Protein AF-0000000078899440 (afdb_homodimer)

Radius of gyration: 37.87 Å; Cα contacts (8 Å, |Δi|>4): 318; chains: 2; bounding box: 97×77×196 Å

Sequence (400 aa):
MSDMSRPGFLLPLARHGSLLAPALVLLGMLVLPAGARGQGDTRTAVVLPPDDREHLLEEMRGFLVYTTATLEAALDSDMARVQQLEQQMRPPLARARQLASDDPLPTPAMAGRGAAVGGGPGGGPGGGQPTRFERMRRNLPQTFRLLMLQMREDIAEIGRDAVSRNDPAHTLRQLHKVQTVCIACHEAYRLEAGIPDAQRMSDMSRPGFLLPLARHGSLLAPALVLLGMLVLPAGARGQGDTRTAVVLPPDDREHLLEEMRGFLVYTTATLEAALDSDMARVQQLEQQMRPPLARARQLASDDPLPTPAMAGRGAAVGGGPGGGPGGGQPTRFERMRRNLPQTFRLLMLQMREDIAEIGRDAVSRNDPAHTLRQLHKVQTVCIACHEAYRLEAGIPDAQR

Structure (mmCIF, N/CA/C/O backbone):
data_AF-0000000078899440-model_v1
#
loop_
_entity.id
_entity.type
_entity.pdbx_description
1 polymer 'Cytochrome c'
#
loop_
_atom_site.group_PDB
_atom_site.id
_atom_site.type_symbol
_atom_site.label_atom_id
_atom_site.label_alt_id
_atom_site.label_comp_id
_atom_site.label_asym_id
_atom_site.label_entity_id
_atom_site.label_seq_id
_atom_site.pdbx_PDB_ins_code
_atom_site.Cartn_x
_atom_site.Cartn_y
_atom_site.Cartn_z
_atom_site.occupancy
_atom_site.B_iso_or_equiv
_atom_site.auth_seq_id
_atom_site.auth_comp_id
_atom_site.auth_asym_id
_atom_site.auth_atom_id
_atom_site.pdbx_PDB_model_num
ATOM 1 N N . MET A 1 1 ? 56.875 21.5 -101.812 1 32.03 1 MET A N 1
ATOM 2 C CA . MET A 1 1 ? 56.406 20.422 -100.938 1 32.03 1 MET A CA 1
ATOM 3 C C . MET A 1 1 ? 56.531 20.812 -99.438 1 32.03 1 MET A C 1
ATOM 5 O O . MET A 1 1 ? 57.594 20.625 -98.875 1 32.03 1 MET A O 1
ATOM 9 N N . SER A 1 2 ? 56.094 22.141 -99.188 1 30.72 2 SER A N 1
ATOM 10 C CA . SER A 1 2 ? 56.344 22.984 -98 1 30.72 2 SER A CA 1
ATOM 11 C C . SER A 1 2 ? 55.781 22.359 -96.75 1 30.72 2 SER A C 1
ATOM 13 O O . SER A 1 2 ? 54.844 21.547 -96.812 1 30.72 2 SER A O 1
ATOM 15 N N . ASP A 1 3 ? 56.344 22.719 -95.562 1 28.05 3 ASP A N 1
ATOM 16 C CA . ASP A 1 3 ? 56.719 22.438 -94.188 1 28.05 3 ASP A CA 1
ATOM 17 C C . ASP A 1 3 ? 55.531 22.672 -93.25 1 28.05 3 ASP A C 1
ATOM 19 O O . ASP A 1 3 ? 55.031 23.797 -93.125 1 28.05 3 ASP A O 1
ATOM 23 N N . MET A 1 4 ? 54.469 21.797 -93.25 1 34.22 4 MET A N 1
ATOM 24 C CA . MET A 1 4 ? 53.188 21.703 -92.562 1 34.22 4 MET A CA 1
ATOM 25 C C . MET A 1 4 ? 53.406 21.594 -91 1 34.22 4 MET A C 1
ATOM 27 O O . MET A 1 4 ? 53.438 20.5 -90.5 1 34.22 4 MET A O 1
ATOM 31 N N . SER A 1 5 ? 54.344 22.516 -90.438 1 30.41 5 SER A N 1
ATOM 32 C CA . SER A 1 5 ? 54.812 22.328 -89.062 1 30.41 5 SER A CA 1
ATOM 33 C C . SER A 1 5 ? 53.656 22.484 -88.062 1 30.41 5 SER A C 1
ATOM 35 O O . SER A 1 5 ? 53 23.531 -88.062 1 30.41 5 SER A O 1
ATOM 37 N N . ARG A 1 6 ? 52.969 21.422 -87.688 1 33.56 6 ARG A N 1
ATOM 38 C CA . ARG A 1 6 ? 51.75 21.172 -86.875 1 33.56 6 ARG A CA 1
ATOM 39 C C . ARG A 1 6 ? 51.969 21.562 -85.438 1 33.56 6 ARG A C 1
ATOM 41 O O . ARG A 1 6 ? 52.719 20.922 -84.75 1 33.56 6 ARG A O 1
ATOM 48 N N . PRO A 1 7 ? 52.156 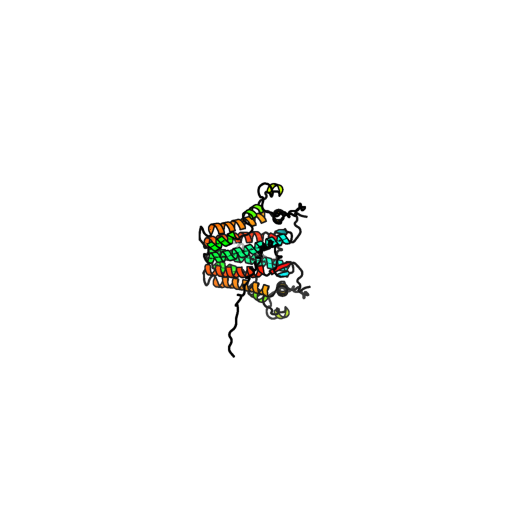22.969 -85.062 1 34.56 7 PRO A N 1
ATOM 49 C CA . PRO A 1 7 ? 52.656 23.125 -83.688 1 34.56 7 PRO A CA 1
ATOM 50 C C . PRO A 1 7 ? 51.719 22.531 -82.625 1 34.56 7 PRO A C 1
ATOM 52 O O . PRO A 1 7 ? 50.531 22.375 -82.875 1 34.56 7 PRO A O 1
ATOM 55 N N . GLY A 1 8 ? 52.188 21.609 -81.75 1 30.39 8 GLY A N 1
ATOM 56 C CA . GLY A 1 8 ? 51.781 20.766 -80.625 1 30.39 8 GLY A CA 1
ATOM 57 C C . GLY A 1 8 ? 51.25 21.562 -79.438 1 30.39 8 GLY A C 1
ATOM 58 O O . GLY A 1 8 ? 51.906 22.453 -78.938 1 30.39 8 GLY A O 1
ATOM 59 N N . PHE A 1 9 ? 49.938 22.078 -79.562 1 32.25 9 PHE A N 1
ATOM 60 C CA . PHE A 1 9 ? 49.281 22.938 -78.562 1 32.25 9 PHE A CA 1
ATOM 61 C C . PHE A 1 9 ? 49.281 22.281 -77.188 1 32.25 9 PHE A C 1
ATOM 63 O O . PHE A 1 9 ? 48.875 21.125 -77.062 1 32.25 9 PHE A O 1
ATOM 70 N N . LEU A 1 10 ? 50.25 22.734 -76.312 1 30.78 10 LEU A N 1
ATOM 71 C CA . LEU A 1 10 ? 50.562 22.391 -74.875 1 30.78 10 LEU A CA 1
ATOM 72 C C . LEU A 1 10 ? 49.312 22.562 -74 1 30.78 10 LEU A C 1
ATOM 74 O O . LEU A 1 10 ? 48.688 23.625 -74.062 1 30.78 10 LEU A O 1
ATOM 78 N N . LEU A 1 11 ? 48.562 21.5 -73.75 1 34.66 11 LEU A N 1
ATOM 79 C CA . LEU A 1 11 ? 47.375 21.406 -72.875 1 34.66 11 LEU A CA 1
ATOM 80 C C . LEU A 1 11 ? 47.688 21.781 -71.438 1 34.66 11 LEU A C 1
ATOM 82 O O . LEU A 1 11 ? 48.562 21.188 -70.875 1 34.66 11 LEU A O 1
ATOM 86 N N . PRO A 1 12 ? 47.562 23.109 -71 1 34.69 12 PRO A N 1
ATOM 87 C CA . PRO A 1 12 ? 47.969 23.422 -69.625 1 34.69 12 PRO A CA 1
ATOM 88 C C . PRO A 1 12 ? 47.125 22.625 -68.562 1 34.69 12 PRO A C 1
ATOM 90 O O . PRO A 1 12 ? 46 22.281 -68.875 1 34.69 12 PRO A O 1
ATOM 93 N N . LEU A 1 13 ? 47.75 21.875 -67.75 1 32.56 13 LEU A N 1
ATOM 94 C CA . LEU A 1 13 ? 47.375 21.047 -66.562 1 32.56 13 LEU A CA 1
ATOM 95 C C . LEU A 1 13 ? 46.688 21.891 -65.5 1 32.56 13 LEU A C 1
ATOM 97 O O . LEU A 1 13 ? 47.25 22.859 -65 1 32.56 13 LEU A O 1
ATOM 101 N N . ALA A 1 14 ? 45.344 22.094 -65.625 1 33.84 14 ALA A N 1
ATOM 102 C CA . ALA A 1 14 ? 44.562 22.828 -64.625 1 33.84 14 ALA A CA 1
ATOM 103 C C . ALA A 1 14 ? 44.719 22.188 -63.25 1 33.84 14 ALA A C 1
ATOM 105 O O . ALA A 1 14 ? 44.562 20.969 -63.125 1 33.84 14 ALA A O 1
ATOM 106 N N . ARG A 1 15 ? 45.469 22.812 -62.344 1 33.22 15 ARG A N 1
ATOM 107 C CA . ARG A 1 15 ? 45.75 22.562 -60.938 1 33.22 15 ARG A CA 1
ATOM 108 C C . ARG A 1 15 ? 44.438 22.438 -60.156 1 33.22 15 ARG A C 1
ATOM 110 O O . ARG A 1 15 ? 43.625 23.375 -60.156 1 33.22 15 ARG A O 1
ATOM 117 N N . HIS A 1 16 ? 43.781 21.25 -60.156 1 37.12 16 HIS A N 1
ATOM 118 C CA . HIS A 1 16 ? 42.625 20.922 -59.312 1 37.12 16 HIS A CA 1
ATOM 119 C C . HIS A 1 16 ? 42.875 21.281 -57.875 1 37.12 16 HIS A C 1
ATOM 121 O O . HIS A 1 16 ? 43.812 20.766 -57.25 1 37.12 16 HIS A O 1
ATOM 127 N N . GLY A 1 17 ? 42.844 22.594 -57.438 1 33.19 17 GLY A N 1
ATOM 128 C CA . GLY A 1 17 ? 42.906 22.953 -56.031 1 33.19 17 GLY A CA 1
ATOM 129 C C . GLY A 1 17 ? 41.938 22.219 -55.156 1 33.19 17 GLY A C 1
ATOM 130 O O . GLY A 1 17 ? 40.75 22.141 -55.5 1 33.19 17 GLY A O 1
ATOM 131 N N . SER A 1 18 ? 42.344 21.094 -54.531 1 37.5 18 SER A N 1
ATOM 132 C CA . SER A 1 18 ? 41.656 20.25 -53.562 1 37.5 18 SER A CA 1
ATOM 133 C C . SER A 1 18 ? 41.125 21.078 -52.406 1 37.5 18 SER A C 1
ATOM 135 O O . SER A 1 18 ? 41.875 21.703 -51.688 1 37.5 18 SER A O 1
ATOM 137 N N . LEU A 1 19 ? 40.031 21.812 -52.656 1 36.66 19 LEU A N 1
ATOM 138 C CA . LEU A 1 19 ? 39.406 22.484 -51.5 1 36.66 19 LEU A CA 1
ATOM 139 C C . LEU A 1 19 ? 39.094 21.484 -50.406 1 36.66 19 LEU A C 1
ATOM 141 O O . LEU A 1 19 ? 38.375 20.516 -50.594 1 36.66 19 LEU A O 1
ATOM 145 N N . LEU A 1 20 ? 40.094 21.234 -49.531 1 38.06 20 LEU A N 1
ATOM 146 C CA . LEU A 1 20 ? 39.906 20.516 -48.281 1 38.06 20 LEU A CA 1
ATOM 147 C C . LEU A 1 20 ? 38.781 21.141 -47.469 1 38.06 20 LEU A C 1
ATOM 149 O O . LEU A 1 20 ? 38.875 22.328 -47.094 1 38.06 20 LEU A O 1
ATOM 153 N N . ALA A 1 21 ? 37.531 20.844 -47.719 1 41.41 21 ALA A N 1
ATOM 154 C CA . ALA A 1 21 ? 36.469 21.281 -46.875 1 41.41 21 ALA A CA 1
ATOM 155 C C . ALA A 1 21 ? 36.688 20.859 -45.406 1 41.41 21 ALA A C 1
ATOM 157 O O . ALA A 1 21 ? 37.062 19.703 -45.156 1 41.41 21 ALA A O 1
ATOM 158 N N . PRO A 1 22 ? 37.062 21.797 -44.531 1 41.62 22 PRO A N 1
ATOM 159 C CA . PRO A 1 22 ? 37.156 21.422 -43.125 1 41.62 22 PRO A CA 1
ATOM 160 C C . PRO A 1 22 ? 35.906 20.703 -42.625 1 41.62 22 PRO A C 1
ATOM 162 O O . PRO A 1 22 ? 34.781 21.156 -42.875 1 41.62 22 PRO A O 1
ATOM 165 N N . ALA A 1 23 ? 35.969 19.375 -42.562 1 39.38 23 ALA A N 1
ATOM 166 C CA . ALA A 1 23 ? 34.969 18.578 -41.875 1 39.38 23 ALA A CA 1
ATOM 167 C C . ALA A 1 23 ? 34.656 19.156 -40.5 1 39.38 23 ALA A C 1
ATOM 169 O O . ALA A 1 23 ? 35.562 19.234 -39.656 1 39.38 23 ALA A O 1
ATOM 170 N N . LEU A 1 24 ? 33.781 20.141 -40.469 1 40.72 24 LEU A N 1
ATOM 171 C CA . LEU A 1 24 ? 33.25 20.547 -39.188 1 40.72 24 LEU A CA 1
ATOM 172 C C . LEU A 1 24 ? 32.75 19.344 -38.375 1 40.72 24 LEU A C 1
ATOM 174 O O . LEU A 1 24 ? 31.828 18.656 -38.812 1 40.72 24 LEU A O 1
ATOM 178 N N . VAL A 1 25 ? 33.688 18.672 -37.688 1 38.16 25 VAL A N 1
ATOM 179 C CA . VAL A 1 25 ? 33.312 17.672 -36.688 1 38.16 25 VAL A CA 1
ATOM 180 C C . VAL A 1 25 ? 32.25 18.234 -35.75 1 38.16 25 VAL A C 1
ATOM 182 O O . VAL A 1 25 ? 32.5 19.172 -35 1 38.16 25 VAL A O 1
ATOM 185 N N . LEU A 1 26 ? 30.969 18.203 -36.188 1 38.22 26 LEU A N 1
ATOM 186 C CA . LEU A 1 26 ? 29.891 18.453 -35.25 1 38.22 26 LEU A CA 1
ATOM 187 C C . LEU A 1 26 ? 30.062 17.578 -34 1 38.22 26 LEU A C 1
ATOM 189 O O . LEU A 1 26 ? 29.969 16.359 -34.094 1 38.22 26 LEU A O 1
ATOM 193 N N . LEU A 1 27 ? 31.016 17.969 -33.125 1 39.62 27 LEU A N 1
ATOM 194 C CA . LEU A 1 27 ? 30.984 17.391 -31.781 1 39.62 27 LEU A CA 1
ATOM 195 C C . LEU A 1 27 ? 29.578 17.469 -31.188 1 39.62 27 LEU A C 1
ATOM 197 O O . LEU A 1 27 ? 29.109 18.547 -30.844 1 39.62 27 LEU A O 1
ATOM 201 N N . GLY A 1 28 ? 28.641 16.625 -31.688 1 37.34 28 GLY A N 1
ATOM 202 C CA . GLY A 1 28 ? 27.406 16.453 -30.953 1 37.34 28 GLY A CA 1
ATOM 203 C C . GLY A 1 28 ? 27.609 16.203 -29.469 1 37.34 28 GLY A C 1
ATOM 204 O O . GLY A 1 28 ? 28.172 15.18 -29.078 1 37.34 28 GLY A O 1
ATOM 205 N N . MET A 1 29 ? 27.812 17.281 -28.703 1 37.06 29 MET A N 1
ATOM 206 C CA . MET A 1 29 ? 27.766 17.141 -27.25 1 37.06 29 MET A CA 1
ATOM 207 C C . MET A 1 29 ? 26.531 16.344 -26.828 1 37.06 29 MET A C 1
ATOM 209 O O . MET A 1 29 ? 25.406 16.781 -27.062 1 37.06 29 MET A O 1
ATOM 213 N N . LEU A 1 30 ? 26.625 15.062 -26.734 1 36.19 30 LEU A N 1
ATOM 214 C CA . LEU A 1 30 ? 25.641 14.273 -26 1 36.19 30 LEU A CA 1
ATOM 215 C C . LEU A 1 30 ? 25.359 14.891 -24.641 1 36.19 30 LEU A C 1
ATOM 217 O O . LEU A 1 30 ? 26.219 14.891 -23.75 1 36.19 30 LEU A O 1
ATOM 221 N N . VAL A 1 31 ? 24.609 15.969 -24.594 1 37.72 31 VAL A N 1
ATOM 222 C CA . VAL A 1 31 ? 24.062 16.391 -23.312 1 37.72 31 VAL A CA 1
ATOM 223 C C . VAL A 1 31 ? 23.5 15.18 -22.562 1 37.72 31 VAL A C 1
ATOM 225 O O . VAL A 1 31 ? 22.547 14.547 -23.031 1 37.72 31 VAL A O 1
ATOM 228 N N . LEU A 1 32 ? 24.281 14.438 -21.875 1 35.81 32 LEU A N 1
ATOM 229 C CA . LEU A 1 32 ? 23.719 13.5 -20.906 1 35.81 32 LEU A CA 1
ATOM 230 C C . LEU A 1 32 ? 22.562 14.148 -20.125 1 35.81 32 LEU A C 1
ATOM 232 O O . LEU A 1 32 ? 22.641 15.328 -19.781 1 35.81 32 LEU A O 1
ATOM 236 N N . PRO A 1 33 ? 21.312 13.594 -20.312 1 35.91 33 PRO A N 1
ATOM 237 C CA . PRO A 1 33 ? 20.281 14.141 -19.438 1 35.91 33 PRO A CA 1
ATOM 238 C C . PRO A 1 33 ? 20.766 14.352 -18 1 35.91 33 PRO A C 1
ATOM 240 O O . PRO A 1 33 ? 21.594 13.578 -17.516 1 35.91 33 PRO A O 1
ATOM 243 N N . ALA A 1 34 ? 21.047 15.562 -17.594 1 35.03 34 ALA A N 1
ATOM 244 C CA . ALA A 1 34 ? 21.203 15.898 -16.172 1 35.03 34 ALA A CA 1
ATOM 245 C C . ALA A 1 34 ? 20.391 14.938 -15.297 1 35.03 34 ALA A C 1
ATOM 247 O O . ALA A 1 34 ? 19.391 14.359 -15.75 1 35.03 34 ALA A O 1
ATOM 248 N N . GLY A 1 35 ? 20.891 14.328 -14.367 1 33.69 35 GLY A N 1
ATOM 249 C CA . GLY A 1 35 ? 20.25 13.539 -13.336 1 33.69 35 GLY A CA 1
ATOM 250 C C . GLY A 1 35 ? 18.859 14.031 -12.992 1 33.69 35 GLY A C 1
ATOM 251 O O . GLY A 1 35 ? 18.594 15.234 -13.047 1 33.69 35 GLY A O 1
ATOM 252 N N . ALA A 1 36 ? 17.875 13.281 -13.297 1 37.41 36 ALA A N 1
ATOM 253 C CA . ALA A 1 36 ? 16.5 13.508 -12.867 1 37.41 36 ALA A CA 1
ATOM 254 C C . ALA A 1 36 ? 16.453 14.203 -11.516 1 37.41 36 ALA A C 1
ATOM 256 O O . ALA A 1 36 ? 16.812 13.617 -10.492 1 37.41 36 ALA A O 1
ATOM 257 N N . ARG A 1 37 ? 16.875 15.336 -11.297 1 39.47 37 ARG A N 1
ATOM 258 C CA . ARG A 1 37 ? 16.359 16.016 -10.117 1 39.47 37 ARG A CA 1
ATOM 259 C C . ARG A 1 37 ? 15.023 15.414 -9.672 1 39.47 37 ARG A C 1
ATOM 261 O O . ARG A 1 37 ? 14.258 14.922 -10.5 1 39.47 37 ARG A O 1
ATOM 268 N N . GLY A 1 38 ? 14.875 14.695 -8.516 1 44.31 38 GLY A N 1
ATOM 269 C CA . GLY A 1 38 ? 13.68 14.133 -7.902 1 44.31 38 GLY A CA 1
ATOM 270 C C . GLY A 1 38 ? 12.414 14.867 -8.289 1 44.31 38 GLY A C 1
ATOM 271 O O . GLY A 1 38 ? 12.195 16 -7.871 1 44.31 38 GLY A O 1
ATOM 272 N N . GLN A 1 39 ? 11.945 14.891 -9.492 1 53.34 39 GLN A N 1
ATOM 273 C CA . GLN A 1 39 ? 10.703 15.539 -9.891 1 53.34 39 GLN A CA 1
ATOM 274 C C . GLN A 1 39 ? 9.68 15.516 -8.75 1 53.34 39 GLN A C 1
ATOM 276 O O . GLN A 1 39 ? 9.586 14.531 -8.016 1 53.34 39 GLN A O 1
ATOM 281 N N . GLY A 1 40 ? 9.258 16.703 -8.062 1 73.38 40 GLY A N 1
ATOM 282 C CA . GLY A 1 40 ? 8.227 16.891 -7.059 1 73.38 40 GLY A CA 1
ATOM 283 C C . GLY A 1 40 ? 7.059 15.938 -7.215 1 73.38 40 GLY A C 1
ATOM 284 O O . GLY A 1 40 ? 6.902 15.305 -8.266 1 73.38 40 GLY A O 1
ATOM 285 N N . ASP A 1 41 ? 6.473 15.398 -6.227 1 87.12 41 ASP A N 1
ATOM 286 C CA . ASP A 1 41 ? 5.266 14.578 -6.223 1 87.12 41 ASP A CA 1
ATOM 287 C C . ASP A 1 41 ? 4.168 15.211 -7.074 1 87.12 41 ASP A C 1
ATOM 289 O O . ASP A 1 41 ? 3.623 16.25 -6.719 1 87.12 41 ASP A O 1
ATOM 293 N N . THR A 1 42 ? 3.908 14.641 -8.352 1 92.12 42 THR A N 1
ATOM 294 C CA . THR A 1 42 ? 2.986 15.203 -9.336 1 92.12 42 THR A CA 1
ATOM 295 C C . THR A 1 42 ? 1.562 14.727 -9.078 1 92.12 42 THR A C 1
ATOM 297 O O . THR A 1 42 ? 0.634 15.102 -9.797 1 92.12 42 THR A O 1
ATOM 300 N N . ARG A 1 43 ? 1.38 13.938 -8.07 1 96.75 43 ARG A N 1
ATOM 301 C CA . ARG A 1 43 ? 0.052 13.43 -7.746 1 96.75 43 ARG A CA 1
ATOM 302 C C . ARG A 1 43 ? -0.855 14.547 -7.246 1 96.75 43 ARG A C 1
ATOM 304 O O . ARG A 1 43 ? -0.375 15.562 -6.73 1 96.75 43 ARG A O 1
ATOM 311 N N . THR A 1 44 ? -2.227 14.406 -7.469 1 97.31 44 THR A N 1
ATOM 312 C CA . THR A 1 44 ? -3.215 15.344 -6.949 1 97.31 44 THR A CA 1
ATOM 313 C C . THR A 1 44 ? -3.359 15.195 -5.438 1 97.31 44 THR A C 1
ATOM 315 O O . THR A 1 44 ? -3.598 14.094 -4.938 1 97.31 44 THR A O 1
ATOM 318 N N . ALA A 1 45 ? -3.234 16.297 -4.754 1 96.5 45 ALA A N 1
ATOM 319 C CA . ALA A 1 45 ? -3.424 16.281 -3.305 1 96.5 45 ALA A CA 1
ATOM 320 C C . ALA A 1 45 ? -4.906 16.281 -2.945 1 96.5 45 ALA A C 1
ATOM 322 O O . ALA A 1 45 ? -5.668 17.125 -3.402 1 96.5 45 ALA A O 1
ATOM 323 N N . VAL A 1 46 ? -5.336 15.336 -2.238 1 97.88 46 VAL A N 1
ATOM 324 C CA . VAL A 1 46 ? -6.664 15.297 -1.636 1 97.88 46 VAL A CA 1
ATOM 325 C C . VAL A 1 46 ? -6.574 15.68 -0.161 1 97.88 46 VAL A C 1
ATOM 327 O O . VAL A 1 46 ? -6.082 14.906 0.663 1 97.88 46 VAL A O 1
ATOM 330 N N . VAL A 1 47 ? -7.094 16.922 0.152 1 97 47 VAL A N 1
ATOM 331 C CA . VAL A 1 47 ? -6.98 17.453 1.507 1 97 47 VAL A CA 1
ATOM 332 C C . VAL A 1 47 ? -8.211 17.062 2.322 1 97 47 VAL A C 1
ATOM 334 O O . VAL A 1 47 ? -9.344 17.328 1.922 1 97 47 VAL A O 1
ATOM 337 N N . LEU A 1 48 ? -7.961 16.375 3.402 1 96.94 48 LEU A N 1
ATOM 338 C CA . LEU A 1 48 ? -9.008 15.883 4.285 1 96.94 48 LEU A CA 1
ATOM 339 C C . LEU A 1 48 ? -8.727 16.266 5.734 1 96.94 48 LEU A C 1
ATOM 341 O O . LEU A 1 48 ? -7.57 16.438 6.121 1 96.94 48 LEU A O 1
ATOM 345 N N . PRO A 1 49 ? -9.883 16.453 6.492 1 94.94 49 PRO A N 1
ATOM 346 C CA . PRO A 1 49 ? -9.625 16.516 7.934 1 94.94 49 PRO A CA 1
ATOM 347 C C . PRO A 1 49 ? -8.805 15.328 8.438 1 94.94 49 PRO A C 1
ATOM 349 O O . PRO A 1 49 ? -8.93 14.219 7.914 1 94.94 49 PRO A O 1
ATOM 352 N N . PRO A 1 50 ? -7.965 15.547 9.43 1 93.88 50 PRO A N 1
ATOM 353 C CA . PRO A 1 50 ? -7.027 14.516 9.875 1 93.88 50 PRO A CA 1
ATOM 354 C C . PRO A 1 50 ? -7.715 13.188 10.164 1 93.88 50 PRO A C 1
ATOM 356 O O . PRO A 1 50 ? -7.195 12.125 9.797 1 93.88 50 PRO A O 1
ATOM 359 N N . ASP A 1 51 ? -8.859 13.234 10.789 1 94 51 ASP A N 1
ATOM 360 C CA . ASP A 1 51 ? -9.547 11.992 11.141 1 94 51 ASP A CA 1
ATOM 361 C C . ASP A 1 51 ? -10.023 11.258 9.891 1 94 51 ASP A C 1
ATOM 363 O O . ASP A 1 51 ? -9.992 10.031 9.844 1 94 51 ASP A O 1
ATOM 367 N N . ASP A 1 52 ? -10.508 11.969 8.922 1 96.06 52 ASP A N 1
ATOM 368 C CA . ASP A 1 52 ? -10.977 11.359 7.68 1 96.06 52 ASP A CA 1
ATOM 369 C C . ASP A 1 52 ? -9.812 10.758 6.891 1 96.06 52 ASP A C 1
ATOM 371 O O . ASP A 1 52 ? -9.938 9.672 6.328 1 96.06 52 ASP A O 1
ATOM 375 N N . ARG A 1 53 ? -8.727 11.461 6.855 1 96.62 53 ARG A N 1
ATOM 376 C CA . ARG A 1 53 ? -7.523 10.953 6.207 1 96.62 53 ARG A CA 1
ATOM 377 C C . ARG A 1 53 ? -7.062 9.648 6.848 1 96.62 53 ARG A C 1
ATOM 379 O O . ARG A 1 53 ? -6.738 8.688 6.148 1 96.62 53 ARG A O 1
ATOM 386 N N . GLU A 1 54 ? -7.039 9.648 8.156 1 95.38 54 GLU A N 1
ATOM 387 C CA . GLU A 1 54 ? -6.609 8.445 8.867 1 95.38 54 GLU A CA 1
ATOM 388 C C . GLU A 1 54 ? -7.547 7.273 8.578 1 95.38 54 GLU A C 1
ATOM 390 O O . GLU A 1 54 ? -7.098 6.137 8.422 1 95.38 54 GLU A O 1
ATOM 395 N N . HIS A 1 55 ? -8.766 7.574 8.562 1 95.5 55 HIS A N 1
ATOM 396 C CA . HIS A 1 55 ? -9.742 6.535 8.234 1 95.5 55 HIS A CA 1
ATOM 397 C C . HIS A 1 55 ? -9.445 5.91 6.875 1 95.5 55 HIS A C 1
ATOM 399 O O . HIS A 1 55 ? -9.422 4.684 6.742 1 95.5 55 HIS A O 1
ATOM 405 N N . LEU A 1 56 ? -9.219 6.703 5.863 1 96.81 56 LEU A N 1
ATOM 406 C CA . LEU A 1 56 ? -8.914 6.203 4.527 1 96.81 56 LEU A CA 1
ATOM 407 C C . LEU A 1 56 ? -7.617 5.406 4.527 1 96.81 56 LEU A C 1
ATOM 409 O O . LEU A 1 56 ? -7.523 4.363 3.873 1 96.81 56 LEU A O 1
ATOM 413 N N . LEU A 1 57 ? -6.652 5.883 5.254 1 97.19 57 LEU A N 1
ATOM 414 C CA . LEU A 1 57 ? -5.383 5.172 5.332 1 97.19 57 LEU A CA 1
ATOM 415 C C . LEU A 1 57 ? -5.559 3.82 6.016 1 97.19 57 LEU A C 1
ATOM 417 O O . LEU A 1 57 ? -4.93 2.834 5.625 1 97.19 57 LEU A O 1
ATOM 421 N N . GLU A 1 58 ? -6.383 3.793 6.996 1 96.88 58 GLU A N 1
ATOM 422 C CA . GLU A 1 58 ? -6.703 2.523 7.641 1 96.88 58 GLU A CA 1
ATOM 423 C C . GLU A 1 58 ? -7.359 1.558 6.656 1 96.88 58 GLU A C 1
ATOM 425 O O . GLU A 1 58 ? -7.031 0.369 6.637 1 96.88 58 GLU A O 1
ATOM 430 N N . GLU A 1 59 ? -8.25 2.049 5.852 1 96.94 59 GLU A N 1
ATOM 431 C CA . GLU A 1 59 ? -8.867 1.214 4.828 1 96.94 59 GLU A CA 1
ATOM 432 C C . GLU A 1 59 ? -7.836 0.686 3.84 1 96.94 59 GLU A C 1
ATOM 434 O O . GLU A 1 59 ? -7.883 -0.482 3.447 1 96.94 59 GLU A O 1
ATOM 439 N N . MET A 1 60 ? -6.871 1.548 3.439 1 98.12 60 MET A N 1
ATOM 440 C CA . MET A 1 60 ? -5.824 1.14 2.506 1 98.12 60 MET A CA 1
ATOM 441 C C . MET A 1 60 ? -4.992 0.001 3.086 1 98.12 60 MET A C 1
ATOM 443 O O . MET A 1 60 ? -4.645 -0.945 2.375 1 98.12 60 MET A O 1
ATOM 447 N N . ARG A 1 61 ? -4.715 0.095 4.395 1 97.69 61 ARG A N 1
ATOM 448 C CA . ARG A 1 61 ? -4 -0.991 5.055 1 97.69 61 ARG A CA 1
ATOM 449 C C . ARG A 1 61 ? -4.84 -2.262 5.086 1 97.69 61 ARG A C 1
ATOM 451 O O . ARG A 1 61 ? -4.312 -3.367 4.938 1 97.69 61 ARG A O 1
ATOM 458 N N . GLY A 1 62 ? -6.109 -2.104 5.301 1 98.06 62 GLY A N 1
ATOM 459 C CA . GLY A 1 62 ? -7.008 -3.244 5.238 1 98.06 62 GLY A CA 1
ATOM 460 C C . GLY A 1 62 ? -7.02 -3.922 3.881 1 98.06 62 GLY A C 1
ATOM 461 O O . GLY A 1 62 ? -7.074 -5.152 3.795 1 98.06 62 GLY A O 1
ATOM 462 N N . PHE A 1 63 ? -6.949 -3.158 2.826 1 98.5 63 PHE A N 1
ATOM 463 C CA . PHE A 1 63 ? -6.918 -3.73 1.485 1 98.5 63 PHE A CA 1
ATOM 464 C C . PHE A 1 63 ? -5.613 -4.48 1.249 1 98.5 63 PHE A C 1
ATOM 466 O O . PHE A 1 63 ? -5.598 -5.516 0.577 1 98.5 63 PHE A O 1
ATOM 473 N N . LEU A 1 64 ? -4.508 -3.961 1.775 1 98.38 64 LEU A N 1
ATOM 474 C CA . LEU A 1 64 ? -3.24 -4.684 1.707 1 98.38 64 LEU A CA 1
ATOM 475 C C . LEU A 1 64 ? -3.35 -6.039 2.395 1 98.38 64 LEU A C 1
ATOM 477 O O . LEU A 1 64 ? -2.92 -7.055 1.846 1 98.38 64 LEU A O 1
ATOM 481 N N . VAL A 1 65 ? -3.967 -6.086 3.547 1 98.75 65 VAL A N 1
ATOM 482 C CA . VAL A 1 65 ? -4.164 -7.336 4.277 1 98.75 65 VAL A CA 1
ATOM 483 C C . VAL A 1 65 ? -5.043 -8.281 3.461 1 98.75 65 VAL A C 1
ATOM 485 O O . VAL A 1 65 ? -4.734 -9.469 3.332 1 98.75 65 VAL A O 1
ATOM 488 N N . TYR A 1 66 ? -6.105 -7.758 2.92 1 98.88 66 TYR A N 1
ATOM 489 C CA . TYR A 1 66 ? -7.02 -8.562 2.121 1 98.88 66 TYR A CA 1
ATOM 490 C C . TYR A 1 66 ? -6.289 -9.219 0.953 1 98.88 66 TYR A C 1
ATOM 492 O O . TYR A 1 66 ? -6.426 -10.422 0.722 1 98.88 66 TYR A O 1
ATOM 500 N N . THR A 1 67 ? -5.531 -8.391 0.164 1 98.81 67 THR A N 1
ATOM 501 C CA . THR A 1 67 ? -4.906 -8.922 -1.043 1 98.81 67 THR A CA 1
ATOM 502 C C . THR A 1 67 ? -3.855 -9.969 -0.693 1 98.81 67 THR A C 1
ATOM 504 O O . THR A 1 67 ? -3.742 -10.992 -1.373 1 98.81 67 THR A O 1
ATOM 507 N N . THR A 1 68 ? -3.152 -9.758 0.442 1 98.81 68 THR A N 1
ATOM 508 C CA . THR A 1 68 ? -2.139 -10.711 0.887 1 98.81 68 THR A CA 1
ATOM 509 C C . THR A 1 68 ? -2.783 -12.023 1.333 1 98.81 68 THR A C 1
ATOM 511 O O . THR A 1 68 ? -2.324 -13.102 0.962 1 98.81 68 THR A O 1
ATOM 514 N N . ALA A 1 69 ? -3.869 -11.922 2.041 1 98.94 69 ALA A N 1
ATOM 515 C CA . ALA A 1 69 ? -4.566 -13.109 2.529 1 98.94 69 ALA A CA 1
ATOM 516 C C . ALA A 1 69 ? -5.215 -13.875 1.381 1 98.94 69 ALA A C 1
ATOM 518 O O . ALA A 1 69 ? -5.246 -15.102 1.389 1 98.94 69 ALA A O 1
ATOM 519 N N . THR A 1 70 ? -5.73 -13.164 0.459 1 98.94 70 THR A N 1
ATOM 520 C CA . THR A 1 70 ? -6.371 -13.805 -0.686 1 98.94 70 THR A CA 1
ATOM 521 C C . THR A 1 70 ? -5.34 -14.547 -1.535 1 98.94 70 THR A C 1
ATOM 523 O O . THR A 1 70 ? -5.609 -15.641 -2.027 1 98.94 70 THR A O 1
ATOM 526 N N . LEU A 1 71 ? -4.172 -13.953 -1.733 1 98.88 71 LEU A N 1
ATOM 527 C CA . LEU A 1 71 ? -3.082 -14.633 -2.422 1 98.88 71 LEU A CA 1
ATOM 528 C C . LEU A 1 71 ? -2.768 -15.969 -1.755 1 98.88 71 LEU A C 1
ATOM 530 O O . LEU A 1 71 ? -2.719 -17 -2.42 1 98.88 71 LEU A O 1
ATOM 534 N N . GLU A 1 72 ? -2.656 -15.953 -0.474 1 98.81 72 GLU A N 1
ATOM 535 C CA . GLU A 1 72 ? -2.334 -17.156 0.273 1 98.81 72 GLU A CA 1
ATOM 536 C C . GLU A 1 72 ? -3.443 -18.203 0.14 1 98.81 72 GLU A C 1
ATOM 538 O O . GLU A 1 72 ? -3.174 -19.375 -0.131 1 98.81 72 GLU A O 1
ATOM 543 N N . ALA A 1 73 ? -4.641 -17.766 0.367 1 98.94 73 ALA A N 1
ATOM 544 C CA . ALA A 1 73 ? -5.77 -18.688 0.298 1 98.94 73 ALA A CA 1
ATOM 545 C C . ALA A 1 73 ? -5.867 -19.328 -1.079 1 98.94 73 ALA A C 1
ATOM 547 O O . ALA A 1 73 ? -6.137 -20.531 -1.19 1 98.94 73 ALA A O 1
ATOM 548 N N . ALA A 1 74 ? -5.656 -18.578 -2.121 1 98.81 74 ALA A N 1
ATOM 549 C CA . ALA A 1 74 ? -5.707 -19.109 -3.482 1 98.81 74 ALA A CA 1
ATOM 550 C C . ALA A 1 74 ? -4.57 -20.094 -3.727 1 98.81 74 ALA A C 1
ATOM 552 O O . ALA A 1 74 ? -4.777 -21.156 -4.344 1 98.81 74 ALA A O 1
ATOM 553 N N . LEU A 1 75 ? -3.367 -19.781 -3.277 1 98.38 75 LEU A N 1
ATOM 554 C CA . LEU A 1 75 ? -2.229 -20.672 -3.424 1 98.38 75 LEU A CA 1
ATOM 555 C C . LEU A 1 75 ? -2.494 -22.016 -2.736 1 98.38 75 LEU A C 1
ATOM 557 O O . LEU A 1 75 ? -2.025 -23.047 -3.193 1 98.38 75 LEU A O 1
ATOM 561 N N . ASP A 1 76 ? -3.289 -21.953 -1.675 1 98.44 76 ASP A N 1
ATOM 562 C CA . ASP A 1 76 ? -3.635 -23.156 -0.927 1 98.44 76 ASP A CA 1
ATOM 563 C C . ASP A 1 76 ? -4.887 -23.812 -1.499 1 98.44 76 ASP A C 1
ATOM 565 O O . ASP A 1 76 ? -5.375 -24.812 -0.953 1 98.44 76 ASP A O 1
ATOM 569 N N . SER A 1 77 ? -5.43 -23.266 -2.506 1 98.44 77 SER A N 1
ATOM 570 C CA . SER A 1 77 ? -6.664 -23.734 -3.129 1 98.44 77 SER A CA 1
ATOM 571 C C . SER A 1 77 ? -7.816 -23.75 -2.127 1 98.44 77 SER A C 1
ATOM 573 O O . SER A 1 77 ? -8.688 -24.609 -2.193 1 98.44 77 SER A O 1
ATOM 575 N N . ASP A 1 78 ? -7.684 -22.906 -1.133 1 98.69 78 ASP A N 1
ATOM 576 C CA . ASP A 1 78 ? -8.766 -22.734 -0.163 1 98.69 78 ASP A CA 1
ATOM 577 C C . ASP A 1 78 ? -9.766 -21.672 -0.633 1 98.69 78 ASP A C 1
ATOM 579 O O . ASP A 1 78 ? -9.781 -20.547 -0.115 1 98.69 78 ASP A O 1
ATOM 583 N N . MET A 1 79 ? -10.633 -22.141 -1.525 1 98.75 79 MET A N 1
ATOM 584 C CA . MET A 1 79 ? -11.508 -21.172 -2.193 1 98.75 79 MET A CA 1
ATOM 585 C C . MET A 1 79 ? -12.641 -20.734 -1.272 1 98.75 79 MET A C 1
ATOM 587 O O . MET A 1 79 ? -13.203 -19.656 -1.445 1 98.75 79 MET A O 1
ATOM 591 N N . ALA A 1 80 ? -13.008 -21.562 -0.342 1 98.75 80 ALA A N 1
ATOM 592 C CA . ALA A 1 80 ? -13.953 -21.141 0.686 1 98.75 80 ALA A CA 1
ATOM 593 C C . ALA A 1 80 ? -13.398 -19.953 1.479 1 98.75 80 ALA A C 1
ATOM 595 O O . ALA A 1 80 ? -14.125 -19.016 1.78 1 98.75 80 ALA A O 1
ATOM 596 N N . ARG A 1 81 ? -12.141 -20.031 1.814 1 98.88 81 ARG A N 1
ATOM 597 C CA . ARG A 1 81 ? -11.5 -18.938 2.527 1 98.88 81 ARG A CA 1
ATOM 598 C C . ARG A 1 81 ? -11.438 -17.688 1.655 1 98.88 81 ARG A C 1
ATOM 600 O O . ARG A 1 81 ? -11.617 -16.562 2.148 1 98.88 81 ARG A O 1
ATOM 607 N N . VAL A 1 82 ? -11.141 -17.812 0.348 1 98.94 82 VAL A N 1
ATOM 608 C CA . VAL A 1 82 ? -11.148 -16.688 -0.574 1 98.94 82 VAL A CA 1
ATOM 609 C C . VAL A 1 82 ? -12.492 -15.969 -0.505 1 98.94 82 VAL A C 1
ATOM 611 O O . VAL A 1 82 ? -12.547 -14.734 -0.395 1 98.94 82 VAL A O 1
ATOM 614 N N . GLN A 1 83 ? -13.539 -16.75 -0.594 1 98.88 83 GLN A N 1
ATOM 615 C CA . GLN A 1 83 ? -14.883 -16.188 -0.521 1 98.88 83 GLN A CA 1
ATOM 616 C C . GLN A 1 83 ? -15.117 -15.5 0.825 1 98.88 83 GLN A C 1
ATOM 618 O O . GLN A 1 83 ? -15.672 -14.406 0.883 1 98.88 83 GLN A O 1
ATOM 623 N N . GLN A 1 84 ? -14.719 -16.078 1.889 1 98.75 84 GLN A N 1
ATOM 624 C CA . GLN A 1 84 ? -14.906 -15.547 3.234 1 98.75 84 GLN A CA 1
ATOM 625 C C . GLN A 1 84 ? -14.188 -14.211 3.4 1 98.75 84 GLN A C 1
ATOM 627 O O . GLN A 1 84 ? -14.695 -13.305 4.059 1 98.75 84 GLN A O 1
ATOM 632 N N . LEU A 1 85 ? -12.992 -14.117 2.91 1 98.88 85 LEU A N 1
ATOM 633 C CA . LEU A 1 85 ? -12.219 -12.883 2.994 1 98.88 85 LEU A CA 1
ATOM 634 C C . LEU A 1 85 ? -12.969 -11.727 2.346 1 98.88 85 LEU A C 1
ATOM 636 O O . LEU A 1 85 ? -12.992 -10.617 2.883 1 98.88 85 LEU A O 1
ATOM 640 N N . GLU A 1 86 ? -13.562 -11.977 1.17 1 98.69 86 GLU A N 1
ATOM 641 C CA . GLU A 1 86 ? -14.375 -10.953 0.525 1 98.69 86 GLU A CA 1
ATOM 642 C C . GLU A 1 86 ? -15.562 -10.562 1.4 1 98.69 86 GLU A C 1
ATOM 644 O O . GLU A 1 86 ? -15.875 -9.383 1.542 1 98.69 86 GLU A O 1
ATOM 649 N N . GLN A 1 87 ? -16.203 -11.531 1.999 1 97.94 87 GLN A N 1
ATOM 650 C CA . GLN A 1 87 ? -17.391 -11.297 2.805 1 97.94 87 GLN A CA 1
ATOM 651 C C . GLN A 1 87 ? -17.078 -10.461 4.039 1 97.94 87 GLN A C 1
ATOM 653 O O . GLN A 1 87 ? -17.953 -9.812 4.602 1 97.94 87 GLN A O 1
ATOM 658 N N . GLN A 1 88 ? -15.844 -10.43 4.445 1 97 88 GLN A N 1
ATOM 659 C CA . GLN A 1 88 ? -15.422 -9.703 5.633 1 97 88 GLN A CA 1
ATOM 660 C C . GLN A 1 88 ? -15.078 -8.258 5.297 1 97 88 GLN A C 1
ATOM 662 O O . GLN A 1 88 ? -14.891 -7.434 6.195 1 97 88 GLN A O 1
ATOM 667 N N . MET A 1 89 ? -15.125 -7.957 4.004 1 96.12 89 MET A N 1
ATOM 668 C CA . MET A 1 89 ? -14.719 -6.613 3.59 1 96.12 89 MET A CA 1
ATOM 669 C C . MET A 1 89 ? -15.734 -5.574 4.059 1 96.12 89 MET A C 1
ATOM 671 O O . MET A 1 89 ? -16.938 -5.797 3.973 1 96.12 89 MET A O 1
ATOM 675 N N . ARG A 1 90 ? -15.148 -4.547 4.664 1 91.88 90 ARG A N 1
ATOM 676 C CA . ARG A 1 90 ? -15.938 -3.389 5.082 1 91.88 90 ARG A CA 1
ATOM 677 C C . ARG A 1 90 ? -15.367 -2.102 4.496 1 91.88 90 ARG A C 1
ATOM 679 O O . ARG A 1 90 ? -14.164 -2.01 4.242 1 91.88 90 ARG A O 1
ATOM 686 N N . PRO A 1 91 ? -16.266 -1.113 4.332 1 91.81 91 PRO A N 1
ATOM 687 C CA . PRO A 1 91 ? -17.734 -1.154 4.402 1 91.81 91 PRO A CA 1
ATOM 688 C C . PRO A 1 91 ? -18.344 -2.006 3.299 1 91.81 91 PRO A C 1
ATOM 690 O O . PRO A 1 91 ? -17.656 -2.428 2.375 1 91.81 91 PRO A O 1
ATOM 693 N N . PRO A 1 92 ? -19.641 -2.336 3.379 1 94.62 92 PRO A N 1
ATOM 694 C CA . PRO A 1 92 ? -20.281 -3.129 2.326 1 94.62 92 PRO A CA 1
ATOM 695 C C . PRO A 1 92 ? -20.219 -2.451 0.958 1 94.62 92 PRO A C 1
ATOM 697 O O . PRO A 1 92 ? -20.141 -1.224 0.877 1 94.62 92 PRO A O 1
ATOM 700 N N . LEU A 1 93 ? -20.312 -3.26 -0.088 1 96.88 93 LEU A N 1
ATOM 701 C CA . LEU A 1 93 ? -20.219 -2.787 -1.464 1 96.88 93 LEU A CA 1
ATOM 702 C C . LEU A 1 93 ? -21.25 -1.708 -1.745 1 96.88 93 LEU A C 1
ATOM 704 O O . LEU A 1 93 ? -20.984 -0.748 -2.469 1 96.88 93 LEU A O 1
ATOM 708 N N . ALA A 1 94 ? -22.406 -1.875 -1.162 1 95.06 94 ALA A N 1
ATOM 709 C CA . ALA A 1 94 ? -23.484 -0.896 -1.354 1 95.06 94 ALA A CA 1
ATOM 710 C C . ALA A 1 94 ? -23.031 0.494 -0.909 1 95.06 94 ALA A C 1
ATOM 712 O O . ALA A 1 94 ? -23.406 1.497 -1.526 1 95.06 94 ALA A O 1
ATOM 713 N N . ARG A 1 95 ? -22.312 0.564 0.155 1 93.94 95 ARG A N 1
ATOM 714 C CA . ARG A 1 95 ? -21.844 1.848 0.657 1 93.94 95 ARG A CA 1
ATOM 715 C C . ARG A 1 95 ? -20.828 2.471 -0.304 1 93.94 95 ARG A C 1
ATOM 717 O O . ARG A 1 95 ? -20.812 3.689 -0.484 1 93.94 95 ARG A O 1
ATOM 724 N N . ALA A 1 96 ? -19.984 1.674 -0.883 1 95.12 96 ALA A N 1
ATOM 725 C CA . ALA A 1 96 ? -19.047 2.164 -1.895 1 95.12 96 ALA A CA 1
ATOM 726 C C . ALA A 1 96 ? -19.797 2.734 -3.098 1 95.12 96 ALA A C 1
ATOM 728 O O . ALA A 1 96 ? -19.391 3.748 -3.668 1 95.12 96 ALA A O 1
ATOM 729 N N . ARG A 1 97 ? -20.875 2.08 -3.49 1 96.69 97 ARG A N 1
ATOM 730 C CA . ARG A 1 97 ? -21.703 2.572 -4.582 1 96.69 97 ARG A CA 1
ATOM 731 C C . ARG A 1 97 ? -22.328 3.924 -4.238 1 96.69 97 ARG A C 1
ATOM 733 O O . ARG A 1 97 ? -22.359 4.828 -5.074 1 96.69 97 ARG A O 1
ATOM 740 N N . GLN A 1 98 ? -22.734 4.023 -3.02 1 95.06 98 GLN A N 1
ATOM 741 C CA . GLN A 1 98 ? -23.297 5.289 -2.57 1 95.06 98 GLN A CA 1
ATOM 742 C C . GLN A 1 98 ? -22.25 6.395 -2.568 1 95.06 98 GLN A C 1
ATOM 744 O O . GLN A 1 98 ? -22.516 7.523 -2.979 1 95.06 98 GLN A O 1
ATOM 749 N N . LEU A 1 99 ? -21.109 6.051 -2.139 1 95.44 99 LEU A N 1
ATOM 750 C CA . LEU A 1 99 ? -20.016 7.023 -2.09 1 95.44 99 LEU A CA 1
ATOM 751 C C . LEU A 1 99 ? -19.672 7.52 -3.488 1 95.44 99 LEU A C 1
ATOM 753 O O . LEU A 1 99 ? -19.359 8.695 -3.674 1 95.44 99 LEU A O 1
ATOM 757 N N . ALA A 1 100 ? -19.75 6.66 -4.461 1 96.12 100 ALA A N 1
ATOM 758 C CA . ALA A 1 100 ? -19.344 6.98 -5.828 1 96.12 100 ALA A CA 1
ATOM 759 C C . ALA A 1 100 ? -20.453 7.742 -6.559 1 96.12 100 ALA A C 1
ATOM 761 O O . ALA A 1 100 ? -20.203 8.383 -7.582 1 96.12 100 ALA A O 1
ATOM 762 N N . SER A 1 101 ? -21.656 7.664 -6.051 1 93.25 101 SER A N 1
ATOM 763 C CA . SER A 1 101 ? -22.797 8.281 -6.715 1 93.25 101 SER A CA 1
ATOM 764 C C . SER A 1 101 ? -22.797 9.789 -6.531 1 93.25 101 SER A C 1
ATOM 766 O O . SER A 1 101 ? -22.406 10.297 -5.477 1 93.25 101 SER A O 1
ATOM 768 N N . ASP A 1 102 ? -23.156 10.516 -7.555 1 87.38 102 ASP A N 1
ATOM 769 C CA . ASP A 1 102 ? -23.328 11.961 -7.449 1 87.38 102 ASP A CA 1
ATOM 770 C C . ASP A 1 102 ? -24.75 12.32 -7.062 1 87.38 102 ASP A C 1
ATOM 772 O O . ASP A 1 102 ? -25.109 13.5 -6.977 1 87.38 102 ASP A O 1
ATOM 776 N N . ASP A 1 103 ? -25.469 11.336 -6.828 1 84.56 103 ASP A N 1
ATOM 777 C CA . ASP A 1 103 ? -26.844 11.578 -6.395 1 84.56 103 ASP A CA 1
ATOM 778 C C . ASP A 1 103 ? -26.859 12.211 -5.004 1 84.56 103 ASP A C 1
ATOM 780 O O . ASP A 1 103 ? -26.016 11.922 -4.168 1 84.56 103 ASP A O 1
ATOM 784 N N . PRO A 1 104 ? -27.859 13.141 -4.887 1 81 104 PRO A N 1
ATOM 785 C CA . PRO A 1 104 ? -27.969 13.703 -3.539 1 81 104 PRO A CA 1
ATOM 786 C C . PRO A 1 104 ? -28.219 12.641 -2.471 1 81 104 PRO A C 1
ATOM 788 O O . PRO A 1 104 ? -28.906 11.648 -2.73 1 81 104 PRO A O 1
ATOM 791 N N . LEU A 1 105 ? -27.547 12.742 -1.372 1 73.06 105 LEU A N 1
ATOM 792 C CA . LEU A 1 105 ? -27.812 11.859 -0.244 1 73.06 105 LEU A CA 1
ATOM 793 C C . LEU A 1 105 ? -29.219 12.094 0.307 1 73.06 105 LEU A C 1
ATOM 795 O O . LEU A 1 105 ? -29.719 13.227 0.286 1 73.06 105 LEU A O 1
ATOM 799 N N . PRO A 1 106 ? -29.781 10.938 0.638 1 64.94 106 PRO A N 1
ATOM 800 C CA . PRO A 1 106 ? -31.094 11.188 1.252 1 64.94 106 PRO A CA 1
ATOM 801 C C . PRO A 1 106 ? -31 12.07 2.49 1 64.94 106 PRO A C 1
ATOM 803 O O . PRO A 1 106 ? -30.031 12 3.242 1 64.94 106 PRO A O 1
ATOM 806 N N . THR A 1 107 ? -31.641 13.172 2.508 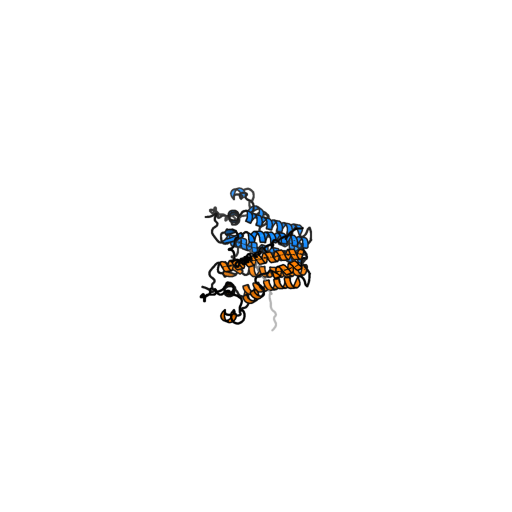1 58.34 107 THR A N 1
ATOM 807 C CA . THR A 1 107 ? -31.734 14.039 3.678 1 58.34 107 THR A CA 1
ATOM 808 C C . THR A 1 107 ? -32.281 13.273 4.879 1 58.34 107 THR A C 1
ATOM 810 O O . THR A 1 107 ? -33 12.281 4.715 1 58.34 107 THR A O 1
ATOM 813 N N . PRO A 1 108 ? -31.609 13.484 6.082 1 55.44 108 PRO A N 1
ATOM 814 C CA . PRO A 1 108 ? -32.188 12.812 7.246 1 55.44 108 PRO A CA 1
ATOM 815 C C . PRO A 1 108 ? -33.719 12.789 7.207 1 55.44 108 PRO A C 1
ATOM 817 O O . PRO A 1 108 ? -34.344 11.836 7.695 1 55.44 108 PRO A O 1
ATOM 820 N N . ALA A 1 109 ? -34.375 13.836 6.762 1 53.44 109 ALA A N 1
ATOM 821 C CA . ALA A 1 109 ? -35.812 13.867 6.648 1 53.44 109 ALA A CA 1
ATOM 822 C C . ALA A 1 109 ? -36.344 12.773 5.715 1 53.44 109 ALA A C 1
ATOM 824 O O . ALA A 1 109 ? -37.406 12.195 5.945 1 53.44 109 ALA A O 1
ATOM 825 N N . MET A 1 110 ? -35.656 12.539 4.648 1 50.22 110 MET A N 1
ATOM 826 C CA . MET A 1 110 ? -36.031 11.523 3.682 1 50.22 110 MET A CA 1
ATOM 827 C C . MET A 1 110 ? -35.75 10.125 4.203 1 50.22 110 MET A C 1
ATOM 829 O O . MET A 1 110 ? -36.312 9.141 3.725 1 50.22 110 MET A O 1
ATOM 833 N N . ALA A 1 111 ? -34.625 10.117 4.988 1 50.44 111 ALA A N 1
ATOM 834 C CA . ALA A 1 111 ? -34.25 8.844 5.59 1 50.44 111 ALA A CA 1
ATOM 835 C C . ALA A 1 111 ? -35.281 8.406 6.637 1 50.44 111 ALA A C 1
ATOM 837 O O . ALA A 1 111 ? -35.344 7.223 6.984 1 50.44 111 ALA A O 1
ATOM 838 N N . GLY A 1 112 ? -35.969 9.227 7.344 1 43.59 112 GLY A N 1
ATOM 839 C CA . GLY A 1 112 ? -37 8.984 8.367 1 43.59 112 GLY A CA 1
ATOM 840 C C . GLY A 1 112 ? -38.125 8.102 7.887 1 43.59 112 GLY A C 1
ATOM 841 O O . GLY A 1 112 ? -38.844 7.508 8.695 1 43.59 112 GLY A O 1
ATOM 842 N N . ARG A 1 113 ? -38.719 8.375 6.707 1 41.22 113 ARG A N 1
ATOM 843 C CA . ARG A 1 113 ? -39.906 7.578 6.438 1 41.22 113 ARG A CA 1
ATOM 844 C C . ARG A 1 113 ? -39.594 6.09 6.414 1 41.22 113 ARG A C 1
ATOM 846 O O . ARG A 1 113 ? -40.375 5.27 6.91 1 41.22 113 ARG A O 1
ATOM 853 N N . GLY A 1 114 ? -38.781 5.504 5.508 1 36.34 114 GLY A N 1
ATOM 854 C CA . GLY A 1 114 ? -38.656 4.059 5.43 1 36.34 114 GLY A CA 1
ATOM 855 C C . GLY A 1 114 ? -37.562 3.518 6.344 1 36.34 114 GLY A C 1
ATOM 85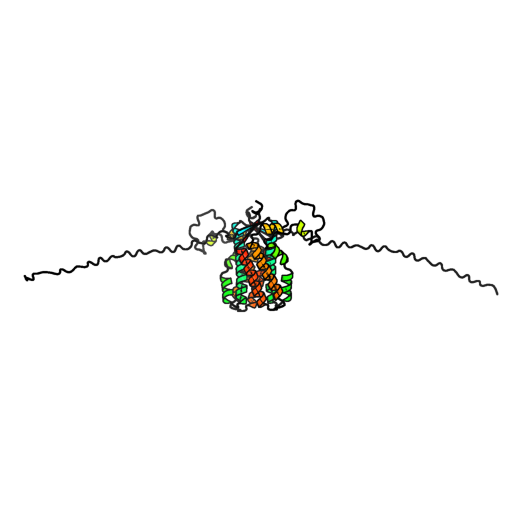6 O O . GLY A 1 114 ? -37.5 2.309 6.574 1 36.34 114 GLY A O 1
ATOM 857 N N . ALA A 1 115 ? -36.312 4.035 6.336 1 36.12 115 ALA A N 1
ATOM 858 C CA . ALA A 1 115 ? -35.188 3.352 6.992 1 36.12 115 ALA A CA 1
ATOM 859 C C . ALA A 1 115 ? -35.094 3.742 8.461 1 36.12 115 ALA A C 1
ATOM 861 O O . ALA A 1 115 ? -34.656 4.848 8.789 1 36.12 115 ALA A O 1
ATOM 862 N N . ALA A 1 116 ? -36 3.355 9.359 1 33.38 116 ALA A N 1
ATOM 863 C CA . ALA A 1 116 ? -35.75 3.369 10.797 1 33.38 116 ALA A CA 1
ATOM 864 C C . ALA A 1 116 ? -34.375 2.766 11.133 1 33.38 116 ALA A C 1
ATOM 866 O O . ALA A 1 116 ? -34.25 1.543 11.227 1 33.38 116 ALA A O 1
ATOM 867 N N . VAL A 1 117 ? -33.344 2.895 10.375 1 33.34 117 VAL A N 1
ATOM 868 C CA . VAL A 1 117 ? -32.125 2.361 10.969 1 33.34 117 VAL A CA 1
ATOM 869 C C . VAL A 1 117 ? -31.984 2.84 12.406 1 33.34 117 VAL A C 1
ATOM 871 O O . VAL A 1 117 ? -32.469 3.928 12.75 1 33.34 117 VAL A O 1
ATOM 874 N N . GLY A 1 118 ? -31.922 1.918 13.383 1 32.03 118 GLY A N 1
ATOM 875 C CA . GLY A 1 118 ? -31.859 1.992 14.828 1 32.03 118 GLY A CA 1
ATOM 876 C C . GLY A 1 118 ? -30.875 3.049 15.328 1 32.03 118 GLY A C 1
ATOM 877 O O . GLY A 1 118 ? -29.719 2.75 15.594 1 32.03 118 GLY A O 1
ATOM 878 N N . GLY A 1 119 ? -30.781 4.184 14.727 1 32.09 119 GLY A N 1
ATOM 879 C CA . GLY A 1 119 ? -29.922 5.145 15.398 1 32.09 119 GLY A CA 1
ATOM 880 C C . GLY A 1 119 ? -30.391 5.504 16.781 1 32.09 119 GLY A C 1
ATOM 881 O O . GLY A 1 119 ? -31.594 5.57 17.031 1 32.09 119 GLY A O 1
ATOM 882 N N . GLY A 1 120 ? -29.875 4.961 17.922 1 32 120 GLY A N 1
ATOM 883 C CA . GLY A 1 120 ? -30.234 5.395 19.266 1 32 120 GLY A CA 1
ATOM 884 C C . GLY A 1 120 ? -30.516 6.883 19.344 1 32 120 GLY A C 1
ATOM 885 O O . GLY A 1 120 ? -30.172 7.641 18.438 1 32 120 GLY A O 1
ATOM 886 N N . PRO A 1 121 ? -31.422 7.34 20.25 1 33.31 121 PRO A N 1
ATOM 887 C CA . PRO A 1 121 ? -32.062 8.641 20.5 1 33.31 121 PRO A CA 1
ATOM 888 C C . PRO A 1 121 ? -31.047 9.789 20.547 1 33.31 121 PRO A C 1
ATOM 890 O O . PRO A 1 121 ? -31.438 10.953 20.656 1 33.31 121 PRO A O 1
ATOM 893 N N . GLY A 1 122 ? -29.844 9.477 21.062 1 33.97 122 GLY A N 1
ATOM 894 C CA . GLY A 1 122 ? -29.062 10.656 21.422 1 33.97 122 GLY A CA 1
ATOM 895 C C . GLY A 1 122 ? -28.844 11.602 20.25 1 33.97 122 GLY A C 1
ATOM 896 O O . GLY A 1 122 ? -27.859 12.336 20.219 1 33.97 122 GLY A O 1
ATOM 897 N N . GLY A 1 123 ? -29.641 11.469 19.141 1 35.78 123 GLY A N 1
ATOM 898 C CA . GLY A 1 123 ? -29.453 12.508 18.141 1 35.78 123 GLY A CA 1
ATOM 899 C C . GLY A 1 123 ? -29.984 13.859 18.578 1 35.78 123 GLY A C 1
ATOM 900 O O . GLY A 1 123 ? -31.203 14.062 18.641 1 35.78 123 GLY A O 1
ATOM 901 N N . GLY A 1 124 ? -29.641 14.438 19.75 1 36.19 124 GLY A N 1
ATOM 902 C CA . GLY A 1 124 ? -30.094 15.812 19.906 1 36.19 124 GLY A CA 1
ATOM 903 C C . GLY A 1 124 ? -30.172 16.562 18.594 1 36.19 124 GLY A C 1
ATOM 904 O O . GLY A 1 124 ? -29.625 16.109 17.578 1 36.19 124 GLY A O 1
ATOM 905 N N . PRO A 1 125 ? -31.141 17.547 18.484 1 37.62 125 PRO A N 1
ATOM 906 C CA . PRO A 1 125 ? -31.234 18.344 17.281 1 37.62 125 PRO A CA 1
ATOM 907 C C . PRO A 1 125 ? -29.875 18.812 16.75 1 37.62 125 PRO A C 1
ATOM 909 O O . PRO A 1 125 ? -29.797 19.766 15.977 1 37.62 125 PRO A O 1
ATOM 912 N N . GLY A 1 126 ? -28.75 18.344 17.312 1 40.44 126 GLY A N 1
ATOM 913 C CA . GLY A 1 126 ? -27.422 18.922 17.25 1 40.44 126 GLY A CA 1
ATOM 914 C C . GLY A 1 126 ? -27.094 19.5 15.891 1 40.44 126 GLY A C 1
ATOM 915 O O . GLY A 1 126 ? -27.594 19.031 14.867 1 40.44 126 GLY A O 1
ATOM 916 N N . GLY A 1 127 ? -27.125 20.859 15.586 1 46.91 127 GLY A N 1
ATOM 917 C CA . GLY A 1 127 ? -26.656 21.531 14.383 1 46.91 127 GLY A CA 1
ATOM 918 C C . GLY A 1 127 ? -25.703 20.688 13.57 1 46.91 127 GLY A C 1
ATOM 919 O O . GLY A 1 127 ? -24.516 20.562 13.914 1 46.91 127 GLY A O 1
ATOM 920 N N . GLY A 1 128 ? -25.922 19.391 13.18 1 56 128 GLY A N 1
ATOM 921 C CA . GLY A 1 128 ? -25.469 18.016 13.055 1 56 128 GLY A CA 1
ATOM 922 C C . GLY A 1 128 ? -24.25 17.875 12.148 1 56 128 GLY A C 1
ATOM 923 O O . GLY A 1 128 ? -24.234 18.406 11.031 1 56 128 GLY A O 1
ATOM 924 N N . GLN A 1 129 ? -23.062 18.016 12.75 1 77.31 129 GLN A N 1
ATOM 925 C CA . GLN A 1 129 ? -21.844 17.859 11.984 1 77.31 129 GLN A CA 1
ATOM 926 C C . GLN A 1 129 ? -21.969 16.719 10.969 1 77.31 129 GLN A C 1
ATOM 928 O O . GLN A 1 129 ? -22.578 15.688 11.266 1 77.31 129 GLN A O 1
ATOM 933 N N . PRO A 1 130 ? -21.797 17.078 9.75 1 87.88 130 PRO A N 1
ATOM 934 C CA . PRO A 1 130 ? -21.844 16.016 8.75 1 87.88 130 PRO A CA 1
ATOM 935 C C . PRO A 1 130 ? -21.109 14.75 9.195 1 87.88 130 PRO A C 1
ATOM 937 O O . PRO A 1 130 ? -20.109 14.836 9.914 1 87.88 130 PRO A O 1
ATOM 940 N N . THR A 1 131 ? -21.703 13.656 8.891 1 90.81 131 THR A N 1
ATOM 941 C CA . THR A 1 131 ? -21.047 12.375 9.133 1 90.81 131 THR A CA 1
ATOM 942 C C . THR A 1 131 ? -19.766 12.266 8.32 1 90.81 131 THR A C 1
ATOM 944 O O . THR A 1 131 ? -19.547 13.039 7.387 1 90.81 131 THR A O 1
ATOM 947 N N . ARG A 1 132 ? -18.922 11.336 8.672 1 93 132 ARG A N 1
ATOM 948 C CA . ARG A 1 132 ? -17.719 11.094 7.895 1 93 132 ARG A CA 1
ATOM 949 C C . ARG A 1 132 ? -18.062 10.773 6.441 1 93 132 ARG A C 1
ATOM 951 O O . ARG A 1 132 ? -17.391 11.258 5.523 1 93 132 ARG A O 1
ATOM 958 N N . PHE A 1 133 ? -19.094 9.977 6.285 1 92.94 133 PHE A N 1
ATOM 959 C CA . PHE A 1 133 ? -19.531 9.609 4.941 1 92.94 133 PHE A CA 1
ATOM 960 C C . PHE A 1 133 ? -19.844 10.852 4.117 1 92.94 133 PHE A C 1
ATOM 962 O O . PHE A 1 133 ? -19.406 10.969 2.971 1 92.94 133 PHE A O 1
ATOM 969 N N . GLU A 1 134 ? -20.531 11.742 4.742 1 91.94 134 GLU A N 1
ATOM 970 C CA . GLU A 1 134 ? -20.906 12.969 4.055 1 91.94 134 GLU A CA 1
ATOM 971 C C . GLU A 1 134 ? -19.688 13.82 3.73 1 91.94 134 GLU A C 1
ATOM 973 O O . GLU A 1 134 ? -19.594 14.391 2.643 1 91.94 134 GLU A O 1
ATOM 978 N N . ARG A 1 135 ? -18.781 13.883 4.625 1 93.44 135 ARG A N 1
ATOM 979 C CA . ARG A 1 135 ? -17.562 14.648 4.398 1 93.44 135 ARG A CA 1
ATOM 980 C C . ARG A 1 135 ? -16.719 14.016 3.303 1 93.44 135 ARG A C 1
ATOM 982 O O . ARG A 1 135 ? -16.172 14.719 2.447 1 93.44 135 ARG A O 1
ATOM 989 N N . MET A 1 136 ? -16.688 12.703 3.318 1 94.38 136 MET A N 1
ATOM 990 C CA . MET A 1 136 ? -15.93 12.008 2.283 1 94.38 136 MET A CA 1
ATOM 991 C C . MET A 1 136 ? -16.547 12.242 0.907 1 94.38 136 MET A C 1
ATOM 993 O O . MET A 1 136 ? -15.82 12.492 -0.061 1 94.38 136 MET A O 1
ATOM 997 N N . ARG A 1 137 ? -17.812 12.18 0.841 1 93.5 137 ARG A N 1
ATOM 998 C CA . ARG A 1 137 ? -18.484 12.422 -0.427 1 93.5 137 ARG A CA 1
ATOM 999 C C . ARG A 1 137 ? -18.203 13.828 -0.943 1 93.5 137 ARG A C 1
ATOM 1001 O O . ARG A 1 137 ? -18.047 14.031 -2.148 1 93.5 137 ARG A O 1
ATOM 1008 N N . ARG A 1 138 ? -18.156 14.703 -0.05 1 92.25 138 ARG A N 1
ATOM 1009 C CA . ARG A 1 138 ? -17.969 16.109 -0.404 1 92.25 138 ARG A CA 1
ATOM 1010 C C . ARG A 1 138 ? -16.531 16.391 -0.786 1 92.25 138 ARG A C 1
ATOM 1012 O O . ARG A 1 138 ? -16.266 17.156 -1.716 1 92.25 138 ARG A O 1
ATOM 1019 N N . ASN A 1 139 ? -15.602 15.797 -0.131 1 94.88 139 ASN A N 1
ATOM 1020 C CA . ASN A 1 139 ? -14.219 16.234 -0.198 1 94.88 139 ASN A CA 1
ATOM 1021 C C . ASN A 1 139 ? -13.398 15.383 -1.156 1 94.88 139 ASN A C 1
ATOM 1023 O O . ASN A 1 139 ? -12.32 15.789 -1.602 1 94.88 139 ASN A O 1
ATOM 1027 N N . LEU A 1 140 ? -13.836 14.133 -1.465 1 96.56 140 LEU A N 1
ATOM 1028 C CA . LEU A 1 140 ? -13.102 13.281 -2.393 1 96.56 140 LEU A CA 1
ATOM 1029 C C . LEU A 1 140 ? -13.461 13.609 -3.836 1 96.56 140 LEU A C 1
ATOM 1031 O O . LEU A 1 140 ? -14.641 13.742 -4.172 1 96.56 140 LEU A O 1
ATOM 1035 N N . PRO A 1 141 ? -12.398 13.703 -4.738 1 96 141 PRO A N 1
ATOM 1036 C CA . PRO A 1 141 ? -12.711 13.828 -6.164 1 96 141 PRO A CA 1
ATOM 1037 C C . PRO A 1 141 ? -13.547 12.664 -6.684 1 96 141 PRO A C 1
ATOM 1039 O O . PRO A 1 141 ? -13.391 11.531 -6.227 1 96 141 PRO A O 1
ATOM 1042 N N . GLN A 1 142 ? -14.406 12.984 -7.66 1 94.88 142 GLN A N 1
ATOM 1043 C CA . GLN A 1 142 ? -15.273 11.953 -8.227 1 94.88 142 GLN A CA 1
ATOM 1044 C C . GLN A 1 142 ? -14.453 10.773 -8.742 1 94.88 142 GLN A C 1
ATOM 1046 O O . GLN A 1 142 ? -14.82 9.617 -8.539 1 94.88 142 GLN A O 1
ATOM 1051 N N . THR A 1 143 ? -13.391 11.023 -9.445 1 97.25 143 THR A N 1
ATOM 1052 C CA . THR A 1 143 ? -12.578 9.961 -10.016 1 97.25 143 THR A CA 1
ATOM 1053 C C . THR A 1 143 ? -11.961 9.102 -8.922 1 97.25 143 THR A C 1
ATOM 1055 O O . THR A 1 143 ? -11.797 7.891 -9.086 1 97.25 143 THR A O 1
ATOM 1058 N N . PHE A 1 144 ? -11.625 9.734 -7.773 1 98.31 144 PHE A N 1
ATOM 1059 C CA . PHE A 1 144 ? -11.156 8.969 -6.625 1 98.31 144 PHE A CA 1
ATOM 1060 C C . PHE A 1 144 ? -12.227 7.988 -6.152 1 98.31 144 PHE A C 1
ATOM 1062 O O . PHE A 1 144 ? -11.945 6.801 -5.965 1 98.31 144 PHE A O 1
ATOM 1069 N N . ARG A 1 145 ? -13.391 8.438 -5.988 1 98.06 145 ARG A N 1
ATOM 1070 C CA . ARG A 1 145 ? -14.516 7.629 -5.527 1 98.06 145 ARG A CA 1
ATOM 1071 C C . ARG A 1 145 ? -14.828 6.516 -6.52 1 98.06 145 ARG A C 1
ATOM 1073 O O . ARG A 1 145 ? -15.164 5.395 -6.121 1 98.06 145 ARG A O 1
ATOM 1080 N N . LEU A 1 146 ? -14.672 6.766 -7.766 1 98.25 146 LEU A N 1
ATOM 1081 C CA . LEU A 1 146 ? -14.93 5.762 -8.797 1 98.25 146 LEU A CA 1
ATOM 1082 C C . LEU A 1 146 ? -13.859 4.676 -8.781 1 98.25 146 LEU A C 1
ATOM 1084 O O . LEU A 1 146 ? -14.164 3.504 -9.016 1 98.25 146 LEU A O 1
ATOM 1088 N N . LEU A 1 147 ? -12.633 5.059 -8.531 1 98.69 147 LEU A N 1
ATOM 1089 C CA . LEU A 1 147 ? -11.586 4.055 -8.398 1 98.69 147 LEU A CA 1
ATOM 1090 C C . LEU A 1 147 ? -11.828 3.17 -7.184 1 98.69 147 LEU A C 1
ATOM 1092 O O . LEU A 1 147 ? -11.633 1.953 -7.246 1 98.69 147 LEU A O 1
ATOM 1096 N N . MET A 1 148 ? -12.305 3.818 -6.094 1 98.38 148 MET A N 1
ATOM 1097 C CA . MET A 1 148 ? -12.664 3.045 -4.91 1 98.38 148 MET A CA 1
ATOM 1098 C C . MET A 1 148 ? -13.766 2.039 -5.234 1 98.38 148 MET A C 1
ATOM 1100 O O . MET A 1 148 ? -13.68 0.871 -4.855 1 98.38 148 MET A O 1
ATOM 1104 N N . LEU A 1 149 ? -14.688 2.484 -5.93 1 98.62 149 LEU A N 1
ATOM 1105 C CA . LEU A 1 149 ? -15.789 1.609 -6.309 1 98.62 149 LEU A CA 1
ATOM 1106 C C . LEU A 1 149 ? -15.305 0.48 -7.211 1 98.62 149 LEU A C 1
ATOM 1108 O O . LEU A 1 149 ? -15.688 -0.677 -7.023 1 98.62 149 LEU A O 1
ATOM 1112 N N . GLN A 1 150 ? -14.547 0.815 -8.18 1 98.81 150 GLN A N 1
ATOM 1113 C CA . GLN A 1 150 ? -14.023 -0.212 -9.078 1 98.81 150 GLN A CA 1
ATOM 1114 C C . GLN A 1 150 ? -13.273 -1.292 -8.297 1 98.81 150 GLN A C 1
ATOM 1116 O O . GLN A 1 150 ? -13.469 -2.484 -8.547 1 98.81 150 GLN A O 1
ATOM 1121 N N . MET A 1 151 ? -12.422 -0.893 -7.391 1 98.81 151 MET A N 1
ATOM 1122 C CA . MET A 1 151 ? -11.688 -1.848 -6.562 1 98.81 151 MET A CA 1
ATOM 1123 C C . MET A 1 151 ? -12.656 -2.756 -5.805 1 98.81 151 MET A C 1
ATOM 1125 O O . MET A 1 151 ? -12.484 -3.977 -5.797 1 98.81 151 MET A O 1
ATOM 1129 N N . ARG A 1 152 ? -13.648 -2.18 -5.25 1 98.75 152 ARG A N 1
ATOM 1130 C CA . ARG A 1 152 ? -14.594 -2.938 -4.441 1 98.75 152 ARG A CA 1
ATOM 1131 C C . ARG A 1 152 ? -15.414 -3.891 -5.309 1 98.75 152 ARG A C 1
ATOM 1133 O O . ARG A 1 152 ? -15.727 -5.004 -4.887 1 98.75 152 ARG A O 1
ATOM 1140 N N . GLU A 1 153 ? -15.758 -3.484 -6.453 1 98.81 153 GLU A N 1
ATOM 1141 C CA . GLU A 1 153 ? -16.469 -4.355 -7.383 1 98.81 153 GLU A CA 1
ATOM 1142 C C . GLU A 1 153 ? -15.602 -5.527 -7.824 1 98.81 153 GLU A C 1
ATOM 1144 O O . GLU A 1 153 ? -16.078 -6.66 -7.922 1 98.81 153 GLU A O 1
ATOM 1149 N N . ASP A 1 154 ? -14.375 -5.191 -8.109 1 98.88 154 ASP A N 1
ATOM 1150 C CA . ASP A 1 154 ? -13.438 -6.254 -8.477 1 98.88 154 ASP A CA 1
ATOM 1151 C C . ASP A 1 154 ? -13.266 -7.25 -7.332 1 98.88 154 ASP A C 1
ATOM 1153 O O . ASP A 1 154 ? -13.203 -8.461 -7.562 1 98.88 154 ASP A O 1
ATOM 1157 N N . ILE A 1 155 ? -13.211 -6.758 -6.098 1 98.88 155 ILE A N 1
ATOM 1158 C CA . ILE A 1 155 ? -13.109 -7.621 -4.926 1 98.88 155 ILE A CA 1
ATOM 1159 C C . ILE A 1 155 ? -14.375 -8.477 -4.801 1 98.88 155 ILE A C 1
ATOM 1161 O O . ILE A 1 155 ? -14.297 -9.672 -4.535 1 98.88 155 ILE A O 1
ATOM 1165 N N . ALA A 1 156 ? -15.5 -7.887 -5.031 1 98.75 156 ALA A N 1
ATOM 1166 C CA . ALA A 1 156 ? -16.766 -8.625 -4.977 1 98.75 156 ALA A CA 1
ATOM 1167 C C . ALA A 1 156 ? -16.797 -9.727 -6.027 1 98.75 156 ALA A C 1
ATOM 1169 O O . ALA A 1 156 ? -17.312 -10.82 -5.77 1 98.75 156 ALA A O 1
ATOM 1170 N N . GLU A 1 157 ? -16.297 -9.43 -7.16 1 98.69 157 GLU A N 1
ATOM 1171 C CA . GLU A 1 157 ? -16.234 -10.43 -8.227 1 98.69 157 GLU A CA 1
ATOM 1172 C C . GLU A 1 157 ? -15.391 -11.625 -7.812 1 98.69 157 GLU A C 1
ATOM 1174 O O . GLU A 1 157 ? -15.742 -12.773 -8.109 1 98.69 157 GLU A O 1
ATOM 1179 N N . ILE A 1 158 ? -14.289 -11.398 -7.137 1 98.88 158 ILE A N 1
ATOM 1180 C CA . ILE A 1 158 ? -13.453 -12.477 -6.629 1 98.88 158 ILE A CA 1
ATOM 1181 C C . ILE A 1 158 ? -14.273 -13.375 -5.711 1 98.88 158 ILE A C 1
ATOM 1183 O O . ILE A 1 158 ? -14.25 -14.602 -5.848 1 98.88 158 ILE A O 1
ATOM 1187 N N . GLY A 1 159 ? -14.992 -12.781 -4.77 1 98.69 159 GLY A N 1
ATOM 1188 C CA . GLY A 1 159 ? -15.82 -13.555 -3.854 1 98.69 159 GLY A CA 1
ATOM 1189 C C . GLY A 1 159 ? -16.859 -14.391 -4.559 1 98.69 159 GLY A C 1
ATOM 1190 O O . GLY A 1 159 ? -17.047 -15.57 -4.23 1 98.69 159 GLY A O 1
ATOM 1191 N N . ARG A 1 160 ? -17.5 -13.828 -5.523 1 98.12 160 ARG A N 1
ATOM 1192 C CA . ARG A 1 160 ? -18.562 -14.508 -6.262 1 98.12 160 ARG A CA 1
ATOM 1193 C C . ARG A 1 160 ? -18.016 -15.719 -7.008 1 98.12 160 ARG A C 1
ATOM 1195 O O . ARG A 1 160 ? -18.656 -16.781 -7.027 1 98.12 160 ARG A O 1
ATOM 1202 N N . ASP A 1 161 ? -16.859 -15.523 -7.527 1 98.69 161 ASP A N 1
ATOM 1203 C CA . ASP A 1 161 ? -16.328 -16.547 -8.422 1 98.69 161 ASP A CA 1
ATOM 1204 C C . ASP A 1 161 ? -15.586 -17.625 -7.641 1 98.69 161 ASP A C 1
ATOM 1206 O O . ASP A 1 161 ? -15.367 -18.734 -8.148 1 98.69 161 ASP A O 1
ATOM 1210 N N . ALA A 1 162 ? -15.172 -17.359 -6.422 1 98.5 162 ALA A N 1
ATOM 1211 C CA . ALA A 1 162 ? -14.227 -18.203 -5.703 1 98.5 162 ALA A CA 1
ATOM 1212 C C . ALA A 1 162 ? -14.734 -19.641 -5.613 1 98.5 162 ALA A C 1
ATOM 1214 O O . ALA A 1 162 ? -14.062 -20.578 -6.047 1 98.5 162 ALA A O 1
ATOM 1215 N N . VAL A 1 163 ? -15.992 -19.859 -5.207 1 96 163 VAL A N 1
ATOM 1216 C CA . VAL A 1 163 ? -16.5 -21.203 -4.992 1 96 163 VAL A CA 1
ATOM 1217 C C . VAL A 1 163 ? -17.141 -21.734 -6.273 1 96 163 VAL A C 1
ATOM 1219 O O . VAL A 1 163 ? -16.984 -22.906 -6.625 1 96 163 VAL A O 1
ATOM 1222 N N . SER A 1 164 ? -17.734 -20.891 -6.953 1 96.94 164 SER A N 1
ATOM 1223 C CA . SER A 1 164 ? -18.469 -21.312 -8.148 1 96.94 164 SER A CA 1
ATOM 1224 C C . SER A 1 164 ? -17.5 -21.781 -9.234 1 96.94 164 SER A C 1
ATOM 1226 O O . SER A 1 164 ? -17.734 -22.828 -9.867 1 96.94 164 SER A O 1
ATOM 1228 N N . ARG A 1 165 ? -16.438 -21.062 -9.445 1 97.38 165 ARG A N 1
ATOM 1229 C CA . ARG A 1 165 ? -15.461 -21.438 -10.469 1 97.38 165 ARG A CA 1
ATOM 1230 C C . ARG A 1 165 ? -14.398 -22.375 -9.898 1 97.38 165 ARG A C 1
ATOM 1232 O O . ARG A 1 165 ? -13.844 -23.203 -10.617 1 97.38 165 ARG A O 1
ATOM 1239 N N . ASN A 1 166 ? -14.125 -22.172 -8.617 1 97.81 166 ASN A N 1
ATOM 1240 C CA . ASN A 1 166 ? -13.148 -23 -7.922 1 97.81 166 ASN A CA 1
ATOM 1241 C C . ASN A 1 166 ? -11.852 -23.141 -8.719 1 97.81 166 ASN A C 1
ATOM 1243 O O . ASN A 1 166 ? -11.383 -24.25 -8.969 1 97.81 166 ASN A O 1
ATOM 1247 N N . ASP A 1 167 ? -11.328 -22.062 -9.188 1 98.25 167 ASP A N 1
ATOM 1248 C CA . ASP A 1 167 ? -10.125 -21.953 -10.008 1 98.25 167 ASP A CA 1
ATOM 1249 C C . ASP A 1 167 ? -9.148 -20.938 -9.422 1 98.25 167 ASP A C 1
ATOM 1251 O O . ASP A 1 167 ? -9.25 -19.75 -9.688 1 98.25 167 ASP A O 1
ATOM 1255 N N . PRO A 1 168 ? -8.172 -21.438 -8.742 1 98.31 168 PRO A N 1
ATOM 1256 C CA . PRO A 1 168 ? -7.223 -20.547 -8.078 1 98.31 168 PRO A CA 1
ATOM 1257 C C . PRO A 1 168 ? -6.504 -19.625 -9.062 1 98.31 168 PRO A C 1
ATOM 1259 O O . PRO A 1 168 ? -6.246 -18.453 -8.742 1 98.31 168 PRO A O 1
ATOM 1262 N N . ALA A 1 169 ? -6.172 -20.078 -10.188 1 97.69 169 ALA A N 1
ATOM 1263 C CA . ALA A 1 169 ? -5.488 -19.234 -11.164 1 97.69 169 ALA A CA 1
ATOM 1264 C C . ALA A 1 169 ? -6.371 -18.062 -11.594 1 97.69 169 ALA A C 1
ATOM 1266 O O . ALA A 1 169 ? -5.891 -16.938 -11.75 1 97.69 169 ALA A O 1
ATOM 1267 N N . HIS A 1 170 ? -7.633 -18.406 -11.836 1 98.62 170 HIS A N 1
ATOM 1268 C CA . HIS A 1 170 ? -8.594 -17.359 -12.156 1 98.62 170 HIS A CA 1
ATOM 1269 C C . HIS A 1 170 ? -8.672 -16.312 -11.047 1 98.62 170 HIS A C 1
ATOM 1271 O O . HIS A 1 170 ? -8.648 -15.109 -11.305 1 98.62 170 HIS A O 1
ATOM 1277 N N . THR A 1 171 ? -8.727 -16.734 -9.828 1 98.81 171 THR A N 1
ATOM 1278 C CA . THR A 1 171 ? -8.773 -15.859 -8.664 1 98.81 171 THR A CA 1
ATOM 1279 C C . THR A 1 171 ? -7.531 -14.977 -8.602 1 98.81 171 THR A C 1
ATOM 1281 O O . THR A 1 171 ? -7.629 -13.781 -8.32 1 98.81 171 THR A O 1
ATOM 1284 N N . LEU A 1 172 ? -6.398 -15.547 -8.852 1 98.88 172 LEU A N 1
ATOM 1285 C CA . LEU A 1 172 ? -5.156 -14.781 -8.805 1 98.88 172 LEU A CA 1
ATOM 1286 C C . LEU A 1 172 ? -5.121 -13.734 -9.914 1 98.88 172 LEU A C 1
ATOM 1288 O O . LEU A 1 172 ? -4.586 -12.641 -9.719 1 98.88 172 LEU A O 1
ATOM 1292 N N . ARG A 1 173 ? -5.691 -13.977 -11.031 1 98.88 173 ARG A N 1
ATOM 1293 C CA . ARG A 1 173 ? -5.793 -12.977 -12.086 1 98.88 173 ARG A CA 1
ATOM 1294 C C . ARG A 1 173 ? -6.73 -11.844 -11.68 1 98.88 173 ARG A C 1
ATOM 1296 O O . ARG A 1 173 ? -6.461 -10.68 -11.969 1 98.88 173 ARG A O 1
ATOM 1303 N N . GLN A 1 174 ? -7.832 -12.203 -11.078 1 98.94 174 GLN A N 1
ATOM 1304 C CA . GLN A 1 174 ? -8.734 -11.18 -10.562 1 98.94 174 GLN A CA 1
ATOM 1305 C C . GLN A 1 174 ? -8.055 -10.32 -9.5 1 98.94 174 GLN A C 1
ATOM 1307 O O . GLN A 1 174 ? -8.281 -9.117 -9.43 1 98.94 174 GLN A O 1
ATOM 1312 N N . LEU A 1 175 ? -7.246 -10.992 -8.664 1 98.94 175 LEU A N 1
ATOM 1313 C CA . LEU A 1 175 ? -6.488 -10.258 -7.66 1 98.94 175 LEU A CA 1
ATOM 1314 C C . LEU A 1 175 ? -5.539 -9.258 -8.312 1 98.94 175 LEU A C 1
ATOM 1316 O O . LEU A 1 175 ? -5.406 -8.125 -7.836 1 98.94 175 LEU A O 1
ATOM 1320 N N . HIS A 1 176 ? -4.918 -9.656 -9.383 1 98.88 176 HIS A N 1
ATOM 1321 C CA . HIS A 1 176 ? -4.078 -8.742 -10.148 1 98.88 176 HIS A CA 1
ATOM 1322 C C . HIS A 1 176 ? -4.871 -7.531 -10.625 1 98.88 176 HIS A C 1
ATOM 1324 O O . HIS A 1 176 ? -4.383 -6.398 -10.547 1 98.88 176 HIS A O 1
ATOM 1330 N N . LYS A 1 177 ? -6.027 -7.762 -11.117 1 98.88 177 LYS A N 1
ATOM 1331 C CA . LYS A 1 177 ? -6.895 -6.672 -11.555 1 98.88 177 LYS A CA 1
ATOM 1332 C C . LYS A 1 177 ? -7.168 -5.695 -10.414 1 98.88 177 LYS A C 1
ATOM 1334 O O . LYS A 1 177 ? -7.102 -4.48 -10.602 1 98.88 177 LYS A O 1
ATOM 1339 N N . VAL A 1 178 ? -7.441 -6.195 -9.258 1 98.94 178 VAL A N 1
ATOM 1340 C CA . VAL A 1 178 ? -7.66 -5.363 -8.078 1 98.94 178 VAL A CA 1
ATOM 1341 C C . VAL A 1 178 ? -6.422 -4.512 -7.809 1 98.94 178 VAL A C 1
ATOM 1343 O O . VAL A 1 178 ? -6.527 -3.301 -7.598 1 98.94 178 VAL A O 1
ATOM 1346 N N . GLN A 1 179 ? -5.273 -5.133 -7.824 1 98.88 179 GLN A N 1
ATOM 1347 C CA . GLN A 1 179 ? -4.027 -4.449 -7.488 1 98.88 179 GLN A CA 1
ATOM 1348 C C . GLN A 1 179 ? -3.684 -3.387 -8.531 1 98.88 179 GLN A C 1
ATOM 1350 O O . GLN A 1 179 ? -3.107 -2.35 -8.195 1 98.88 179 GLN A O 1
ATOM 1355 N N . THR A 1 180 ? -4.121 -3.561 -9.797 1 98.88 180 THR A N 1
ATOM 1356 C CA . THR A 1 180 ? -3.893 -2.553 -10.828 1 98.88 180 THR A CA 1
ATOM 1357 C C . THR A 1 180 ? -4.715 -1.297 -10.547 1 98.88 180 THR A C 1
ATOM 1359 O O . THR A 1 180 ? -4.273 -0.183 -10.844 1 98.88 180 THR A O 1
ATOM 1362 N N . VAL A 1 181 ? -5.859 -1.435 -9.945 1 98.88 181 VAL A N 1
ATOM 1363 C CA . VAL A 1 181 ? -6.656 -0.279 -9.547 1 98.88 181 VAL A CA 1
ATOM 1364 C C . VAL A 1 181 ? -5.965 0.461 -8.406 1 98.88 181 VAL A C 1
ATOM 1366 O O . VAL A 1 181 ? -5.965 1.694 -8.367 1 98.88 181 VAL A O 1
ATOM 1369 N N . CYS A 1 182 ? -5.352 -0.361 -7.391 1 98.88 182 CYS A N 1
ATOM 1370 C CA . CYS A 1 182 ? -4.566 0.262 -6.328 1 98.88 182 CYS A CA 1
ATOM 1371 C C . CYS A 1 182 ? -3.502 1.185 -6.906 1 98.88 182 CYS A C 1
ATOM 1373 O O . CYS A 1 182 ? -3.373 2.334 -6.484 1 98.88 182 CYS A O 1
ATOM 1375 N N . ILE A 1 183 ? -2.805 0.698 -7.941 1 98.88 183 ILE A N 1
ATOM 1376 C CA . ILE A 1 183 ? -1.704 1.437 -8.547 1 98.88 183 ILE A CA 1
ATOM 1377 C C . ILE A 1 183 ? -2.24 2.691 -9.234 1 98.88 183 ILE A C 1
ATOM 1379 O O . ILE A 1 183 ? -1.671 3.775 -9.094 1 98.88 183 ILE A O 1
ATOM 1383 N N . ALA A 1 184 ? -3.318 2.566 -9.969 1 98.81 184 ALA A N 1
ATOM 1384 C CA . ALA A 1 184 ? -3.9 3.713 -10.656 1 98.81 184 ALA A CA 1
ATOM 1385 C C . ALA A 1 184 ? -4.254 4.824 -9.672 1 98.81 184 ALA A C 1
ATOM 1387 O O . ALA A 1 184 ? -3.971 6 -9.93 1 98.81 184 ALA A O 1
ATOM 1388 N N . CYS A 1 185 ? -4.766 4.5 -8.547 1 98.81 185 CYS A N 1
ATOM 1389 C CA . CYS A 1 185 ? -5.176 5.477 -7.543 1 98.81 185 CYS A CA 1
ATOM 1390 C C . CYS A 1 185 ? -3.963 6.062 -6.828 1 98.81 185 CYS A C 1
ATOM 1392 O O . CYS A 1 185 ? -3.881 7.277 -6.629 1 98.81 185 CYS A O 1
ATOM 1394 N N . HIS A 1 186 ? -2.975 5.242 -6.504 1 98.44 186 HIS A N 1
ATOM 1395 C CA . HIS A 1 186 ? -1.81 5.691 -5.75 1 98.44 186 HIS A CA 1
ATOM 1396 C C . HIS A 1 186 ? -0.858 6.492 -6.633 1 98.44 186 HIS A C 1
ATOM 1398 O O . HIS A 1 186 ? -0.035 7.258 -6.129 1 98.44 186 HIS A O 1
ATOM 1404 N N . GLU A 1 187 ? -1.045 6.379 -7.934 1 97.75 187 GLU A N 1
ATOM 1405 C CA . GLU A 1 187 ? -0.269 7.188 -8.867 1 97.75 187 GLU A CA 1
ATOM 1406 C C . GLU A 1 187 ? -0.942 8.531 -9.125 1 97.75 187 GLU A C 1
ATOM 1408 O O . GLU A 1 187 ? -0.291 9.492 -9.547 1 97.75 187 GLU A O 1
ATOM 1413 N N . ALA A 1 188 ? -2.191 8.594 -8.867 1 98.31 188 ALA A N 1
ATOM 1414 C CA . ALA A 1 188 ? -2.963 9.789 -9.219 1 98.31 188 ALA A CA 1
ATOM 1415 C C . ALA A 1 188 ? -3.121 10.711 -8.023 1 98.31 188 ALA A C 1
ATOM 1417 O O . ALA A 1 188 ? -3.164 11.938 -8.172 1 98.31 188 ALA A O 1
ATOM 1418 N N . TYR A 1 189 ? -3.154 10.062 -6.777 1 98.38 189 TYR A N 1
ATOM 1419 C CA . TYR A 1 189 ? -3.576 10.875 -5.645 1 98.38 189 TYR A CA 1
ATOM 1420 C C . TYR A 1 189 ? -2.631 10.703 -4.461 1 98.38 189 TYR A C 1
ATOM 1422 O O . TYR A 1 189 ? -2.031 9.641 -4.293 1 98.38 189 TYR A O 1
ATOM 1430 N N . ARG A 1 190 ? -2.49 11.672 -3.701 1 97.38 190 ARG A N 1
ATOM 1431 C CA . ARG A 1 190 ? -1.907 11.648 -2.363 1 97.38 190 ARG A CA 1
ATOM 1432 C C . ARG A 1 190 ? -2.85 12.273 -1.342 1 97.38 190 ARG A C 1
ATOM 1434 O O . ARG A 1 190 ? -3.582 13.211 -1.66 1 97.38 190 ARG A O 1
ATOM 1441 N N . LEU A 1 191 ? -2.824 11.789 -0.112 1 97.06 191 LEU A N 1
ATOM 1442 C CA . LEU A 1 191 ? -3.68 12.32 0.945 1 97.06 191 LEU A CA 1
ATOM 1443 C C . LEU A 1 191 ? -2.914 13.305 1.823 1 97.06 191 LEU A C 1
ATOM 1445 O O . LEU A 1 191 ? -1.761 13.055 2.182 1 97.06 191 LEU A O 1
ATOM 1449 N N . GLU A 1 192 ? -3.604 14.414 2.146 1 95.19 192 GLU A N 1
ATOM 1450 C CA . GLU A 1 192 ? -3.043 15.43 3.033 1 95.19 192 GLU A CA 1
ATOM 1451 C C . GLU A 1 192 ? -4.039 15.82 4.125 1 95.19 192 GLU A C 1
ATOM 1453 O O . GLU A 1 192 ? -5.238 15.938 3.865 1 95.19 192 GLU A O 1
ATOM 1458 N N . ALA A 1 193 ? -3.445 15.984 5.297 1 94.38 193 ALA A N 1
ATOM 1459 C CA . ALA A 1 193 ? -4.285 16.469 6.387 1 94.38 193 ALA A CA 1
ATOM 1460 C C . ALA A 1 193 ? -4.395 18 6.359 1 94.38 193 ALA A C 1
ATOM 1462 O O . ALA A 1 193 ? -3.387 18.688 6.227 1 94.38 193 ALA A O 1
ATOM 1463 N N . GLY A 1 194 ? -5.539 18.453 6.41 1 93.5 194 GLY A N 1
ATOM 1464 C CA . GLY A 1 194 ? -5.797 19.875 6.418 1 93.5 194 GLY A CA 1
ATOM 1465 C C . GLY A 1 194 ? -7.27 20.219 6.305 1 93.5 194 GLY A C 1
ATOM 1466 O O . GLY A 1 194 ? -8.133 19.391 6.598 1 93.5 194 GLY A O 1
ATOM 1467 N N . ILE A 1 195 ? -7.539 21.453 6.055 1 90.31 195 ILE A N 1
ATOM 1468 C CA . ILE A 1 195 ? -8.898 21.938 5.828 1 90.31 195 ILE A CA 1
ATOM 1469 C C . ILE A 1 195 ? -9.227 21.859 4.34 1 90.31 195 ILE A C 1
ATOM 1471 O O . ILE A 1 195 ? -8.578 22.516 3.521 1 90.31 195 ILE A O 1
ATOM 1475 N N . PRO A 1 196 ? -10.219 21.016 3.992 1 89.31 196 PRO A N 1
ATOM 1476 C CA . PRO A 1 196 ? -10.547 20.891 2.572 1 89.31 196 PRO A CA 1
ATOM 1477 C C . PRO A 1 196 ? -11.023 22.188 1.947 1 89.31 196 PRO A C 1
ATOM 1479 O O . PRO A 1 196 ? -11.578 23.047 2.645 1 89.31 196 PRO A O 1
ATOM 1482 N N . ASP A 1 197 ? -10.773 22.266 0.686 1 75 197 ASP A N 1
ATOM 1483 C CA . ASP A 1 197 ? -11.141 23.469 -0.051 1 75 197 ASP A CA 1
ATOM 1484 C C . ASP A 1 197 ? -12.648 23.719 0.002 1 75 197 ASP A C 1
ATOM 1486 O O . ASP A 1 197 ? -13.094 24.859 0.051 1 75 197 ASP A O 1
ATOM 1490 N N . ALA A 1 198 ? -13.391 22.594 -0.04 1 70.62 198 ALA A N 1
ATOM 1491 C CA . ALA A 1 198 ? -14.844 22.734 0.003 1 70.62 198 ALA A CA 1
ATOM 1492 C C . ALA A 1 198 ? -15.289 23.453 1.277 1 70.62 198 ALA A C 1
ATOM 1494 O O . ALA A 1 198 ? -16.422 23.938 1.367 1 70.62 198 ALA A O 1
ATOM 1495 N N . GLN A 1 199 ? -14.453 23.562 2.213 1 63.81 199 GLN A N 1
ATOM 1496 C CA . GLN A 1 199 ? -14.789 24.156 3.5 1 63.81 199 GLN A CA 1
ATOM 1497 C C . GLN A 1 199 ? -14.055 25.484 3.707 1 63.81 199 GLN A C 1
ATOM 1499 O O . GLN A 1 199 ? -14.156 26.094 4.77 1 63.81 199 GLN A O 1
ATOM 1504 N N . ARG A 1 200 ? -13.258 25.781 2.664 1 57.38 200 ARG A N 1
ATOM 1505 C CA . ARG A 1 200 ? -12.641 27.109 2.768 1 57.38 200 ARG A CA 1
ATOM 1506 C C . ARG A 1 200 ? -13.594 28.188 2.277 1 57.38 200 ARG A C 1
ATOM 1508 O O . ARG A 1 200 ? -14.438 27.938 1.416 1 57.38 200 ARG A O 1
ATOM 1515 N N . MET B 1 1 ? -26.359 -49.938 96.312 1 25.5 1 MET B N 1
ATOM 1516 C CA . MET B 1 1 ? -25.625 -49.562 95.062 1 25.5 1 MET B CA 1
ATOM 1517 C C . MET B 1 1 ? -26.594 -49.094 94 1 25.5 1 MET B C 1
ATOM 1519 O O . MET B 1 1 ? -26.297 -48.156 93.25 1 25.5 1 MET B O 1
ATOM 1523 N N . SER B 1 2 ? -27.609 -49.875 93.625 1 23.05 2 SER B N 1
ATOM 1524 C CA . SER B 1 2 ? -27.906 -50.219 92.25 1 23.05 2 SER B CA 1
ATOM 1525 C C . SER B 1 2 ? -28.969 -49.281 91.688 1 23.05 2 SER B C 1
ATOM 1527 O O . SER B 1 2 ? -29.328 -49.375 90.5 1 23.05 2 SER B O 1
ATOM 1529 N N . ASP B 1 3 ? -29.812 -48.688 92.5 1 25.16 3 ASP B N 1
ATOM 1530 C CA . ASP B 1 3 ? -31.109 -48.531 91.875 1 25.16 3 ASP B CA 1
ATOM 1531 C C . ASP B 1 3 ? -31.031 -47.531 90.75 1 25.16 3 ASP B C 1
ATOM 1533 O O . ASP B 1 3 ? -30.312 -46.531 90.812 1 25.16 3 ASP B O 1
ATOM 1537 N N . MET B 1 4 ? -31.656 -47.719 89.5 1 27.62 4 MET B N 1
ATOM 1538 C CA . MET B 1 4 ? -31.844 -47.719 88.062 1 27.62 4 MET B CA 1
ATOM 1539 C C . MET B 1 4 ? -32.594 -46.5 87.625 1 27.62 4 MET B C 1
ATOM 1541 O O . MET B 1 4 ? -32.969 -46.375 86.438 1 27.62 4 MET B O 1
ATOM 1545 N N . SER B 1 5 ? -32.906 -45.531 88.562 1 24.83 5 SER B N 1
ATOM 1546 C CA . SER B 1 5 ? -34.156 -44.938 88.062 1 24.83 5 SER B CA 1
ATOM 1547 C C . SER B 1 5 ? -33.938 -44.281 86.688 1 24.83 5 SER B C 1
ATOM 1549 O O . SER B 1 5 ? -32.781 -43.938 86.375 1 24.83 5 SER B O 1
ATOM 1551 N N . ARG B 1 6 ? -34.844 -43.219 86.375 1 23.84 6 ARG B N 1
ATOM 1552 C CA . ARG B 1 6 ? -35.875 -43.062 85.312 1 23.84 6 ARG B CA 1
ATOM 1553 C C . ARG B 1 6 ? -35.344 -42.406 84.062 1 23.84 6 ARG B C 1
ATOM 1555 O O . ARG B 1 6 ? -34.25 -41.812 84.125 1 23.84 6 ARG B O 1
ATOM 1562 N N . PRO B 1 7 ? -35.906 -41.094 83.562 1 29.39 7 PRO B N 1
ATOM 1563 C CA . PRO B 1 7 ? -36.812 -40.969 82.438 1 29.39 7 PRO B CA 1
ATOM 1564 C C . PRO B 1 7 ? -36.062 -40.531 81.188 1 29.39 7 PRO B C 1
ATOM 1566 O O . PRO B 1 7 ? -34.906 -40.188 81.188 1 29.39 7 PRO B O 1
ATOM 1569 N N . GLY B 1 8 ? -36.812 -39.812 80.25 1 25.42 8 GLY B N 1
ATOM 1570 C CA . GLY B 1 8 ? -37.344 -39.625 78.938 1 25.42 8 GLY B CA 1
ATOM 1571 C C . GLY B 1 8 ? -36.469 -38.719 78.062 1 25.42 8 GLY B C 1
ATOM 1572 O O . GLY B 1 8 ? -35.875 -37.781 78.562 1 25.42 8 GLY B O 1
ATOM 1573 N N . PHE B 1 9 ? -36 -39.312 76.938 1 29.83 9 PHE B N 1
ATOM 1574 C CA . PHE B 1 9 ? -35.094 -39 75.875 1 29.83 9 PHE B CA 1
ATOM 1575 C C . PHE B 1 9 ? -35.656 -37.875 75 1 29.83 9 PHE B C 1
ATOM 1577 O O . PHE B 1 9 ? -35.656 -37.969 73.75 1 29.83 9 PHE B O 1
ATOM 1584 N N . LEU B 1 10 ? -36.344 -36.812 75.688 1 30.17 10 LEU B N 1
ATOM 1585 C CA . LEU B 1 10 ? -37.031 -36 74.688 1 30.17 10 LEU B CA 1
ATOM 1586 C C . LEU B 1 10 ? -36.062 -35.531 73.562 1 30.17 10 LEU B C 1
ATOM 1588 O O . LEU B 1 10 ? -34.938 -35.156 73.875 1 30.17 10 LEU B O 1
ATOM 1592 N N . LEU B 1 11 ? -36.375 -36.094 72.375 1 29.52 11 LEU B N 1
ATOM 1593 C CA . LEU B 1 11 ? -35.781 -36 71.062 1 29.52 11 LEU B CA 1
ATOM 1594 C C . LEU B 1 11 ? -35.625 -34.531 70.625 1 29.52 11 LEU B C 1
ATOM 1596 O O . LEU B 1 11 ? -36.438 -33.688 71 1 29.52 11 LEU B O 1
ATOM 1600 N N . PRO B 1 12 ? -34.438 -34.188 70.062 1 36 12 PRO B N 1
ATOM 1601 C CA . PRO B 1 12 ? -33.781 -32.969 69.562 1 36 12 PRO B CA 1
ATOM 1602 C C . PRO B 1 12 ? -34.469 -32.375 68.375 1 36 12 PRO B C 1
ATOM 1604 O O . PRO B 1 12 ? -34.562 -33 67.312 1 36 12 PRO B O 1
ATOM 1607 N N . LEU B 1 13 ? -35.75 -31.828 68.5 1 29.3 13 LEU B N 1
ATOM 1608 C CA . LEU B 1 13 ? -36.375 -31.297 67.312 1 29.3 13 LEU B CA 1
ATOM 1609 C C . LEU B 1 13 ? -35.406 -30.422 66.562 1 29.3 13 LEU B C 1
ATOM 1611 O O . LEU B 1 13 ? -34.875 -29.453 67.062 1 29.3 13 LEU B O 1
ATOM 1615 N N . ALA B 1 14 ? -34.812 -30.953 65.5 1 32.69 14 ALA B N 1
ATOM 1616 C CA . ALA B 1 14 ? -33.906 -30.391 64.5 1 32.69 14 ALA B CA 1
ATOM 1617 C C . ALA B 1 14 ? -34.594 -29.297 63.656 1 32.69 14 ALA B C 1
ATOM 1619 O O . ALA B 1 14 ? -35.5 -29.578 62.875 1 32.69 14 ALA B O 1
ATOM 1620 N N . ARG B 1 15 ? -35.219 -28.219 64.312 1 32.44 15 ARG B N 1
ATOM 1621 C CA . ARG B 1 15 ? -35.875 -27.25 63.406 1 32.44 15 ARG B CA 1
ATOM 1622 C C . ARG B 1 15 ? -34.969 -26.859 62.25 1 32.44 15 ARG B C 1
ATOM 1624 O O . ARG B 1 15 ? -33.875 -26.344 62.469 1 32.44 15 ARG B O 1
ATOM 1631 N N . HIS B 1 16 ? -34.969 -27.672 61.156 1 36.06 16 HIS B N 1
ATOM 1632 C CA . HIS B 1 16 ? -34.312 -27.375 59.906 1 36.06 16 HIS B CA 1
ATOM 1633 C C . HIS B 1 16 ? -34.75 -26.031 59.344 1 36.06 16 HIS B C 1
ATOM 1635 O O . HIS B 1 16 ? -35.938 -25.828 59.062 1 36.06 16 HIS B O 1
ATOM 1641 N N . GLY B 1 17 ? -34.469 -24.859 60.031 1 32.75 17 GLY B N 1
ATOM 1642 C CA . GLY B 1 17 ? -34.781 -23.578 59.406 1 32.75 17 GLY B CA 1
ATOM 1643 C C . GLY B 1 17 ? -34.344 -23.484 57.969 1 32.75 17 GLY B C 1
ATOM 1644 O O . GLY B 1 17 ? -33.281 -23.922 57.594 1 32.75 17 GLY B O 1
ATOM 1645 N N . SER B 1 18 ? -35.344 -23.656 57.031 1 37.56 18 SER B N 1
ATOM 1646 C CA . SER B 1 18 ? -35.312 -23.484 55.594 1 37.56 18 SER B CA 1
ATOM 1647 C C . SER B 1 18 ? -34.625 -22.156 55.188 1 37.56 18 SER B C 1
ATOM 1649 O O . SER B 1 18 ? -35.156 -21.078 55.531 1 37.56 18 SER B O 1
ATOM 1651 N N . LEU B 1 19 ? -33.344 -22.078 55.344 1 35.59 19 LEU B N 1
ATOM 1652 C CA . LEU B 1 19 ? -32.656 -20.875 54.844 1 35.59 19 LEU B CA 1
ATOM 1653 C C . LEU B 1 19 ? -32.969 -20.641 53.375 1 35.59 19 LEU B C 1
ATOM 1655 O O . LEU B 1 19 ? -32.625 -21.469 52.531 1 35.59 19 LEU B O 1
ATOM 1659 N N . LEU B 1 20 ? -34.188 -20.141 53.125 1 38.69 20 LEU B N 1
ATOM 1660 C CA . LEU B 1 20 ? -34.469 -19.672 51.781 1 38.69 20 LEU B CA 1
ATOM 1661 C C . LEU B 1 20 ? -33.375 -18.719 51.312 1 38.69 20 LEU B C 1
ATOM 1663 O O . LEU B 1 20 ? -33.156 -17.688 51.938 1 38.69 20 LEU B O 1
ATOM 1667 N N . ALA B 1 21 ? -32.312 -19.25 50.781 1 39.53 21 ALA B N 1
ATOM 1668 C CA . ALA B 1 21 ? -31.25 -18.422 50.188 1 39.53 21 ALA B CA 1
ATOM 1669 C C . ALA B 1 21 ? -31.812 -17.547 49.062 1 39.53 21 ALA B C 1
ATOM 1671 O O . ALA B 1 21 ? -32.531 -18.031 48.188 1 39.53 21 ALA B O 1
ATOM 1672 N N . PRO B 1 22 ? -32.062 -16.266 49.375 1 42.47 22 PRO B N 1
ATOM 1673 C CA . PRO B 1 22 ? -32.469 -15.406 48.25 1 42.47 22 PRO B CA 1
ATOM 1674 C C . PRO B 1 22 ? -31.531 -15.57 47.031 1 42.47 22 PRO B C 1
ATOM 1676 O O . PRO B 1 22 ? -30.312 -15.609 47.188 1 42.47 22 PRO B O 1
ATOM 1679 N N . ALA B 1 23 ? -32.031 -16.359 46.062 1 39.69 23 ALA B N 1
ATOM 1680 C CA . ALA B 1 23 ? -31.375 -16.422 44.781 1 39.69 23 ALA B CA 1
ATOM 1681 C C . ALA B 1 23 ? -31.109 -15.016 44.219 1 39.69 23 ALA B C 1
ATOM 1683 O O . ALA B 1 23 ? -32.031 -14.25 43.969 1 39.69 23 ALA B O 1
ATOM 1684 N N . LEU B 1 24 ? -30.047 -14.398 44.719 1 40.47 24 LEU B N 1
ATOM 1685 C CA . LEU B 1 24 ? -29.578 -13.188 44.062 1 40.47 24 LEU B CA 1
ATOM 1686 C C . LEU B 1 24 ? -29.422 -13.406 42.562 1 40.47 24 LEU B C 1
ATOM 1688 O O . LEU B 1 24 ? -28.625 -14.242 42.125 1 40.47 24 LEU B O 1
ATOM 1692 N N . VAL B 1 25 ? -30.547 -13.25 41.812 1 39.16 25 VAL B N 1
ATOM 1693 C CA . VAL B 1 25 ? -30.5 -13.172 40.375 1 39.16 25 VAL B CA 1
ATOM 1694 C C . VAL B 1 25 ? -29.422 -12.188 39.938 1 39.16 25 VAL B C 1
ATOM 1696 O O . VAL B 1 25 ? -29.531 -10.984 40.188 1 39.16 25 VAL B O 1
ATOM 1699 N N . LEU B 1 26 ? -28.156 -12.68 39.875 1 38.09 26 LEU B N 1
ATOM 1700 C CA . LEU B 1 26 ? -27.109 -11.906 39.219 1 38.09 26 LEU B CA 1
ATOM 1701 C C . LEU B 1 26 ? -27.547 -11.484 37.812 1 38.09 26 LEU B C 1
ATOM 1703 O O . LEU B 1 26 ? -27.719 -12.328 36.938 1 38.09 26 LEU B O 1
ATOM 1707 N N . LEU B 1 27 ? -28.469 -10.477 37.75 1 40.62 27 LEU B N 1
ATOM 1708 C CA . LEU B 1 27 ? -28.656 -9.82 36.438 1 40.62 27 LEU B CA 1
ATOM 1709 C C . LEU B 1 27 ? -27.297 -9.469 35.844 1 40.62 27 LEU B C 1
ATOM 1711 O O . LEU B 1 27 ? -26.609 -8.562 36.312 1 40.62 27 LEU B O 1
ATOM 1715 N N . GLY B 1 28 ? -26.578 -10.469 35.312 1 37.16 28 GLY B N 1
ATOM 1716 C CA . GLY B 1 28 ? -25.438 -10.18 34.438 1 37.16 28 GLY B CA 1
ATOM 1717 C C . GLY B 1 28 ? -25.75 -9.156 33.375 1 37.16 28 GLY B C 1
ATOM 1718 O O . GLY B 1 28 ? -26.516 -9.43 32.438 1 37.16 28 GLY B O 1
ATOM 1719 N N . MET B 1 29 ? -25.766 -7.887 33.75 1 37.66 29 MET B N 1
ATOM 1720 C CA . MET B 1 29 ? -25.781 -6.855 32.719 1 37.66 29 MET B CA 1
ATOM 1721 C C . MET B 1 29 ? -24.734 -7.148 31.641 1 37.66 29 MET B C 1
ATOM 1723 O O . MET B 1 29 ? -23.547 -7.168 31.938 1 37.66 29 MET B O 1
ATOM 1727 N N . LEU B 1 30 ? -25.094 -7.871 30.625 1 36.62 30 LEU B N 1
ATOM 1728 C CA . LEU B 1 30 ? -24.312 -7.91 29.391 1 36.62 30 LEU B CA 1
ATOM 1729 C C . LEU B 1 30 ? -23.922 -6.508 28.953 1 36.62 30 LEU B C 1
ATOM 1731 O O . LEU B 1 30 ? -24.766 -5.719 28.547 1 36.62 30 LEU B O 1
ATOM 1735 N N . VAL B 1 31 ? -22.953 -5.898 29.625 1 37.88 31 VAL B N 1
ATOM 1736 C CA . VAL B 1 31 ? -22.344 -4.707 29.031 1 37.88 31 VAL B CA 1
ATOM 1737 C C . VAL B 1 31 ? -22.047 -4.961 27.562 1 37.88 31 VAL B C 1
ATOM 1739 O O . VAL B 1 31 ? -21.219 -5.812 27.234 1 37.88 31 VAL B O 1
ATOM 1742 N N . LEU B 1 32 ? -22.969 -4.809 26.672 1 36.38 32 LEU B N 1
ATOM 1743 C CA . LEU B 1 32 ? -22.594 -4.723 25.266 1 36.38 32 LEU B CA 1
ATOM 1744 C C . LEU B 1 32 ? -21.359 -3.861 25.078 1 36.38 32 LEU B C 1
ATOM 1746 O O . LEU B 1 32 ? -21.188 -2.844 25.766 1 36.38 32 LEU B O 1
ATOM 1750 N N . PRO B 1 33 ? -20.219 -4.484 24.578 1 36.25 33 PRO B N 1
ATOM 1751 C CA . PRO B 1 33 ? -19.109 -3.59 24.266 1 36.25 33 PRO B CA 1
ATOM 1752 C C . PRO B 1 33 ? -19.547 -2.309 23.562 1 36.25 33 PRO B C 1
ATOM 1754 O O . PRO B 1 33 ? -20.484 -2.334 22.766 1 36.25 33 PRO B O 1
ATOM 1757 N N . ALA B 1 34 ? -19.656 -1.218 24.25 1 35.66 34 ALA B N 1
ATOM 1758 C CA . ALA B 1 34 ? -19.734 0.086 23.594 1 35.66 34 ALA B CA 1
ATOM 1759 C C . ALA B 1 34 ? -19.062 0.06 22.234 1 35.66 34 ALA B C 1
ATOM 1761 O O . ALA B 1 34 ? -18.172 -0.759 21.984 1 35.66 34 ALA B O 1
ATOM 1762 N N . GLY B 1 35 ? -19.641 0.425 21.219 1 33.97 35 GLY B N 1
ATOM 1763 C CA . GLY B 1 35 ? -19.094 0.634 19.875 1 33.97 35 GLY B CA 1
ATOM 1764 C C . GLY B 1 35 ? -17.641 1.092 19.891 1 33.97 35 GLY B C 1
ATOM 1765 O O . GLY B 1 35 ? -17.234 1.847 20.781 1 33.97 35 GLY B O 1
ATOM 1766 N N . ALA B 1 36 ? -16.766 0.281 19.469 1 37.5 36 ALA B N 1
ATOM 1767 C CA . ALA B 1 36 ? -15.359 0.617 19.25 1 37.5 36 ALA B CA 1
ATOM 1768 C C . ALA B 1 36 ? -15.203 2.082 18.844 1 37.5 36 ALA B C 1
ATOM 1770 O O . ALA B 1 36 ? -15.586 2.477 17.75 1 37.5 36 ALA B O 1
ATOM 1771 N N . ARG B 1 37 ? -15.516 3.027 19.562 1 40.06 37 ARG B N 1
ATOM 1772 C CA . ARG B 1 37 ? -14.891 4.309 19.25 1 40.06 37 ARG B CA 1
ATOM 1773 C C . ARG B 1 37 ? -13.609 4.113 18.453 1 40.06 37 ARG B C 1
ATOM 1775 O O . ARG B 1 37 ? -12.914 3.105 18.609 1 40.06 37 ARG B O 1
ATOM 1782 N N . GLY B 1 38 ? -13.469 4.488 17.141 1 44.59 38 GLY B N 1
ATOM 1783 C CA . GLY B 1 38 ? -12.312 4.453 16.266 1 44.59 38 GLY B CA 1
ATOM 1784 C C . GLY B 1 38 ? -10.992 4.512 17 1 44.59 38 GLY B C 1
ATOM 1785 O O . GLY B 1 38 ? -10.648 5.539 17.594 1 44.59 38 GLY B O 1
ATOM 1786 N N . GLN B 1 39 ? -10.562 3.568 17.766 1 53.31 39 GLN B N 1
ATOM 1787 C CA . GLN B 1 39 ? -9.281 3.57 18.469 1 53.31 39 GLN B CA 1
ATOM 1788 C C . GLN B 1 39 ? -8.227 4.34 17.672 1 53.31 39 GLN B C 1
ATOM 1790 O O . GLN B 1 39 ? -8.203 4.281 16.438 1 53.31 39 GLN B O 1
ATOM 1795 N N . GLY B 1 40 ? -7.684 5.594 18.125 1 73.31 40 GLY B N 1
ATOM 1796 C CA . GLY B 1 40 ? -6.605 6.391 17.562 1 73.31 40 GLY B CA 1
ATOM 1797 C C . GLY B 1 40 ? -5.531 5.555 16.891 1 73.31 40 GLY B C 1
ATOM 1798 O O . GLY B 1 40 ? -5.473 4.34 17.094 1 73.31 40 GLY B O 1
ATOM 1799 N N . ASP B 1 41 ? -4.961 5.91 15.82 1 87.12 41 ASP B N 1
ATOM 1800 C CA . ASP B 1 41 ? -3.83 5.281 15.141 1 87.12 41 ASP B CA 1
ATOM 1801 C C . ASP B 1 41 ? -2.715 4.949 16.125 1 87.12 41 ASP B C 1
ATOM 1803 O O . ASP B 1 41 ? -2.064 5.852 16.672 1 87.12 41 ASP B O 1
ATOM 1807 N N . THR B 1 42 ? -2.543 3.602 16.531 1 92.19 42 THR B N 1
ATOM 1808 C CA . THR B 1 42 ? -1.614 3.15 17.562 1 92.19 42 THR B CA 1
ATOM 1809 C C . THR B 1 42 ? -0.227 2.914 16.969 1 92.19 42 THR B C 1
ATOM 1811 O O . THR B 1 42 ? 0.702 2.535 17.688 1 92.19 42 THR B O 1
ATOM 1814 N N . ARG B 1 43 ? -0.07 3.127 15.727 1 96.81 43 ARG B N 1
ATOM 1815 C CA . ARG B 1 43 ? 1.222 2.932 15.07 1 96.81 43 ARG B CA 1
ATOM 1816 C C . ARG B 1 43 ? 2.238 3.961 15.555 1 96.81 43 ARG B C 1
ATOM 1818 O O . ARG B 1 43 ? 1.865 5.051 16 1 96.81 43 ARG B O 1
ATOM 1825 N N . THR B 1 44 ? 3.58 3.594 15.539 1 97.38 44 THR B N 1
ATOM 1826 C CA . THR B 1 44 ? 4.664 4.516 15.867 1 97.38 44 THR B CA 1
ATOM 1827 C C . THR B 1 44 ? 4.848 5.547 14.758 1 97.38 44 THR B C 1
ATOM 1829 O O . THR B 1 44 ? 5.008 5.184 13.586 1 97.38 44 THR B O 1
ATOM 1832 N N . ALA B 1 45 ? 4.84 6.801 15.148 1 96.5 45 ALA B N 1
ATOM 1833 C CA . ALA B 1 45 ? 5.082 7.863 14.18 1 96.5 45 ALA B CA 1
ATOM 1834 C C . ALA B 1 45 ? 6.57 8.008 13.883 1 96.5 45 ALA B C 1
ATOM 1836 O O . ALA B 1 45 ? 7.379 8.156 14.805 1 96.5 45 ALA B O 1
ATOM 1837 N N . VAL B 1 46 ? 6.945 7.887 12.703 1 97.81 46 VAL B N 1
ATOM 1838 C CA . VAL B 1 46 ? 8.289 8.203 12.227 1 97.81 46 VAL B CA 1
ATOM 1839 C C . VAL B 1 46 ? 8.289 9.578 11.555 1 97.81 46 VAL B C 1
ATOM 1841 O O . VAL B 1 46 ? 7.762 9.734 10.453 1 97.81 46 VAL B O 1
ATOM 1844 N N . VAL B 1 47 ? 8.922 10.578 12.266 1 97.06 47 VAL B N 1
ATOM 1845 C CA . VAL B 1 47 ? 8.906 11.961 11.789 1 97.06 47 VAL B CA 1
ATOM 1846 C C . VAL B 1 47 ? 10.125 12.211 10.898 1 97.06 47 VAL B C 1
ATOM 1848 O O . VAL B 1 47 ? 11.266 11.984 11.32 1 97.06 47 VAL B O 1
ATOM 1851 N N . LEU B 1 48 ? 9.852 12.609 9.68 1 96.94 48 LEU B N 1
ATOM 1852 C CA . LEU B 1 48 ? 10.891 12.867 8.688 1 96.94 48 LEU B CA 1
ATOM 1853 C C . LEU B 1 48 ? 10.695 14.242 8.039 1 96.94 48 LEU B C 1
ATOM 1855 O O . LEU B 1 48 ? 9.57 14.734 7.957 1 96.94 48 LEU B O 1
ATOM 1859 N N . PRO B 1 49 ? 11.898 14.82 7.633 1 94.88 49 PRO B N 1
ATOM 1860 C CA . PRO B 1 49 ? 11.703 15.969 6.75 1 94.88 49 PRO B CA 1
ATOM 1861 C C . PRO B 1 49 ? 10.805 15.656 5.555 1 94.88 49 PRO B C 1
ATOM 1863 O O . PRO B 1 49 ? 10.812 14.523 5.055 1 94.88 49 PRO B O 1
ATOM 1866 N N . PRO B 1 50 ? 10.023 16.609 5.105 1 93.81 50 PRO B N 1
ATOM 1867 C CA . PRO B 1 50 ? 9.023 16.359 4.07 1 93.81 50 PRO B CA 1
ATOM 1868 C C . PRO B 1 50 ? 9.609 15.656 2.848 1 93.81 50 PRO B C 1
ATOM 1870 O O . PRO B 1 50 ? 8.992 14.734 2.311 1 93.81 50 PRO B O 1
ATOM 1873 N N . ASP B 1 51 ? 10.781 16.062 2.439 1 93.94 51 ASP B N 1
ATOM 1874 C CA . ASP B 1 51 ? 11.367 15.461 1.244 1 93.94 51 ASP B CA 1
ATOM 1875 C C . ASP B 1 51 ? 11.742 14.008 1.488 1 93.94 51 ASP B C 1
ATOM 1877 O O . ASP B 1 51 ? 11.602 13.164 0.597 1 93.94 51 ASP B O 1
ATOM 1881 N N . ASP B 1 52 ? 12.25 13.688 2.639 1 96 52 ASP B N 1
ATOM 1882 C CA . ASP B 1 52 ? 12.617 12.32 2.975 1 96 52 ASP B CA 1
ATOM 1883 C C . ASP B 1 52 ? 11.375 11.43 3.084 1 96 52 ASP B C 1
ATOM 1885 O O . ASP B 1 52 ? 11.391 10.281 2.627 1 96 52 ASP B O 1
ATOM 1889 N N . ARG B 1 53 ? 10.352 11.945 3.676 1 96.56 53 ARG B N 1
ATOM 1890 C CA . ARG B 1 53 ? 9.086 11.227 3.766 1 96.56 53 ARG B CA 1
ATOM 1891 C C . ARG B 1 53 ? 8.547 10.898 2.379 1 96.56 53 ARG B C 1
ATOM 1893 O O . ARG B 1 53 ? 8.117 9.766 2.123 1 96.56 53 ARG B O 1
ATOM 1900 N N . GLU B 1 54 ? 8.57 11.891 1.522 1 95.38 54 GLU B N 1
ATOM 1901 C CA . GLU B 1 54 ? 8.062 11.672 0.169 1 95.38 54 GLU B CA 1
ATOM 1902 C C . GLU B 1 54 ? 8.891 10.625 -0.565 1 95.38 54 GLU B C 1
ATOM 1904 O O . GLU B 1 54 ? 8.344 9.797 -1.303 1 95.38 54 GLU B O 1
ATOM 1909 N N . HIS B 1 55 ? 10.141 10.688 -0.375 1 95.44 55 HIS B N 1
ATOM 1910 C CA . HIS B 1 55 ? 11.008 9.688 -0.979 1 95.44 55 HIS B CA 1
ATOM 1911 C C . HIS B 1 55 ? 10.609 8.281 -0.547 1 95.44 55 HIS B C 1
ATOM 1913 O O . HIS B 1 55 ? 10.469 7.383 -1.384 1 95.44 55 HIS B O 1
ATOM 1919 N N . LEU B 1 56 ? 10.398 8.055 0.721 1 96.75 56 LEU B N 1
ATOM 1920 C CA . LEU B 1 56 ? 10.008 6.746 1.232 1 96.75 56 LEU B CA 1
ATOM 1921 C C . LEU B 1 56 ? 8.648 6.336 0.686 1 96.75 56 LEU B C 1
ATOM 1923 O O . LEU B 1 56 ? 8.438 5.172 0.333 1 96.75 56 LEU B O 1
ATOM 1927 N N . LEU B 1 57 ? 7.758 7.277 0.609 1 97.19 57 LEU B N 1
ATOM 1928 C CA . LEU B 1 57 ? 6.434 6.977 0.071 1 97.19 57 LEU B CA 1
ATOM 1929 C C . LEU B 1 57 ? 6.52 6.598 -1.404 1 97.19 57 LEU B C 1
ATOM 1931 O O . LEU B 1 57 ? 5.801 5.711 -1.864 1 97.19 57 LEU B O 1
ATOM 1935 N N . GLU B 1 58 ? 7.379 7.254 -2.104 1 96.81 58 GLU B N 1
ATOM 1936 C CA . GLU B 1 58 ? 7.617 6.883 -3.494 1 96.81 58 GLU B CA 1
ATOM 1937 C C . GLU B 1 58 ? 8.148 5.457 -3.602 1 96.81 58 GLU B C 1
ATOM 1939 O O . GLU B 1 58 ? 7.727 4.695 -4.477 1 96.81 58 GLU B O 1
ATOM 1944 N N . GLU B 1 59 ? 9.047 5.094 -2.734 1 96.88 59 GLU B N 1
ATOM 1945 C CA . GLU B 1 59 ? 9.555 3.729 -2.717 1 96.88 59 GLU B CA 1
ATOM 1946 C C . GLU B 1 59 ? 8.445 2.727 -2.43 1 96.88 59 GLU B C 1
ATOM 1948 O O . GLU B 1 59 ? 8.375 1.664 -3.053 1 96.88 59 GLU B O 1
ATOM 1953 N N . MET B 1 60 ? 7.535 3.066 -1.481 1 98.12 60 MET B N 1
ATOM 1954 C CA . MET B 1 60 ? 6.426 2.186 -1.139 1 98.12 60 MET B CA 1
ATOM 1955 C C . MET B 1 60 ? 5.523 1.949 -2.346 1 98.12 60 MET B C 1
ATOM 1957 O O . MET B 1 60 ? 5.074 0.826 -2.582 1 98.12 60 MET B O 1
ATOM 1961 N N . ARG B 1 61 ? 5.305 3.016 -3.119 1 97.69 61 ARG B N 1
ATOM 1962 C CA . ARG B 1 61 ? 4.527 2.869 -4.344 1 97.69 61 ARG B CA 1
ATOM 1963 C C . ARG B 1 61 ? 5.258 1.993 -5.355 1 97.69 61 ARG B C 1
ATOM 1965 O O . ARG B 1 61 ? 4.637 1.203 -6.066 1 97.69 61 ARG B O 1
ATOM 1972 N N . GLY B 1 62 ? 6.543 2.162 -5.43 1 98.06 62 GLY B N 1
ATOM 1973 C CA . GLY B 1 62 ? 7.344 1.296 -6.281 1 98.06 62 GLY B CA 1
ATOM 1974 C C . GLY B 1 62 ? 7.246 -0.17 -5.902 1 98.06 62 GLY B C 1
ATOM 1975 O O . GLY B 1 62 ? 7.195 -1.04 -6.773 1 98.06 62 GLY B O 1
ATOM 1976 N N . PHE B 1 63 ? 7.195 -0.466 -4.629 1 98.5 63 PHE B N 1
ATOM 1977 C CA . PHE B 1 63 ? 7.062 -1.847 -4.18 1 98.5 63 PHE B CA 1
ATOM 1978 C C . PHE B 1 63 ? 5.691 -2.406 -4.543 1 98.5 63 PHE B C 1
ATOM 1980 O O . PHE B 1 63 ? 5.566 -3.584 -4.879 1 98.5 63 PHE B O 1
ATOM 1987 N N . LEU B 1 64 ? 4.656 -1.582 -4.453 1 98.38 64 LEU B N 1
ATOM 1988 C CA . LEU B 1 64 ? 3.334 -1.999 -4.902 1 98.38 64 LEU B CA 1
ATOM 1989 C C . LEU B 1 64 ? 3.355 -2.371 -6.383 1 98.38 64 LEU B C 1
ATOM 1991 O O . LEU B 1 64 ? 2.82 -3.412 -6.773 1 98.38 64 LEU B O 1
ATOM 1995 N N . VAL B 1 65 ? 4.02 -1.584 -7.199 1 98.75 65 VAL B N 1
ATOM 1996 C CA . VAL B 1 65 ? 4.141 -1.862 -8.625 1 98.75 65 VAL B CA 1
ATOM 1997 C C . VAL B 1 65 ? 4.906 -3.166 -8.836 1 98.75 65 VAL B C 1
ATOM 1999 O O . VAL B 1 65 ? 4.496 -4.012 -9.633 1 98.75 65 VAL B O 1
ATOM 2002 N N . TYR B 1 66 ? 5.988 -3.322 -8.125 1 98.88 66 TYR B N 1
ATOM 2003 C CA . TYR B 1 66 ? 6.801 -4.527 -8.242 1 98.88 66 TYR B CA 1
ATOM 2004 C C . TYR B 1 66 ? 5.977 -5.773 -7.941 1 98.88 66 TYR B C 1
ATOM 2006 O O . TYR B 1 66 ? 6.004 -6.742 -8.703 1 98.88 66 TYR B O 1
ATOM 2014 N N . THR B 1 67 ? 5.246 -5.766 -6.777 1 98.81 67 THR B N 1
ATOM 2015 C CA . THR B 1 67 ? 4.535 -6.969 -6.363 1 98.81 67 THR B CA 1
ATOM 2016 C C . THR B 1 67 ? 3.414 -7.297 -7.344 1 98.81 67 THR B C 1
ATOM 2018 O O . THR B 1 67 ? 3.189 -8.469 -7.668 1 98.81 67 THR B O 1
ATOM 2021 N N . THR B 1 68 ? 2.777 -6.258 -7.898 1 98.81 68 THR B N 1
ATOM 2022 C CA . THR B 1 68 ? 1.707 -6.457 -8.867 1 98.81 68 THR B CA 1
ATOM 2023 C C . THR B 1 68 ? 2.258 -7.027 -10.172 1 98.81 68 THR B C 1
ATOM 2025 O O . THR B 1 68 ? 1.694 -7.969 -10.734 1 98.81 68 THR B O 1
ATOM 2028 N N . ALA B 1 69 ? 3.369 -6.508 -10.609 1 98.94 69 ALA B N 1
ATOM 2029 C CA . ALA B 1 69 ? 3.982 -6.969 -11.852 1 98.94 69 ALA B CA 1
ATOM 2030 C C . ALA B 1 69 ? 4.523 -8.391 -11.695 1 98.94 69 ALA B C 1
ATOM 2032 O O . ALA B 1 69 ? 4.453 -9.188 -12.633 1 98.94 69 ALA B O 1
ATOM 2033 N N . THR B 1 70 ? 5.066 -8.672 -10.578 1 98.94 70 THR B N 1
ATOM 2034 C CA . THR B 1 70 ? 5.605 -10.008 -10.328 1 98.94 70 THR B CA 1
ATOM 2035 C C . THR B 1 70 ? 4.484 -11.047 -10.289 1 98.94 70 THR B C 1
ATOM 2037 O O . THR B 1 70 ? 4.641 -12.156 -10.805 1 98.94 70 THR B O 1
ATOM 2040 N N . LEU B 1 71 ? 3.365 -10.703 -9.672 1 98.88 71 LEU B N 1
ATOM 2041 C CA . LEU B 1 71 ? 2.195 -11.57 -9.695 1 98.88 71 LEU B CA 1
ATOM 2042 C C . LEU B 1 71 ? 1.795 -11.914 -11.125 1 98.88 71 LEU B C 1
ATOM 2044 O O . LEU B 1 71 ? 1.636 -13.086 -11.469 1 98.88 71 LEU B O 1
ATOM 2048 N N . GLU B 1 72 ? 1.741 -10.93 -11.945 1 98.81 72 GLU B N 1
ATOM 2049 C CA . GLU B 1 72 ? 1.35 -11.125 -13.344 1 98.81 72 GLU B CA 1
ATOM 2050 C C . GLU B 1 72 ? 2.361 -12 -14.078 1 98.81 72 GLU B C 1
ATOM 2052 O O . GLU B 1 72 ? 1.982 -12.945 -14.773 1 98.81 72 GLU B O 1
ATOM 2057 N N . ALA B 1 73 ? 3.596 -11.648 -13.945 1 98.94 73 ALA B N 1
ATOM 2058 C CA . ALA B 1 73 ? 4.641 -12.391 -14.633 1 98.94 73 ALA B CA 1
ATOM 2059 C C . ALA B 1 73 ? 4.629 -13.859 -14.227 1 98.94 73 ALA B C 1
ATOM 2061 O O . ALA B 1 73 ? 4.789 -14.75 -15.062 1 98.94 73 ALA B O 1
ATOM 2062 N N . ALA B 1 74 ? 4.438 -14.133 -12.961 1 98.81 74 ALA B N 1
ATOM 2063 C CA . ALA B 1 74 ? 4.391 -15.508 -12.469 1 98.81 74 ALA B CA 1
ATOM 2064 C C . ALA B 1 74 ? 3.17 -16.25 -13.016 1 98.81 74 ALA B C 1
ATOM 2066 O O . ALA B 1 74 ? 3.264 -17.406 -13.406 1 98.81 74 ALA B O 1
ATOM 2067 N N . LEU B 1 75 ? 2.02 -15.594 -13.023 1 98.38 75 LEU B N 1
ATOM 2068 C CA . LEU B 1 75 ? 0.805 -16.203 -13.562 1 98.38 75 LEU B CA 1
ATOM 2069 C C . LEU B 1 75 ? 0.984 -16.562 -15.031 1 98.38 75 LEU B C 1
ATOM 2071 O O . LEU B 1 75 ? 0.411 -17.547 -15.5 1 98.38 75 LEU B O 1
ATOM 2075 N N . ASP B 1 76 ? 1.828 -15.805 -15.711 1 98.44 76 ASP B N 1
ATOM 2076 C CA . ASP B 1 76 ? 2.104 -16.047 -17.125 1 98.44 76 ASP B CA 1
ATOM 2077 C C . ASP B 1 76 ? 3.27 -17.016 -17.297 1 98.44 76 ASP B C 1
ATOM 2079 O O . ASP B 1 76 ? 3.695 -17.297 -18.422 1 98.44 76 ASP B O 1
ATOM 2083 N N . SER B 1 77 ? 3.812 -17.469 -16.234 1 98.44 77 SER B N 1
ATOM 2084 C CA . SER B 1 77 ? 4.98 -18.344 -16.219 1 98.44 77 SER B CA 1
ATOM 2085 C C . SER B 1 77 ? 6.164 -17.688 -16.938 1 98.44 77 SER B C 1
ATOM 2087 O O . SER B 1 77 ? 6.953 -18.375 -17.594 1 98.44 77 SER B O 1
ATOM 2089 N N . ASP B 1 78 ? 6.141 -16.375 -16.953 1 98.69 78 ASP B N 1
ATOM 2090 C CA . ASP B 1 78 ? 7.266 -15.625 -17.5 1 98.69 78 ASP B CA 1
ATOM 2091 C C . ASP B 1 78 ? 8.328 -15.375 -16.438 1 98.69 78 ASP B C 1
ATOM 2093 O O . ASP B 1 78 ? 8.461 -14.258 -15.938 1 98.69 78 ASP B O 1
ATOM 2097 N N . MET B 1 79 ? 9.141 -16.422 -16.234 1 98.75 79 MET B N 1
ATOM 2098 C CA . MET B 1 79 ? 10.062 -16.375 -15.102 1 98.75 79 MET B CA 1
ATOM 2099 C C . MET B 1 79 ? 11.266 -15.492 -15.414 1 98.75 79 MET B C 1
ATOM 2101 O O . MET B 1 79 ? 11.906 -14.969 -14.508 1 98.75 79 MET B O 1
ATOM 2105 N N . ALA B 1 80 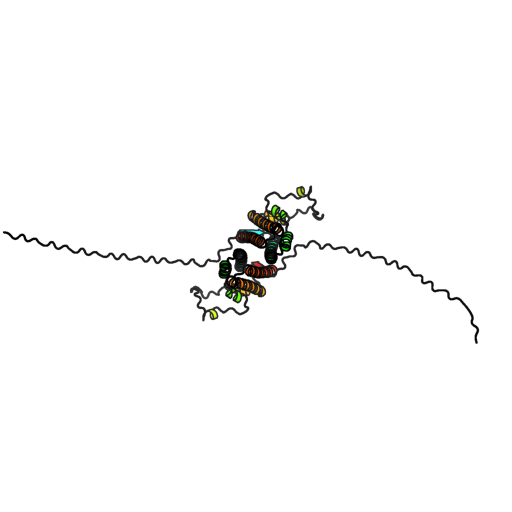? 11.594 -15.352 -16.672 1 98.75 80 ALA B N 1
ATOM 2106 C CA . ALA B 1 80 ? 12.609 -14.375 -17.047 1 98.75 80 ALA B CA 1
ATOM 2107 C C . ALA B 1 80 ? 12.188 -12.961 -16.656 1 98.75 80 ALA B C 1
ATOM 2109 O O . ALA B 1 80 ? 13 -12.18 -16.156 1 98.75 80 ALA B O 1
ATOM 2110 N N . ARG B 1 81 ? 10.938 -12.656 -16.891 1 98.88 81 ARG B N 1
ATOM 2111 C CA . ARG B 1 81 ? 10.414 -11.352 -16.5 1 98.88 81 ARG B CA 1
ATOM 2112 C C . ARG B 1 81 ? 10.422 -11.188 -14.992 1 98.88 81 ARG B C 1
ATOM 2114 O O . ARG B 1 81 ? 10.711 -10.102 -14.477 1 98.88 81 ARG B O 1
ATOM 2121 N N . VAL B 1 82 ? 10.062 -12.234 -14.219 1 98.94 82 VAL B N 1
ATOM 2122 C CA . VAL B 1 82 ? 10.133 -12.195 -12.766 1 98.94 82 VAL B CA 1
ATOM 2123 C C . VAL B 1 82 ? 11.531 -11.789 -12.32 1 98.94 82 VAL B C 1
ATOM 2125 O O . VAL B 1 82 ? 11.688 -10.914 -11.469 1 98.94 82 VAL B O 1
ATOM 2128 N N . GLN B 1 83 ? 12.508 -12.469 -12.891 1 98.88 83 GLN B N 1
ATOM 2129 C CA . GLN B 1 83 ? 13.891 -12.148 -12.555 1 98.88 83 GLN B CA 1
ATOM 2130 C C . GLN B 1 83 ? 14.234 -10.711 -12.938 1 98.88 83 GLN B C 1
ATOM 2132 O O . GLN B 1 83 ? 14.883 -10 -12.164 1 98.88 83 GLN B O 1
ATOM 2137 N N . GLN B 1 84 ? 13.836 -10.25 -14.062 1 98.75 84 GLN B N 1
ATOM 2138 C CA . GLN B 1 84 ? 14.117 -8.898 -14.547 1 98.75 84 GLN B CA 1
ATOM 2139 C C . GLN B 1 84 ? 13.516 -7.844 -13.617 1 98.75 84 GLN B C 1
ATOM 2141 O O . GLN B 1 84 ? 14.125 -6.801 -13.383 1 98.75 84 GLN B O 1
ATOM 2146 N N . LEU B 1 85 ? 12.312 -8.047 -13.18 1 98.88 85 LEU B N 1
ATOM 2147 C CA . LEU B 1 85 ? 11.648 -7.113 -12.273 1 98.88 85 LEU B CA 1
ATOM 2148 C C . LEU B 1 85 ? 12.469 -6.91 -11 1 98.88 85 LEU B C 1
ATOM 2150 O O . LEU B 1 85 ? 12.602 -5.785 -10.516 1 98.88 85 LEU B O 1
ATOM 2154 N N . GLU B 1 86 ? 12.984 -8.008 -10.445 1 98.69 86 GLU B N 1
ATOM 2155 C CA . GLU B 1 86 ? 13.859 -7.891 -9.281 1 98.69 86 GLU B CA 1
ATOM 2156 C C . GLU B 1 86 ? 15.109 -7.078 -9.609 1 98.69 86 GLU B C 1
ATOM 2158 O O . GLU B 1 86 ? 15.523 -6.227 -8.82 1 98.69 86 GLU B O 1
ATOM 2163 N N . GLN B 1 87 ? 15.688 -7.309 -10.75 1 97.94 87 GLN B N 1
ATOM 2164 C CA . GLN B 1 87 ? 16.922 -6.648 -11.148 1 97.94 87 GLN B CA 1
ATOM 2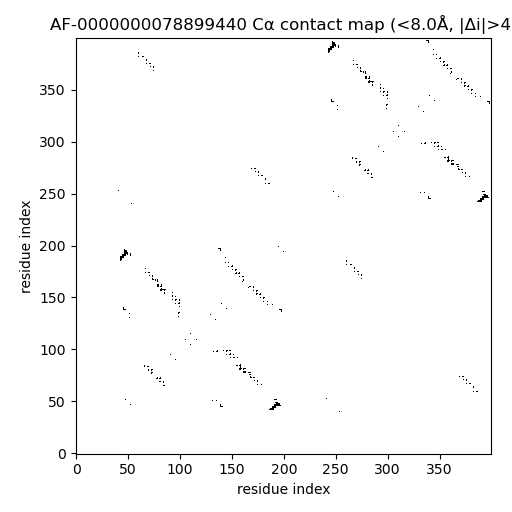165 C C . GLN B 1 87 ? 16.719 -5.145 -11.312 1 97.94 87 GLN B C 1
ATOM 2167 O O . GLN B 1 87 ? 17.672 -4.371 -11.234 1 97.94 87 GLN B O 1
ATOM 2172 N N . GLN B 1 88 ? 15.508 -4.715 -11.508 1 97 88 GLN B N 1
ATOM 2173 C CA . GLN B 1 88 ? 15.188 -3.309 -11.719 1 97 88 GLN B CA 1
ATOM 2174 C C . GLN B 1 88 ? 14.945 -2.594 -10.391 1 97 88 GLN B C 1
ATOM 2176 O O . GLN B 1 88 ? 14.859 -1.365 -10.352 1 97 88 GLN B O 1
ATOM 2181 N N . MET B 1 89 ? 14.961 -3.4 -9.328 1 96.12 89 MET B N 1
ATOM 2182 C CA . MET B 1 89 ? 14.656 -2.805 -8.031 1 96.12 89 MET B CA 1
ATOM 2183 C C . MET B 1 89 ? 15.773 -1.861 -7.586 1 96.12 89 MET B C 1
ATOM 2185 O O . MET B 1 89 ? 16.953 -2.176 -7.738 1 96.12 89 MET B O 1
ATOM 2189 N N . ARG B 1 90 ? 15.297 -0.67 -7.18 1 91.94 90 ARG B N 1
ATOM 2190 C CA . ARG B 1 90 ? 16.188 0.332 -6.609 1 91.94 90 ARG B CA 1
ATOM 2191 C C . ARG B 1 90 ? 15.711 0.771 -5.23 1 91.94 90 ARG B C 1
ATOM 2193 O O . ARG B 1 90 ? 14.516 0.736 -4.941 1 91.94 90 ARG B O 1
ATOM 2200 N N . PRO B 1 91 ? 16.688 1.219 -4.41 1 91.81 91 PRO B N 1
ATOM 2201 C CA . PRO B 1 91 ? 18.141 1.132 -4.559 1 91.81 91 PRO B CA 1
ATOM 2202 C C . PRO B 1 91 ? 18.656 -0.306 -4.504 1 91.81 91 PRO B C 1
ATOM 2204 O O . PRO B 1 91 ? 17.891 -1.226 -4.191 1 91.81 91 PRO B O 1
ATOM 2207 N N . PRO B 1 92 ? 19.906 -0.565 -4.863 1 94.56 92 PRO B N 1
ATOM 2208 C CA . PRO B 1 92 ? 20.453 -1.926 -4.801 1 94.56 92 PRO B CA 1
ATOM 2209 C C . PRO B 1 92 ? 20.406 -2.516 -3.393 1 94.56 92 PRO B C 1
ATOM 2211 O O . PRO B 1 92 ? 20.406 -1.772 -2.408 1 94.56 92 PRO B O 1
ATOM 2214 N N . LEU B 1 93 ? 20.391 -3.838 -3.316 1 96.88 93 LEU B N 1
ATOM 2215 C CA . LEU B 1 93 ? 20.281 -4.562 -2.055 1 96.88 93 LEU B CA 1
ATOM 2216 C C . LEU B 1 93 ? 21.406 -4.156 -1.097 1 96.88 93 LEU B C 1
ATOM 2218 O O . LEU B 1 93 ? 21.172 -4.059 0.112 1 96.88 93 LEU B O 1
ATOM 2222 N N . ALA B 1 94 ? 22.562 -3.92 -1.651 1 95 94 ALA B N 1
ATOM 2223 C CA . ALA B 1 94 ? 23.688 -3.514 -0.828 1 95 94 ALA B CA 1
ATOM 2224 C C . ALA B 1 94 ? 23.375 -2.236 -0.054 1 95 94 ALA B C 1
ATOM 2226 O O . ALA B 1 94 ? 23.797 -2.08 1.095 1 95 94 ALA B O 1
ATOM 2227 N N . ARG B 1 95 ? 22.719 -1.33 -0.677 1 93.81 95 ARG B N 1
ATOM 2228 C CA . ARG B 1 95 ? 22.359 -0.075 -0.02 1 93.81 95 ARG B CA 1
ATOM 2229 C C . ARG B 1 95 ? 21.375 -0.312 1.116 1 93.81 95 ARG B C 1
ATOM 2231 O O . ARG B 1 95 ? 21.453 0.346 2.156 1 93.81 95 ARG B O 1
ATOM 2238 N N . ALA B 1 96 ? 20.453 -1.199 0.922 1 95 96 ALA B N 1
ATOM 2239 C CA . ALA B 1 96 ? 19.516 -1.566 1.989 1 95 96 ALA B CA 1
ATOM 2240 C C . ALA B 1 96 ? 20.266 -2.166 3.18 1 95 96 ALA B C 1
ATOM 2242 O O . ALA B 1 96 ? 19.922 -1.903 4.332 1 95 96 ALA B O 1
ATOM 2243 N N . ARG B 1 97 ? 21.266 -2.975 2.898 1 96.62 97 ARG B N 1
ATOM 2244 C CA . ARG B 1 97 ? 22.094 -3.549 3.957 1 96.62 97 ARG B CA 1
ATOM 2245 C C . ARG B 1 97 ? 22.828 -2.459 4.73 1 96.62 97 ARG B C 1
ATOM 2247 O O . ARG B 1 97 ? 22.891 -2.504 5.961 1 96.62 97 ARG B O 1
ATOM 2254 N N . GLN B 1 98 ? 23.297 -1.511 3.994 1 95 98 GLN B N 1
ATOM 2255 C CA . GLN B 1 98 ? 23.984 -0.393 4.637 1 95 98 GLN B CA 1
ATOM 2256 C C . GLN B 1 98 ? 23.016 0.412 5.508 1 95 98 GLN B C 1
ATOM 2258 O O . GLN B 1 98 ? 23.359 0.814 6.621 1 95 98 GLN B O 1
ATOM 2263 N N . LEU B 1 99 ? 21.875 0.61 5.016 1 95.44 99 LEU B N 1
ATOM 2264 C CA . LEU B 1 99 ? 20.875 1.369 5.762 1 95.44 99 LEU B CA 1
ATOM 2265 C C . LEU B 1 99 ? 20.516 0.663 7.062 1 95.44 99 LEU B C 1
ATOM 2267 O O . LEU B 1 99 ? 20.297 1.315 8.086 1 95.44 99 LEU B O 1
ATOM 2271 N N . ALA B 1 100 ? 20.469 -0.633 7.047 1 96.06 100 ALA B N 1
ATOM 2272 C CA . ALA B 1 100 ? 20.047 -1.425 8.195 1 96.06 100 ALA B CA 1
ATOM 2273 C C . ALA B 1 100 ? 21.188 -1.562 9.211 1 96.06 100 ALA B C 1
ATOM 2275 O O . ALA B 1 100 ? 20.953 -1.897 10.375 1 96.06 100 ALA B O 1
ATOM 2276 N N . SER B 1 101 ? 22.391 -1.338 8.781 1 93.19 101 SER B N 1
ATOM 2277 C CA . SER B 1 101 ? 23.562 -1.526 9.641 1 93.19 101 SER B CA 1
ATOM 2278 C C . SER B 1 101 ? 23.688 -0.396 10.656 1 93.19 101 SER B C 1
ATOM 2280 O O . SER B 1 101 ? 23.375 0.757 10.352 1 93.19 101 SER B O 1
ATOM 2282 N N . ASP B 1 102 ? 24.062 -0.713 11.867 1 87.31 102 ASP B N 1
ATOM 2283 C CA . ASP B 1 102 ? 24.359 0.302 12.875 1 87.31 102 ASP B CA 1
ATOM 2284 C C . ASP B 1 102 ? 25.828 0.705 12.844 1 87.31 102 ASP B C 1
ATOM 2286 O O . ASP B 1 102 ? 26.281 1.509 13.664 1 87.31 102 ASP B O 1
ATOM 2290 N N . ASP B 1 103 ? 26.453 0.157 11.922 1 84.62 103 ASP B N 1
ATOM 2291 C CA . ASP B 1 103 ? 27.859 0.527 11.781 1 84.62 103 ASP B CA 1
ATOM 2292 C C . ASP B 1 103 ? 28 1.983 11.344 1 84.62 103 ASP B C 1
ATOM 2294 O O . ASP B 1 103 ? 27.156 2.5 10.602 1 84.62 103 ASP B O 1
ATOM 2298 N N . PRO B 1 104 ? 29.062 2.598 11.938 1 81 104 PRO B N 1
ATOM 2299 C CA . PRO B 1 104 ? 29.281 3.973 11.477 1 81 104 PRO B CA 1
ATOM 2300 C C . PRO B 1 104 ? 29.484 4.066 9.969 1 81 104 PRO B C 1
ATOM 2302 O O . PRO B 1 104 ? 30.078 3.17 9.367 1 81 104 PRO B O 1
ATOM 2305 N N . LEU B 1 105 ? 28.891 5.016 9.336 1 73.19 105 LEU B N 1
ATOM 2306 C CA . LEU B 1 105 ? 29.125 5.27 7.922 1 73.19 105 LEU B CA 1
ATOM 2307 C C . LEU B 1 105 ? 30.562 5.73 7.691 1 73.19 105 LEU B C 1
ATOM 2309 O O . LEU B 1 105 ? 31.141 6.406 8.547 1 73.19 105 LEU B O 1
ATOM 2313 N N . PRO B 1 106 ? 31.047 5.172 6.59 1 65.12 106 PRO B N 1
ATOM 2314 C CA . PRO B 1 106 ? 32.375 5.688 6.328 1 65.12 106 PRO B CA 1
ATOM 2315 C C . PRO B 1 106 ? 32.406 7.207 6.191 1 65.12 106 PRO B C 1
ATOM 2317 O O . PRO B 1 106 ? 31.469 7.805 5.676 1 65.12 106 PRO B O 1
ATOM 2320 N N . THR B 1 107 ? 33.156 7.891 6.984 1 59.31 107 THR B N 1
ATOM 2321 C CA . THR B 1 107 ? 33.375 9.328 6.871 1 59.31 107 THR B CA 1
ATOM 2322 C C . THR B 1 107 ? 33.906 9.695 5.484 1 59.31 107 THR B C 1
ATOM 2324 O O . THR B 1 107 ? 34.5 8.859 4.809 1 59.31 107 THR B O 1
ATOM 2327 N N . PRO B 1 108 ? 33.25 10.797 4.875 1 55.5 108 PRO B N 1
ATOM 2328 C CA . PRO B 1 108 ? 33.812 11.188 3.576 1 55.5 108 PRO B CA 1
ATOM 2329 C C . PRO B 1 108 ? 35.312 11.008 3.498 1 55.5 108 PRO B C 1
ATOM 2331 O O . PRO B 1 108 ? 35.844 10.68 2.436 1 55.5 108 PRO B O 1
ATOM 2334 N N . ALA B 1 109 ? 36.094 11.273 4.539 1 53.72 109 ALA B N 1
ATOM 2335 C CA . ALA B 1 109 ? 37.531 11.094 4.562 1 53.72 109 ALA B CA 1
ATOM 2336 C C . ALA B 1 109 ? 37.906 9.633 4.332 1 53.72 109 ALA B C 1
ATOM 2338 O O . ALA B 1 109 ? 38.938 9.336 3.705 1 53.72 109 ALA B O 1
ATOM 2339 N N . MET B 1 110 ? 37.125 8.75 4.895 1 50.53 110 MET B N 1
ATOM 2340 C CA . MET B 1 110 ? 37.406 7.32 4.75 1 50.53 110 MET B CA 1
ATOM 2341 C C . MET B 1 110 ? 37 6.82 3.375 1 50.53 110 MET B C 1
ATOM 2343 O O . MET B 1 110 ? 37.469 5.777 2.916 1 50.53 110 MET B O 1
ATOM 2347 N N . ALA B 1 111 ? 35.906 7.488 2.93 1 51.25 111 ALA B N 1
ATOM 2348 C CA . ALA B 1 111 ? 35.438 7.133 1.596 1 51.25 111 ALA B CA 1
ATOM 2349 C C . ALA B 1 111 ? 36.438 7.555 0.525 1 51.25 111 ALA B C 1
ATOM 2351 O O . ALA B 1 111 ? 36.469 6.988 -0.57 1 51.25 111 ALA B O 1
ATOM 2352 N N . GLY B 1 112 ? 37.219 8.602 0.658 1 44.09 112 GLY B N 1
ATOM 2353 C CA . GLY B 1 112 ? 38.219 9.156 -0.241 1 44.09 112 GLY B CA 1
ATOM 2354 C C . GLY B 1 112 ? 39.312 8.164 -0.602 1 44.09 112 GLY B C 1
ATOM 2355 O O . GLY B 1 112 ? 39.969 8.32 -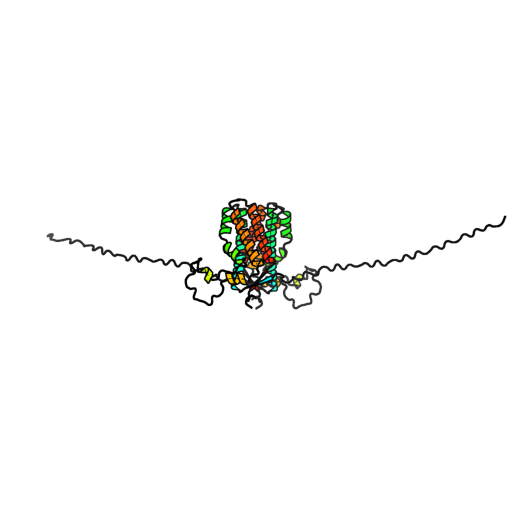1.616 1 44.09 112 GLY B O 1
ATOM 2356 N N . ARG B 1 113 ? 39.875 7.426 0.363 1 41.94 113 ARG B N 1
ATOM 2357 C CA . ARG B 1 113 ? 41.031 6.637 -0.075 1 41.94 113 ARG B CA 1
ATOM 2358 C C . ARG B 1 113 ? 40.625 5.652 -1.168 1 41.94 113 ARG B C 1
ATOM 2360 O O . ARG B 1 113 ? 41.375 5.43 -2.117 1 41.94 113 ARG B O 1
ATOM 2367 N N . GLY B 1 114 ? 39.75 4.656 -0.966 1 36.84 114 GLY B N 1
ATOM 2368 C CA . GLY B 1 114 ? 39.531 3.656 -1.995 1 36.84 114 GLY B CA 1
ATOM 2369 C C . GLY B 1 114 ? 38.5 4.086 -3.023 1 36.84 114 GLY B C 1
ATOM 2370 O O . GLY B 1 114 ? 38.406 3.506 -4.109 1 36.84 114 GLY B O 1
ATOM 2371 N N . ALA B 1 115 ? 37.25 4.492 -2.658 1 36.09 115 ALA B N 1
ATOM 2372 C CA . ALA B 1 115 ? 36.156 4.648 -3.633 1 36.09 115 ALA B CA 1
ATOM 2373 C C . ALA B 1 115 ? 36.188 6.039 -4.262 1 36.09 115 ALA B C 1
ATOM 2375 O O . ALA B 1 115 ? 35.781 7.02 -3.631 1 36.09 115 ALA B O 1
ATOM 2376 N N . ALA B 1 116 ? 37.156 6.426 -5.102 1 33.59 116 ALA B N 1
ATOM 2377 C CA . ALA B 1 116 ? 37 7.566 -6.004 1 33.59 116 ALA B CA 1
ATOM 2378 C C . ALA B 1 116 ? 35.656 7.551 -6.719 1 33.59 116 ALA B C 1
ATOM 2380 O O . ALA B 1 116 ? 35.5 6.867 -7.734 1 33.59 116 ALA B O 1
ATOM 2381 N N . VAL B 1 117 ? 34.562 7.137 -6.156 1 33.38 117 VAL B N 1
ATOM 2382 C CA . VAL B 1 117 ? 33.375 7.379 -6.992 1 33.38 117 VAL B CA 1
ATOM 2383 C C . VAL B 1 117 ? 33.406 8.805 -7.531 1 33.38 117 VAL B C 1
ATOM 2385 O O . VAL B 1 117 ? 33.969 9.703 -6.891 1 33.38 117 VAL B O 1
ATOM 2388 N N . GLY B 1 118 ? 33.406 8.977 -8.867 1 32.12 118 GLY B N 1
ATOM 2389 C CA . GLY B 1 118 ? 33.469 10.148 -9.727 1 32.12 118 GLY B CA 1
ATOM 2390 C C . GLY B 1 1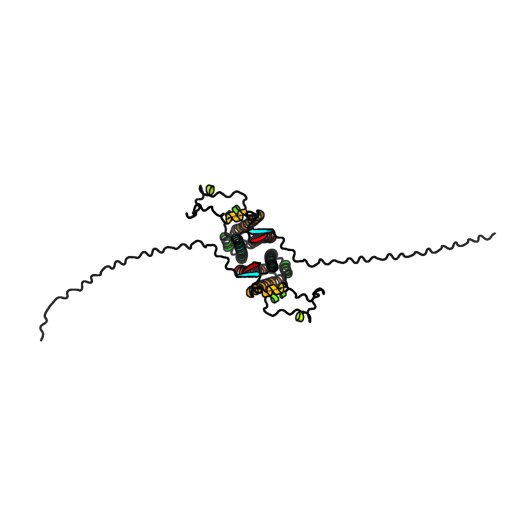18 ? 32.594 11.297 -9.234 1 32.12 118 GLY B C 1
ATOM 2391 O O . GLY B 1 118 ? 31.484 11.484 -9.711 1 32.12 118 GLY B O 1
ATOM 2392 N N . GLY B 1 119 ? 32.438 11.523 -7.977 1 31.94 119 GLY B N 1
ATOM 2393 C CA . GLY B 1 119 ? 31.688 12.734 -7.73 1 31.94 119 GLY B CA 1
ATOM 2394 C C . GLY B 1 119 ? 32.344 13.984 -8.273 1 31.94 119 GLY B C 1
ATOM 2395 O O . GLY B 1 119 ? 33.594 14.055 -8.344 1 31.94 119 GLY B O 1
ATOM 2396 N N . GLY B 1 120 ? 31.938 14.617 -9.406 1 32.34 120 GLY B N 1
ATOM 2397 C CA . GLY B 1 120 ? 32.438 15.883 -9.898 1 32.34 120 GLY B CA 1
ATOM 2398 C C . GLY B 1 120 ? 32.812 16.844 -8.781 1 32.34 120 GLY B C 1
ATOM 2399 O O . GLY B 1 120 ? 32.438 16.641 -7.629 1 32.34 120 GLY B O 1
ATOM 2400 N N . PRO B 1 121 ? 33.812 17.766 -9.008 1 33.78 121 PRO B N 1
ATOM 2401 C CA . PRO B 1 121 ? 34.531 18.688 -8.141 1 33.78 121 PRO B CA 1
ATOM 2402 C C . PRO B 1 121 ? 33.594 19.5 -7.242 1 33.78 121 PRO B C 1
ATOM 2404 O O . PRO B 1 121 ? 34.062 20.266 -6.387 1 33.78 121 PRO B O 1
ATOM 2407 N N . GLY B 1 122 ? 32.438 19.844 -7.793 1 34.12 122 GLY B N 1
ATOM 2408 C CA . GLY B 1 122 ? 31.734 20.906 -7.082 1 34.12 122 GLY B CA 1
ATOM 2409 C C . GLY B 1 122 ? 31.484 20.562 -5.625 1 34.12 122 GLY B C 1
ATOM 2410 O O . GLY B 1 122 ? 30.547 21.094 -5.016 1 34.12 122 GLY B O 1
ATOM 2411 N N . GLY B 1 123 ? 32.188 19.531 -5.074 1 35.84 123 GLY B N 1
ATOM 2412 C CA . GLY B 1 123 ? 31.969 19.375 -3.645 1 35.84 123 GLY B CA 1
ATOM 2413 C C . GLY B 1 123 ? 32.594 20.5 -2.826 1 35.84 123 GLY B C 1
ATOM 2414 O O . GLY B 1 123 ? 33.812 20.547 -2.672 1 35.84 123 GLY B O 1
ATOM 2415 N N . GLY B 1 124 ? 32.375 21.812 -3.104 1 36.09 124 GLY B N 1
ATOM 2416 C CA . GLY B 1 124 ? 32.906 22.75 -2.125 1 36.09 124 GLY B CA 1
ATOM 2417 C C . GLY B 1 124 ? 32.938 22.188 -0.717 1 36.09 124 GLY B C 1
ATOM 2418 O O . GLY B 1 124 ? 32.281 21.172 -0.438 1 36.09 124 GLY B O 1
ATOM 2419 N N . PRO B 1 125 ? 33.938 22.625 0.079 1 37.97 125 PRO B N 1
ATOM 2420 C CA . PRO B 1 125 ? 34 22.188 1.475 1 37.97 125 PRO B CA 1
ATOM 2421 C C . PRO B 1 125 ? 32.656 22.203 2.168 1 37.97 125 PRO B C 1
ATOM 2423 O O . PRO B 1 125 ? 32.594 22.219 3.398 1 37.97 125 PRO B O 1
ATOM 2426 N N . GLY B 1 126 ? 31.547 22.438 1.461 1 40.28 126 GLY B N 1
ATOM 2427 C CA . GLY B 1 126 ? 30.25 22.891 1.94 1 40.28 126 GLY B CA 1
ATOM 2428 C C . GLY B 1 126 ? 29.859 22.281 3.27 1 40.28 126 GLY B C 1
ATOM 2429 O O . GLY B 1 126 ? 30.219 21.141 3.564 1 40.28 126 GLY B O 1
ATOM 2430 N N . GLY B 1 127 ? 30.016 22.922 4.5 1 46.91 127 GLY B N 1
ATOM 2431 C CA . GLY B 1 127 ? 29.5 22.5 5.793 1 46.91 127 GLY B CA 1
ATOM 2432 C C . GLY B 1 127 ? 28.391 21.469 5.691 1 46.91 127 GLY B C 1
ATOM 2433 O O . GLY B 1 127 ? 27.219 21.828 5.551 1 46.91 127 GLY B O 1
ATOM 2434 N N . GLY B 1 128 ? 28.375 20.375 4.875 1 55.97 128 GLY B N 1
ATOM 2435 C CA . GLY B 1 128 ? 27.719 19.547 3.885 1 55.97 128 GLY B CA 1
ATOM 2436 C C . GLY B 1 128 ? 26.484 18.844 4.426 1 55.97 128 GLY B C 1
ATOM 2437 O O . GLY B 1 128 ? 26.469 18.391 5.57 1 55.97 128 GLY B O 1
ATOM 2438 N N . GLN B 1 129 ? 25.344 19.5 4.203 1 77.44 129 GLN B N 1
ATOM 2439 C CA . GLN B 1 129 ? 24.078 18.906 4.629 1 77.44 129 GLN B CA 1
ATOM 2440 C C . GLN B 1 129 ? 24.078 17.391 4.426 1 77.44 129 GLN B C 1
ATOM 2442 O O . GLN B 1 129 ? 24.625 16.891 3.434 1 77.44 129 GLN B O 1
ATOM 2447 N N . PRO B 1 130 ? 23.906 16.703 5.512 1 87.81 130 PRO B N 1
ATOM 2448 C CA . PRO B 1 130 ? 23.844 15.258 5.355 1 87.81 130 PRO B CA 1
ATOM 2449 C C . PRO B 1 130 ? 23.016 14.828 4.137 1 87.81 130 PRO B C 1
ATOM 2451 O O . PRO B 1 130 ? 22.062 15.508 3.771 1 87.81 130 PRO B O 1
ATOM 2454 N N . THR B 1 131 ? 23.516 13.836 3.5 1 90.62 131 THR B N 1
ATOM 2455 C CA . THR B 1 131 ? 22.766 13.234 2.4 1 90.62 131 THR B CA 1
ATOM 2456 C C . THR B 1 131 ? 21.453 12.656 2.9 1 90.62 131 THR B C 1
ATOM 2458 O O . THR B 1 131 ? 21.266 12.477 4.105 1 90.62 131 THR B O 1
ATOM 2461 N N . ARG B 1 132 ? 20.547 12.383 1.993 1 92.94 132 ARG B N 1
ATOM 2462 C CA . ARG B 1 132 ? 19.297 11.742 2.373 1 92.94 132 ARG B CA 1
ATOM 2463 C C . ARG B 1 132 ? 19.562 10.414 3.072 1 92.94 132 ARG B C 1
ATOM 2465 O O . ARG B 1 132 ? 18.906 10.086 4.066 1 92.94 132 ARG B O 1
ATOM 2472 N N . PHE B 1 133 ? 20.516 9.688 2.531 1 92.81 133 PHE B N 1
ATOM 2473 C CA . PHE B 1 133 ? 20.875 8.398 3.119 1 92.81 133 PHE B CA 1
ATOM 2474 C C . PHE B 1 133 ? 21.25 8.562 4.586 1 92.81 133 PHE B C 1
ATOM 2476 O O . PHE B 1 133 ? 20.781 7.809 5.441 1 92.81 133 PHE B O 1
ATOM 2483 N N . GLU B 1 134 ? 22.047 9.547 4.82 1 91.94 134 GLU B N 1
ATOM 2484 C CA . GLU B 1 134 ? 22.5 9.805 6.184 1 91.94 134 GLU B CA 1
ATOM 2485 C C . GLU B 1 134 ? 21.328 10.211 7.086 1 91.94 134 GLU B C 1
ATOM 2487 O O . GLU B 1 134 ? 21.25 9.766 8.234 1 91.94 134 GLU B O 1
ATOM 2492 N N . ARG B 1 135 ? 20.469 11.008 6.586 1 93.31 135 ARG B N 1
ATOM 2493 C CA . ARG B 1 135 ? 19.312 11.438 7.359 1 93.31 135 ARG B CA 1
ATOM 2494 C C . ARG B 1 135 ? 18.375 10.266 7.629 1 93.31 135 ARG B C 1
ATOM 2496 O O . ARG B 1 135 ? 17.859 10.117 8.742 1 93.31 135 ARG B O 1
ATOM 2503 N N . MET B 1 136 ? 18.234 9.43 6.637 1 94.38 136 MET B N 1
ATOM 2504 C CA . MET B 1 136 ? 17.391 8.25 6.812 1 94.38 136 MET B CA 1
ATOM 2505 C C . MET B 1 136 ? 17.969 7.316 7.871 1 94.38 136 MET B C 1
ATOM 2507 O O . MET B 1 136 ? 17.234 6.812 8.719 1 94.38 136 MET B O 1
ATOM 2511 N N . ARG B 1 137 ? 19.219 7.121 7.812 1 93.5 137 ARG B N 1
ATOM 2512 C CA . ARG B 1 137 ? 19.875 6.262 8.797 1 93.5 137 ARG B CA 1
ATOM 2513 C C . ARG B 1 137 ? 19.688 6.812 10.203 1 93.5 137 ARG B C 1
ATOM 2515 O O . ARG B 1 137 ? 19.5 6.047 11.156 1 93.5 137 ARG B O 1
ATOM 2522 N N . ARG B 1 138 ? 19.734 8.062 10.289 1 92.19 138 ARG B N 1
ATOM 2523 C CA . ARG B 1 138 ? 19.656 8.727 11.586 1 92.19 138 ARG B CA 1
ATOM 2524 C C . ARG B 1 138 ? 18.219 8.734 12.102 1 92.19 138 ARG B C 1
ATOM 2526 O O . ARG B 1 138 ? 17.984 8.547 13.297 1 92.19 138 ARG B O 1
ATOM 2533 N N . ASN B 1 139 ? 17.281 8.93 11.266 1 94.88 139 ASN B N 1
ATOM 2534 C CA . ASN B 1 139 ? 15.938 9.289 11.695 1 94.88 139 ASN B CA 1
ATOM 2535 C C . ASN B 1 139 ? 15.016 8.07 11.711 1 94.88 139 ASN B C 1
ATOM 2537 O O . ASN B 1 139 ? 13.969 8.086 12.359 1 94.88 139 ASN B O 1
ATOM 2541 N N . LEU B 1 140 ? 15.336 6.98 10.953 1 96.56 140 LEU B N 1
ATOM 2542 C CA . LEU B 1 140 ? 14.492 5.789 10.953 1 96.56 140 LEU B CA 1
ATOM 2543 C C . LEU B 1 140 ? 14.828 4.883 12.133 1 96.56 140 LEU B C 1
ATOM 2545 O O . LEU B 1 140 ? 16 4.621 12.406 1 96.56 140 LEU B O 1
ATOM 2549 N N . PRO B 1 141 ? 13.742 4.352 12.828 1 96 141 PRO B N 1
ATOM 2550 C CA . PRO B 1 141 ? 14.016 3.33 13.844 1 96 141 PRO B CA 1
ATOM 2551 C C . PRO B 1 141 ? 14.734 2.109 13.273 1 96 141 PRO B C 1
ATOM 2553 O O . PRO B 1 141 ? 14.5 1.734 12.117 1 96 141 PRO B O 1
ATOM 2556 N N . GLN B 1 142 ? 15.578 1.514 14.125 1 94.81 142 GLN B N 1
ATOM 2557 C CA . GLN B 1 142 ? 16.328 0.345 13.68 1 94.81 142 GLN B CA 1
ATOM 2558 C C . GLN B 1 142 ? 15.398 -0.745 13.164 1 94.81 142 GLN B C 1
ATOM 2560 O O . GLN B 1 142 ? 15.672 -1.372 12.133 1 94.81 142 GLN B O 1
ATOM 2565 N N . THR B 1 143 ? 14.336 -1.026 13.852 1 97.19 143 THR B N 1
ATOM 2566 C CA . THR B 1 143 ? 13.414 -2.086 13.453 1 97.19 143 THR B CA 1
ATOM 2567 C C . THR B 1 143 ? 12.766 -1.759 12.109 1 97.19 143 THR B C 1
ATOM 2569 O O . THR B 1 143 ? 12.5 -2.656 11.312 1 97.19 143 THR B O 1
ATOM 2572 N N . PHE B 1 144 ? 12.531 -0.456 11.852 1 98.31 144 PHE B N 1
ATOM 2573 C CA . PHE B 1 144 ? 12.047 -0.046 10.539 1 98.31 144 PHE B CA 1
ATOM 2574 C C . PHE B 1 144 ? 13.047 -0.418 9.445 1 98.31 144 PHE B C 1
ATOM 2576 O O . PHE B 1 144 ? 12.68 -1.025 8.438 1 98.31 144 PHE B O 1
ATOM 2583 N N . ARG B 1 145 ? 14.25 -0.092 9.633 1 98.06 145 ARG B N 1
ATOM 2584 C CA . ARG B 1 145 ? 15.32 -0.365 8.68 1 98.06 145 ARG B CA 1
ATOM 2585 C C . ARG B 1 145 ? 15.508 -1.864 8.477 1 98.06 145 ARG B C 1
ATOM 2587 O O . ARG B 1 145 ? 15.766 -2.32 7.359 1 98.06 145 ARG B O 1
ATOM 2594 N N . LEU B 1 146 ? 15.312 -2.635 9.492 1 98.19 146 LEU B N 1
ATOM 2595 C CA . LEU B 1 146 ? 15.453 -4.082 9.406 1 98.19 146 LEU B CA 1
ATOM 2596 C C . LEU B 1 146 ? 14.297 -4.695 8.617 1 98.19 146 LEU B C 1
ATOM 2598 O O . LEU B 1 146 ? 14.492 -5.656 7.871 1 98.19 146 LEU B O 1
ATOM 2602 N N . LEU B 1 147 ? 13.117 -4.148 8.781 1 98.69 147 LEU B N 1
ATOM 2603 C CA . LEU B 1 147 ? 11.992 -4.613 7.973 1 98.69 147 LEU B CA 1
ATOM 2604 C C . LEU B 1 147 ? 12.211 -4.293 6.5 1 98.69 147 LEU B C 1
ATOM 2606 O O . LEU B 1 147 ? 11.914 -5.117 5.629 1 98.69 147 LEU B O 1
ATOM 2610 N N . MET B 1 148 ? 12.773 -3.092 6.258 1 98.38 148 MET B N 1
ATOM 2611 C CA . MET B 1 148 ? 13.125 -2.732 4.887 1 98.38 148 MET B CA 1
ATOM 2612 C C . MET B 1 148 ? 14.125 -3.725 4.301 1 98.38 148 MET B C 1
ATOM 2614 O O . MET B 1 148 ? 13.953 -4.195 3.176 1 98.38 148 MET B O 1
ATOM 2618 N N . LEU B 1 149 ? 15.055 -4.047 5.062 1 98.56 149 LEU B N 1
ATOM 2619 C CA . LEU B 1 149 ? 16.062 -4.992 4.609 1 98.56 149 LEU B CA 1
ATOM 2620 C C . LEU B 1 149 ? 15.453 -6.367 4.367 1 98.56 149 LEU B C 1
ATOM 2622 O O . LEU B 1 149 ? 15.75 -7.012 3.359 1 98.56 149 LEU B O 1
ATOM 2626 N N . GLN B 1 150 ? 14.688 -6.816 5.289 1 98.81 150 GLN B N 1
ATOM 2627 C CA . GLN B 1 150 ? 14.047 -8.117 5.121 1 98.81 150 GLN B CA 1
ATOM 2628 C C . GLN B 1 150 ? 13.242 -8.172 3.824 1 98.81 150 GLN B C 1
ATOM 2630 O O . GLN B 1 150 ? 13.328 -9.148 3.076 1 98.81 150 GLN B O 1
ATOM 2635 N N . MET B 1 151 ? 12.453 -7.16 3.572 1 98.81 151 MET B N 1
ATOM 2636 C CA . MET B 1 151 ? 11.68 -7.094 2.336 1 98.81 151 MET B CA 1
ATOM 2637 C C . MET B 1 151 ? 12.594 -7.195 1.117 1 98.81 151 MET B C 1
ATOM 2639 O O . MET B 1 151 ? 12.328 -7.969 0.199 1 98.81 151 MET B O 1
ATOM 2643 N N . ARG B 1 152 ? 13.648 -6.477 1.143 1 98.75 152 ARG B N 1
ATOM 2644 C CA . ARG B 1 152 ? 14.562 -6.441 0.006 1 98.75 152 ARG B CA 1
ATOM 2645 C C . ARG B 1 152 ? 15.266 -7.785 -0.175 1 98.75 152 ARG B C 1
ATOM 2647 O O . ARG B 1 152 ? 15.508 -8.219 -1.304 1 98.75 152 ARG B O 1
ATOM 2654 N N . GLU B 1 153 ? 15.602 -8.406 0.873 1 98.81 153 GLU B N 1
ATOM 2655 C CA . GLU B 1 153 ? 16.203 -9.727 0.796 1 98.81 153 GLU B CA 1
ATOM 2656 C C . GLU B 1 153 ? 15.219 -10.75 0.238 1 98.81 153 GLU B C 1
ATOM 2658 O O . GLU B 1 153 ? 15.594 -11.609 -0.568 1 98.81 153 GLU B O 1
ATOM 2663 N N . ASP B 1 154 ? 14.023 -10.656 0.72 1 98.88 154 ASP B N 1
ATOM 2664 C CA . ASP B 1 154 ? 12.992 -11.547 0.193 1 98.88 154 ASP B CA 1
ATOM 2665 C C . ASP B 1 154 ? 12.781 -11.32 -1.302 1 98.88 154 ASP B C 1
ATOM 2667 O O . ASP B 1 154 ? 12.609 -12.273 -2.062 1 98.88 154 ASP B O 1
ATOM 2671 N N . ILE B 1 155 ? 12.805 -10.055 -1.735 1 98.88 155 ILE B N 1
ATOM 2672 C CA . ILE B 1 155 ? 12.68 -9.727 -3.15 1 98.88 155 ILE B CA 1
ATOM 2673 C C . ILE B 1 155 ? 13.875 -10.289 -3.92 1 98.88 155 ILE B C 1
ATOM 2675 O O . ILE B 1 155 ? 13.703 -10.867 -4.996 1 98.88 155 ILE B O 1
ATOM 2679 N N . ALA B 1 156 ? 15.031 -10.18 -3.369 1 98.75 156 ALA B N 1
ATOM 2680 C CA . ALA B 1 156 ? 16.234 -10.719 -4.008 1 98.75 156 ALA B CA 1
ATOM 2681 C C . ALA B 1 156 ? 16.125 -12.234 -4.156 1 98.75 156 ALA B C 1
ATOM 2683 O O . ALA B 1 156 ? 16.562 -12.797 -5.164 1 98.75 156 ALA B O 1
ATOM 2684 N N . GLU B 1 157 ? 15.625 -12.859 -3.176 1 98.69 157 GLU B N 1
ATOM 2685 C CA . GLU B 1 157 ? 15.445 -14.305 -3.225 1 98.69 157 GLU B CA 1
ATOM 2686 C C . GLU B 1 157 ? 14.516 -14.711 -4.367 1 98.69 157 GLU B C 1
ATOM 2688 O O . GLU B 1 157 ? 14.758 -15.703 -5.055 1 98.69 157 GLU B O 1
ATOM 2693 N N . ILE B 1 158 ? 13.453 -13.953 -4.586 1 98.88 158 ILE B N 1
ATOM 2694 C CA . ILE B 1 158 ? 12.555 -14.203 -5.703 1 98.88 158 ILE B CA 1
ATOM 2695 C C . ILE B 1 158 ? 13.336 -14.164 -7.016 1 98.88 158 ILE B C 1
ATOM 2697 O O . ILE B 1 158 ? 13.203 -15.062 -7.852 1 98.88 158 ILE B O 1
ATOM 2701 N N . GLY B 1 159 ? 14.133 -13.125 -7.215 1 98.69 159 GLY B N 1
ATOM 2702 C CA . GLY B 1 159 ? 14.922 -13.008 -8.43 1 98.69 159 GLY B CA 1
ATOM 2703 C C . GLY B 1 159 ? 15.867 -14.172 -8.641 1 98.69 159 GLY B C 1
ATOM 2704 O O . GLY B 1 159 ? 15.969 -14.703 -9.75 1 98.69 159 GLY B O 1
ATOM 2705 N N . ARG B 1 160 ? 16.516 -14.586 -7.602 1 98.12 160 ARG B N 1
ATOM 2706 C CA . ARG B 1 160 ? 17.484 -15.672 -7.668 1 98.12 160 ARG B CA 1
ATOM 2707 C C . ARG B 1 160 ? 16.812 -16.984 -8.078 1 98.12 160 ARG B C 1
ATOM 2709 O O . ARG B 1 160 ? 17.359 -17.734 -8.883 1 98.12 160 ARG B O 1
ATOM 2716 N N . ASP B 1 161 ? 15.664 -17.156 -7.543 1 98.69 161 ASP B N 1
ATOM 2717 C CA . ASP B 1 161 ? 15.008 -18.453 -7.703 1 98.69 161 ASP B CA 1
ATOM 2718 C C . ASP B 1 161 ? 14.211 -18.5 -9.008 1 98.69 161 ASP B C 1
ATOM 2720 O O . ASP B 1 161 ? 13.891 -19.594 -9.492 1 98.69 161 ASP B O 1
ATOM 2724 N N . ALA B 1 162 ? 13.859 -17.391 -9.586 1 98.5 162 ALA B N 1
ATOM 2725 C CA . ALA B 1 162 ? 12.867 -17.312 -10.656 1 98.5 162 ALA B CA 1
ATOM 2726 C C . ALA B 1 162 ? 13.258 -18.219 -11.82 1 98.5 162 ALA B C 1
ATOM 2728 O O . ALA B 1 162 ? 12.492 -19.109 -12.211 1 98.5 162 ALA B O 1
ATOM 2729 N N . VAL B 1 163 ? 14.516 -18.141 -12.305 1 96.06 163 VAL B N 1
ATOM 2730 C CA . VAL B 1 163 ? 14.906 -18.906 -13.484 1 96.06 163 VAL B CA 1
ATOM 2731 C C . VAL B 1 163 ? 15.461 -20.266 -13.062 1 96.06 163 VAL B C 1
ATOM 2733 O O . VAL B 1 163 ? 15.195 -21.281 -13.711 1 96.06 163 VAL B O 1
ATOM 2736 N N . SER B 1 164 ? 16.109 -20.281 -11.992 1 96.94 164 SER B N 1
ATOM 2737 C CA . SER B 1 164 ? 16.75 -21.531 -11.562 1 96.94 164 SER B CA 1
ATOM 2738 C C . SER B 1 164 ? 15.719 -22.578 -11.172 1 96.94 164 SER B C 1
ATOM 2740 O O . SER B 1 164 ? 15.836 -23.75 -11.547 1 96.94 164 SER B O 1
ATOM 2742 N N . ARG B 1 165 ? 14.711 -22.172 -10.445 1 97.44 165 ARG B N 1
ATOM 2743 C CA . ARG B 1 165 ? 13.672 -23.109 -10.023 1 97.44 165 ARG B CA 1
ATOM 2744 C C . ARG B 1 165 ? 12.562 -23.203 -11.062 1 97.44 165 ARG B C 1
ATOM 2746 O O . ARG B 1 165 ? 11.906 -24.234 -11.195 1 97.44 165 ARG B O 1
ATOM 2753 N N . ASN B 1 166 ? 12.344 -22.094 -11.734 1 97.81 166 ASN B N 1
ATOM 2754 C CA . ASN B 1 166 ? 11.336 -22.016 -12.781 1 97.81 166 ASN B CA 1
ATOM 2755 C C . ASN B 1 166 ? 10 -22.594 -12.305 1 97.81 166 ASN B C 1
ATOM 2757 O O . ASN B 1 166 ? 9.43 -23.469 -12.961 1 97.81 166 ASN B O 1
ATOM 2761 N N . ASP B 1 167 ? 9.547 -22.219 -11.18 1 98.25 167 ASP B N 1
ATOM 2762 C CA . ASP B 1 167 ? 8.328 -22.672 -10.508 1 98.25 167 ASP B CA 1
ATOM 2763 C C . ASP B 1 167 ? 7.461 -21.484 -10.094 1 98.25 167 ASP B C 1
ATOM 2765 O O . ASP B 1 167 ? 7.656 -20.906 -9.016 1 98.25 167 ASP B O 1
ATOM 2769 N N . PRO B 1 168 ? 6.469 -21.203 -10.875 1 98.31 168 PRO B N 1
ATOM 2770 C CA . PRO B 1 168 ? 5.625 -20.047 -10.594 1 98.31 168 PRO B CA 1
ATOM 2771 C C . PRO B 1 168 ? 4.953 -20.125 -9.227 1 98.31 168 PRO B C 1
ATOM 2773 O O . PRO B 1 168 ? 4.805 -19.094 -8.547 1 98.31 168 PRO B O 1
ATOM 2776 N N . ALA B 1 169 ? 4.535 -21.25 -8.828 1 97.69 169 ALA B N 1
ATOM 2777 C CA . ALA B 1 169 ? 3.889 -21.375 -7.523 1 97.69 169 ALA B CA 1
ATOM 2778 C C . ALA B 1 169 ? 4.848 -21.016 -6.395 1 97.69 169 ALA B C 1
ATOM 2780 O O . ALA B 1 169 ? 4.457 -20.359 -5.426 1 97.69 169 ALA B O 1
ATOM 2781 N N . HIS B 1 170 ? 6.07 -21.516 -6.539 1 98.62 170 HIS B N 1
ATOM 2782 C CA . HIS B 1 170 ? 7.102 -21.156 -5.574 1 98.62 170 HIS B CA 1
ATOM 2783 C C . HIS B 1 170 ? 7.305 -19.641 -5.523 1 98.62 170 HIS B C 1
ATOM 2785 O O . HIS B 1 170 ? 7.371 -19.062 -4.441 1 98.62 170 HIS B O 1
ATOM 2791 N N . THR B 1 171 ? 7.371 -19 -6.648 1 98.81 171 THR B N 1
ATOM 2792 C CA . THR B 1 171 ? 7.535 -17.562 -6.754 1 98.81 171 THR B CA 1
ATOM 2793 C C . THR B 1 171 ? 6.375 -16.828 -6.074 1 98.81 171 THR B C 1
ATOM 2795 O O . THR B 1 171 ? 6.582 -15.852 -5.363 1 98.81 171 THR B O 1
ATOM 2798 N N . LEU B 1 172 ? 5.191 -17.312 -6.297 1 98.88 172 LEU B N 1
ATOM 2799 C CA . LEU B 1 172 ? 4.02 -16.672 -5.703 1 98.88 172 LEU B CA 1
ATOM 2800 C C . LEU B 1 172 ? 4.031 -16.828 -4.188 1 98.88 172 LEU B C 1
ATOM 2802 O O . LEU B 1 172 ? 3.598 -15.922 -3.467 1 98.88 172 LEU B O 1
ATOM 2806 N N . ARG B 1 173 ? 4.535 -17.875 -3.658 1 98.88 173 ARG B N 1
ATOM 2807 C CA . ARG B 1 173 ? 4.684 -18.031 -2.215 1 98.88 173 ARG B CA 1
ATOM 2808 C C . ARG B 1 173 ? 5.727 -17.062 -1.663 1 98.88 173 ARG B C 1
ATOM 2810 O O . ARG B 1 173 ? 5.547 -16.484 -0.583 1 98.88 173 ARG B O 1
ATOM 2817 N N . GLN B 1 174 ? 6.809 -16.922 -2.369 1 98.94 174 GLN B N 1
ATOM 2818 C CA . GLN B 1 174 ? 7.816 -15.945 -1.976 1 98.94 174 GLN B CA 1
ATOM 2819 C C . GLN B 1 174 ? 7.242 -14.531 -1.994 1 98.94 174 GLN B C 1
ATOM 2821 O O . GLN B 1 174 ? 7.574 -13.711 -1.136 1 98.94 174 GLN B O 1
ATOM 2826 N N . LEU B 1 175 ? 6.418 -14.266 -3.016 1 98.94 175 LEU B N 1
ATOM 2827 C CA . LEU B 1 175 ? 5.762 -12.961 -3.1 1 98.94 175 LEU B CA 1
ATOM 2828 C C . LEU B 1 175 ? 4.879 -12.719 -1.879 1 98.94 175 LEU B C 1
ATOM 2830 O O . LEU B 1 175 ? 4.863 -11.617 -1.331 1 98.94 175 LEU B O 1
ATOM 2834 N N . HIS B 1 176 ? 4.184 -13.742 -1.453 1 98.88 176 HIS B N 1
ATOM 2835 C CA . HIS B 1 176 ? 3.393 -13.656 -0.23 1 98.88 176 HIS B CA 1
ATOM 2836 C C . HIS B 1 176 ? 4.266 -13.281 0.965 1 98.88 176 HIS B C 1
ATOM 2838 O O . HIS B 1 176 ? 3.875 -12.445 1.786 1 98.88 176 HIS B O 1
ATOM 2844 N N . LYS B 1 177 ? 5.383 -13.898 1.062 1 98.88 177 LYS B N 1
ATOM 2845 C CA . LYS B 1 177 ? 6.32 -13.586 2.139 1 98.88 177 LYS B CA 1
ATOM 2846 C C . LYS B 1 177 ? 6.711 -12.117 2.117 1 98.88 177 LYS B C 1
ATOM 2848 O O . LYS B 1 177 ? 6.742 -11.461 3.162 1 98.88 177 LYS B O 1
ATOM 2853 N N . VAL B 1 178 ? 6.988 -11.594 0.977 1 98.94 178 VAL B N 1
ATOM 2854 C CA . VAL B 1 178 ? 7.316 -10.18 0.822 1 98.94 178 VAL B CA 1
ATOM 2855 C C . VAL B 1 178 ? 6.164 -9.32 1.336 1 98.94 178 VAL B C 1
ATOM 2857 O O . VAL B 1 178 ? 6.379 -8.383 2.105 1 98.94 178 VAL B O 1
ATOM 2860 N N . GLN B 1 179 ? 4.961 -9.648 0.924 1 98.88 179 GLN B N 1
ATOM 2861 C CA . GLN B 1 179 ? 3.791 -8.844 1.264 1 98.88 179 GLN B CA 1
ATOM 2862 C C . GLN B 1 179 ? 3.496 -8.906 2.76 1 98.88 179 GLN B C 1
ATOM 2864 O O . GLN B 1 179 ? 3.02 -7.938 3.348 1 98.88 179 GLN B O 1
ATOM 2869 N N . THR B 1 180 ? 3.875 -10.016 3.447 1 98.88 180 THR B N 1
ATOM 2870 C CA . THR B 1 180 ? 3.693 -10.117 4.891 1 98.88 180 THR B CA 1
ATOM 2871 C C . THR B 1 180 ? 4.625 -9.156 5.621 1 98.88 180 THR B C 1
ATOM 2873 O O . THR B 1 180 ? 4.27 -8.609 6.672 1 98.88 180 THR B O 1
ATOM 2876 N N . VAL B 1 181 ? 5.77 -8.891 5.082 1 98.88 181 VAL B N 1
ATOM 2877 C CA . VAL B 1 181 ? 6.676 -7.902 5.664 1 98.88 181 VAL B CA 1
ATOM 2878 C C . VAL B 1 181 ? 6.094 -6.5 5.5 1 98.88 181 VAL B C 1
ATOM 2880 O O . VAL B 1 181 ? 6.195 -5.668 6.402 1 98.88 181 VAL B O 1
ATOM 2883 N N . CYS B 1 182 ? 5.457 -6.219 4.227 1 98.88 182 CYS B N 1
ATOM 2884 C CA . CYS B 1 182 ? 4.766 -4.949 4.031 1 98.88 182 CYS B CA 1
ATOM 2885 C C . CYS B 1 182 ? 3.76 -4.695 5.145 1 98.88 182 CYS B C 1
ATOM 2887 O O . CYS B 1 182 ? 3.74 -3.613 5.734 1 98.88 182 CYS B O 1
ATOM 2889 N N . ILE B 1 183 ? 2.988 -5.734 5.488 1 98.88 183 ILE B N 1
ATOM 2890 C CA . ILE B 1 183 ? 1.928 -5.617 6.484 1 98.88 183 ILE B CA 1
ATOM 2891 C C . ILE B 1 183 ? 2.537 -5.363 7.859 1 98.88 183 ILE B C 1
ATOM 2893 O O . ILE B 1 183 ? 2.064 -4.5 8.602 1 98.88 183 ILE B O 1
ATOM 2897 N N . ALA B 1 184 ? 3.574 -6.09 8.203 1 98.81 184 ALA B N 1
ATOM 2898 C CA . ALA B 1 184 ? 4.223 -5.91 9.5 1 98.81 184 ALA B CA 1
ATOM 2899 C C . ALA B 1 184 ? 4.703 -4.477 9.68 1 98.81 184 ALA B C 1
ATOM 2901 O O . ALA B 1 184 ? 4.508 -3.877 10.742 1 98.81 184 ALA B O 1
ATOM 2902 N N . CYS B 1 185 ? 5.234 -3.881 8.68 1 98.81 185 CYS B N 1
ATOM 2903 C CA . CYS B 1 185 ? 5.762 -2.521 8.742 1 98.81 185 CYS B CA 1
ATOM 2904 C C . CYS B 1 185 ? 4.633 -1.498 8.758 1 98.81 185 CYS B C 1
ATOM 2906 O O . CYS B 1 185 ? 4.664 -0.549 9.547 1 98.81 185 CYS B O 1
ATOM 2908 N N . HIS B 1 186 ? 3.594 -1.702 7.965 1 98.44 186 HIS B N 1
ATOM 2909 C CA . HIS B 1 186 ? 2.498 -0.745 7.855 1 98.44 186 HIS B CA 1
ATOM 2910 C C . HIS B 1 186 ? 1.585 -0.811 9.07 1 98.44 186 HIS B C 1
ATOM 2912 O O . HIS B 1 186 ? 0.848 0.136 9.352 1 98.44 186 HIS B O 1
ATOM 2918 N N . GLU B 1 187 ? 1.712 -1.885 9.82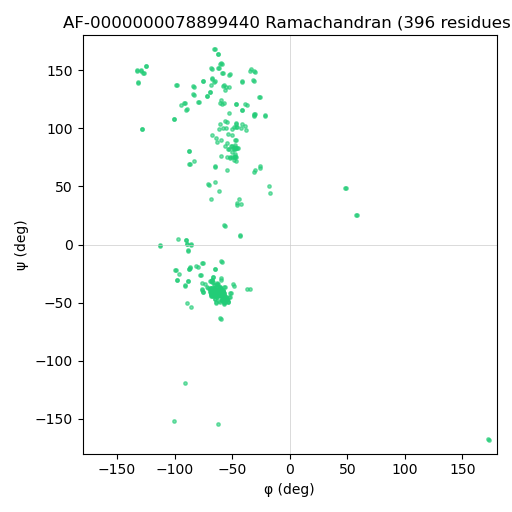8 1 97.75 187 GLU B N 1
ATOM 2919 C CA . GLU B 1 187 ? 0.972 -1.997 11.086 1 97.75 187 GLU B CA 1
ATOM 2920 C C . GLU B 1 187 ? 1.746 -1.369 12.242 1 97.75 187 GLU B C 1
ATOM 2922 O O . GLU B 1 187 ? 1.161 -1.01 13.266 1 97.75 187 GLU B O 1
ATOM 2927 N N . ALA B 1 188 ? 3.006 -1.243 12.07 1 98.31 188 ALA B N 1
ATOM 2928 C CA . ALA B 1 188 ? 3.857 -0.8 13.172 1 98.31 188 ALA B CA 1
ATOM 2929 C C . ALA B 1 188 ? 4.137 0.697 13.078 1 98.31 188 ALA B C 1
ATOM 2931 O O . ALA B 1 188 ? 4.277 1.371 14.102 1 98.31 188 ALA B O 1
ATOM 2932 N N . TYR B 1 189 ? 4.16 1.214 11.766 1 98.38 189 TYR B N 1
ATOM 2933 C CA . TYR B 1 189 ? 4.691 2.564 11.625 1 98.38 189 TYR B CA 1
ATOM 2934 C C . TYR B 1 189 ? 3.779 3.422 10.758 1 98.38 189 TYR B C 1
ATOM 2936 O O . TYR B 1 189 ? 3.1 2.908 9.867 1 98.38 189 TYR B O 1
ATOM 2944 N N . ARG B 1 190 ? 3.752 4.648 11 1 97.38 190 ARG B N 1
ATOM 2945 C CA . ARG B 1 190 ? 3.219 5.688 10.125 1 97.38 190 ARG B CA 1
ATOM 2946 C C . ARG B 1 190 ? 4.246 6.789 9.898 1 97.38 190 ARG B C 1
ATOM 2948 O O . ARG B 1 190 ? 5.051 7.094 10.781 1 97.38 190 ARG B O 1
ATOM 2955 N N . LEU B 1 191 ? 4.227 7.391 8.727 1 97.06 191 LEU B N 1
ATOM 2956 C CA . LEU B 1 191 ? 5.164 8.461 8.398 1 97.06 191 LEU B CA 1
ATOM 2957 C C . LEU B 1 191 ? 4.52 9.828 8.594 1 97.06 191 LEU B C 1
ATOM 2959 O O . LEU B 1 191 ? 3.365 10.039 8.211 1 97.06 191 LEU B O 1
ATOM 2963 N N . GLU B 1 192 ? 5.312 10.742 9.195 1 95.19 192 GLU B N 1
ATOM 2964 C CA . GLU B 1 192 ? 4.871 12.117 9.406 1 95.19 192 GLU B CA 1
ATOM 2965 C C . GLU B 1 192 ? 5.938 13.117 8.945 1 95.19 192 GLU B C 1
ATOM 2967 O O . GLU B 1 192 ? 7.129 12.898 9.156 1 95.19 192 GLU B O 1
ATOM 2972 N N . ALA B 1 193 ? 5.402 14.156 8.312 1 94.38 193 ALA B N 1
ATOM 2973 C CA . ALA B 1 193 ? 6.316 15.227 7.93 1 94.38 193 ALA B CA 1
ATOM 2974 C C . ALA B 1 193 ? 6.555 16.188 9.094 1 94.38 193 ALA B C 1
ATOM 2976 O O . ALA B 1 193 ? 5.602 16.625 9.742 1 94.38 193 ALA B O 1
ATOM 2977 N N . GLY B 1 194 ? 7.719 16.422 9.359 1 93.44 194 GLY B N 1
ATOM 2978 C CA . GLY B 1 194 ? 8.094 17.344 10.43 1 93.44 194 GLY B CA 1
ATOM 2979 C C . GLY B 1 194 ? 9.586 17.359 10.703 1 93.44 194 GLY B C 1
ATOM 2980 O O . GLY B 1 194 ? 10.383 16.953 9.852 1 93.44 194 GLY B O 1
ATOM 2981 N N . ILE B 1 195 ? 9.953 17.969 11.773 1 90 195 ILE B N 1
ATOM 2982 C CA . ILE B 1 195 ? 11.336 17.984 12.227 1 90 195 ILE B CA 1
ATOM 2983 C C . ILE B 1 195 ? 11.609 16.797 13.133 1 90 195 ILE B C 1
ATOM 2985 O O . ILE B 1 195 ? 10.984 16.656 14.188 1 90 195 ILE B O 1
ATOM 2989 N N . PRO B 1 196 ? 12.508 15.914 12.695 1 88.88 196 PRO B N 1
ATOM 2990 C CA . PRO B 1 196 ? 12.766 14.727 13.516 1 88.88 196 PRO B CA 1
ATOM 2991 C C . PRO B 1 196 ? 13.328 15.062 14.891 1 88.88 196 PRO B C 1
ATOM 2993 O O . PRO B 1 196 ? 13.969 16.109 15.062 1 88.88 196 PRO B O 1
ATOM 2996 N N . ASP B 1 197 ? 13.031 14.18 15.781 1 74.31 197 ASP B N 1
ATOM 2997 C CA . ASP B 1 197 ? 13.469 14.375 17.156 1 74.31 197 ASP B CA 1
ATOM 2998 C C . ASP B 1 197 ? 14.984 14.445 17.25 1 74.31 197 ASP B C 1
ATOM 3000 O O . ASP B 1 197 ? 15.531 15.188 18.062 1 74.31 197 ASP B O 1
ATOM 3004 N N . ALA B 1 198 ? 15.641 13.633 16.406 1 70.69 198 ALA B N 1
ATOM 3005 C CA . ALA B 1 198 ? 17.109 13.641 16.438 1 70.69 198 ALA B CA 1
ATOM 3006 C C . ALA B 1 198 ? 17.656 15.031 16.125 1 70.69 198 ALA B C 1
ATOM 3008 O O . ALA B 1 198 ? 18.828 15.312 16.375 1 70.69 198 ALA B O 1
ATOM 3009 N N . GLN B 1 199 ? 16.875 15.875 15.625 1 63.53 199 GLN B N 1
ATOM 3010 C CA . GLN B 1 199 ? 17.312 17.203 15.219 1 63.53 199 GLN B CA 1
ATOM 3011 C C . GLN B 1 199 ? 16.688 18.281 16.109 1 63.53 199 GLN B C 1
ATOM 3013 O O . GLN B 1 199 ? 16.891 19.484 15.883 1 63.53 199 GLN B O 1
ATOM 3018 N N . ARG B 1 200 ? 15.875 17.766 17.047 1 57.47 200 ARG B N 1
ATOM 3019 C CA . ARG B 1 200 ? 15.375 18.75 18 1 57.47 200 ARG B CA 1
ATOM 3020 C C . ARG B 1 200 ? 16.391 19.016 19.109 1 57.47 200 ARG B C 1
ATOM 3022 O O . ARG B 1 200 ? 17.172 18.141 19.453 1 57.47 200 ARG B O 1
#

Solvent-accessible surface area (backbone atoms only — not comparable to full-atom values): 24097 Å² total; per-residue (Å²): 140,81,86,81,77,73,82,80,80,80,76,81,80,78,79,77,77,76,77,77,70,79,75,76,75,75,75,74,74,75,71,66,78,70,75,79,66,80,74,74,85,84,41,47,76,42,40,24,46,58,69,60,44,50,52,52,51,52,50,52,53,49,50,53,51,48,55,47,50,38,53,50,25,32,76,67,62,33,31,68,54,34,23,49,57,43,71,66,49,74,75,52,67,68,55,39,52,55,52,44,44,86,64,82,71,74,46,72,76,64,36,57,74,77,57,73,65,85,66,72,77,83,66,58,88,54,92,64,73,73,51,69,69,54,48,47,52,68,57,48,54,67,70,57,32,43,49,53,30,50,34,49,50,42,45,49,49,42,26,63,39,22,63,76,64,61,42,43,68,60,48,53,53,45,49,44,55,32,49,53,46,53,49,57,49,63,61,45,40,41,82,37,71,40,82,29,70,91,76,101,139,74,89,75,78,88,90,79,78,83,74,79,80,72,77,74,74,80,76,76,69,77,76,74,75,75,76,73,73,74,72,66,79,69,75,77,65,80,74,73,86,84,40,47,76,42,40,24,46,57,69,59,44,50,51,54,51,51,50,54,53,50,49,52,52,49,55,46,51,38,54,52,26,34,77,66,63,33,30,66,56,34,24,49,55,43,72,65,49,76,76,52,64,67,55,40,51,56,52,44,44,86,63,81,70,74,46,72,75,64,38,54,74,77,58,72,68,84,67,72,77,83,66,58,89,54,93,62,74,74,50,69,68,55,48,46,51,70,56,48,55,68,69,57,32,45,49,53,30,50,34,48,50,43,43,49,49,42,27,64,40,23,62,76,64,60,44,42,68,60,47,53,52,45,49,46,54,32,47,52,46,53,50,55,48,62,63,45,40,42,83,38,71,40,82,29,69,93,76,100

InterPro domains:
  IPR010980 Cytochrome c/b562 [SSF47175] (142-192)

pLDDT: mean 77.52, std 27.44, range [23.05, 98.94]

Secondary structure (DSSP, 8-state):
------------------------------------------SEEEEE-HHHHHHHHHHHHHHHHHHHHHHHHHHTT-HHHHHHHHHT-SS-HHHHHHHH--SPPPPHHHHHHH------S---S------HHHHHHHHS-HHHHHHHHHHHHHHHHHHHHHHHH--HHHHHHHHHHHHHHHHHHHHHEEEEES--GGG-/------------------------------------------SEEEEE-HHHHHHHHHHHHHHHHHHHHHHHHHHTT-HHHHHHHHHT-SS-HHHHHHHH--SPPPPHHHHHHH------S----------HHHHHHHHS-HHHHHHHHHHHHHHHHHHHHHHHH--HHHHHHHHHHHHHHHHHHHHHEEEEES--GGG-

Nearest PDB structures (foldseek):
  8xr6-assembly1_q  TM=6.268E-01  e=4.940E+00  Chroomonas placoidea
  6y07-assembly1_A  TM=4.415E-01  e=3.615E+00  synthetic construct
  8xr6-assembly1_q  TM=6.269E-01  e=6.364E+00  Chroomonas placoidea
  6y07-assembly1_A  TM=4.500E-01  e=3.980E+00  synthetic construct

Organism: Rhodospirillum centenum (strain ATCC 51521 / SW) (NCBI:txid414684)

Foldseek 3Di:
DDDPPPPDPPPDDPPPPPPPDPPPPPPPPPPPPDPPPPPPQPAAEQEDAPVLLVVVVVLVVLVVVLLVQLLVCLVVLVLVVLLVSLVPDPDDLVLLVVLLDPDDDQDPVNCPPPPVPVPDPPPPVPVDPDDSSVRSSQRDDNVLSVLSSVLNVLSVVLNVCSPVVSHSVVSVVSSVVSVVSVVVNVSHYDYHYDDGPSRD/DDDDDDDDPPDDPPPPPPPPPPPPPPPPPPPPPDPPPPPPQPAAEQEDAPVLLVVVVVLVVLVVVLLVQLLVCLVVLVLVVLLVSLVPDPDDLVLLVVLLDPDDDQDPVRCPPPPPPVPDPPPPVPVDPDDSSVRSSVRDDNVLSVLSSVLNVLSVVLNVCSVVVSHSVVSVVSSVVSVVSVVVNVSHYDYHHDDGPSRD